Protein AF-A0A7C9U0I1-F1 (afdb_monomer)

pLDDT: mean 91.26, std 6.96, range [58.59, 98.62]

Radius of gyration: 24.44 Å; Cα contacts (8 Å, |Δi|>4): 612; chains: 1; bounding box: 59×41×80 Å

Foldseek 3Di:
DLVVLLVCLVVVVDPDNVVSLVVNLVVLVVVLVVQVVDPHDLVNLVSLLSNLVSCVVVLVLVSNQVSLVVSLVSCCVPPNCLDLSNLVSLQSNLVSCVSVVNLVSNQVSLVSSLVSCCVNPNCQDLVNLVSLLSNLVSCLSVVVLVSSQVSLVSSLVSCCVPPNLLDLVNLVSLQSNLVSCVSVVVLVVSQVSLVSSLVSCCVPVNLLDLSNLVSLQSNLSSCVSVVNLVSSLVSLVSSLVSCVVVVPLVSVLVSLLSNLVSCVVVVVLVSNLVSLVSSLVSCVVSVVLVSVLSSLQSNLVSCVSVVVLVSSLVSLVVSLVSCVVSVPLVSNLVSLLSNLLSCVVVVVLVSSVVSLVSSCVSCVVVVVLLSNLSSLQSVLVSCVVVVVLVSSLVSLVSSLVSCVVVVHPVNVVSVVSNVVSVVVVVVD

Solvent-accessible surface area (backbone atoms only — not comparable to full-atom values): 20886 Å² total; per-residue (Å²): 107,21,72,55,35,47,52,24,62,76,68,66,69,57,95,46,64,68,61,42,51,52,50,15,52,53,42,35,53,53,49,50,61,54,45,78,75,42,90,86,52,74,68,53,31,53,47,29,41,55,46,17,52,54,27,46,79,67,70,38,51,85,65,14,53,61,29,36,53,50,21,31,52,48,37,31,71,76,65,35,77,89,32,74,68,29,32,53,33,30,42,53,47,16,48,53,27,44,76,74,66,39,48,83,66,12,51,64,29,38,51,53,19,35,53,51,38,28,72,77,61,38,85,83,34,72,68,36,28,52,37,32,42,54,48,19,50,54,27,47,76,69,68,38,48,86,66,13,51,62,32,37,52,50,22,32,54,49,38,32,71,76,62,35,76,80,30,72,69,30,23,51,37,29,42,56,48,19,51,55,27,45,78,69,68,37,38,83,70,14,47,64,32,26,52,53,20,30,52,43,28,38,74,76,60,34,79,66,28,70,65,29,30,50,30,25,43,54,45,17,54,39,26,44,78,71,67,39,50,66,61,16,48,50,29,26,51,53,22,30,50,30,21,57,76,71,64,39,57,69,55,29,25,51,30,27,40,51,46,13,55,52,26,40,76,70,69,38,34,68,62,11,41,54,26,17,52,52,16,29,52,43,19,60,74,74,65,36,62,66,52,30,24,54,22,27,40,50,39,13,50,34,29,41,76,71,65,42,41,70,61,13,47,58,25,29,54,51,18,36,55,38,19,61,73,72,67,37,58,68,57,30,22,55,34,26,35,54,44,13,56,45,27,48,77,69,69,38,54,71,64,14,47,58,26,30,52,55,16,41,53,41,21,62,74,73,64,41,60,70,60,32,23,53,33,27,42,51,49,13,54,50,27,47,76,72,65,41,52,69,60,13,48,52,30,21,50,55,16,24,54,48,22,54,76,71,69,44,78,62,24,57,58,29,50,54,51,44,54,51,52,51,54,59,58,76,74,106

Nearest PDB structures (foldseek):
  5a6c-assembly2_A  TM=7.965E-01  e=2.011E-12  Homo sapiens
  7ai4-assembly2_B  TM=7.539E-01  e=6.194E-12  Homo sapiens
  3ro2-assembly1_A  TM=7.241E-01  e=3.529E-12  Mus musculus
  6swu-assembly1_B  TM=6.402E-01  e=4.491E-12  Mus musculus
  6swu-assembly1_A  TM=6.410E-01  e=7.883E-12  Mus musculus

Mean predicted aligned error: 7.39 Å

Structure (mmCIF, N/CA/C/O backbone):
data_AF-A0A7C9U0I1-F1
#
_entry.id   AF-A0A7C9U0I1-F1
#
loop_
_atom_site.group_PDB
_atom_site.id
_atom_site.type_symbol
_atom_site.label_atom_id
_atom_site.label_alt_id
_atom_site.label_comp_id
_atom_site.label_asym_id
_atom_site.label_entity_id
_atom_site.label_seq_id
_atom_site.pdbx_PDB_ins_code
_atom_site.Cartn_x
_atom_site.Cartn_y
_atom_site.Cartn_z
_atom_site.occupancy
_atom_site.B_iso_or_equiv
_atom_site.auth_seq_id
_atom_site.auth_comp_id
_atom_site.auth_asym_id
_atom_site.auth_atom_id
_atom_site.pdbx_PDB_model_num
ATOM 1 N N . MET A 1 1 ? 4.573 11.588 -31.527 1.00 79.31 1 MET A N 1
ATOM 2 C CA . MET A 1 1 ? 3.586 12.377 -30.761 1.00 79.31 1 MET A CA 1
ATOM 3 C C . MET A 1 1 ? 2.993 11.586 -29.607 1.00 79.31 1 MET A C 1
ATOM 5 O O . MET A 1 1 ? 3.420 11.845 -28.498 1.00 79.31 1 MET A O 1
ATOM 9 N N . GLY A 1 2 ? 2.114 10.594 -29.810 1.00 81.31 2 GLY A N 1
ATOM 10 C CA . GLY A 1 2 ? 1.487 9.849 -28.695 1.00 81.31 2 GLY A CA 1
ATOM 11 C C . GLY A 1 2 ? 2.465 9.313 -27.633 1.00 81.31 2 GLY A C 1
ATOM 12 O O . GLY A 1 2 ? 2.362 9.682 -26.470 1.00 81.31 2 GLY A O 1
ATOM 13 N N . ARG A 1 3 ? 3.506 8.573 -28.044 1.00 82.38 3 ARG A N 1
ATOM 14 C CA . ARG A 1 3 ? 4.573 8.091 -27.133 1.00 82.38 3 ARG A CA 1
ATOM 15 C C . ARG A 1 3 ? 5.405 9.190 -26.466 1.00 82.38 3 ARG A C 1
ATOM 17 O O . ARG A 1 3 ? 6.107 8.942 -25.496 1.00 82.38 3 ARG A O 1
ATOM 24 N N . GLU A 1 4 ? 5.436 10.384 -27.046 1.00 85.00 4 GLU A N 1
ATOM 25 C CA . GLU A 1 4 ? 6.155 11.515 -26.454 1.00 85.00 4 GLU A CA 1
ATOM 26 C C . GLU A 1 4 ? 5.336 12.127 -25.320 1.00 85.00 4 GLU A C 1
ATOM 28 O O . GLU A 1 4 ? 5.882 12.364 -24.249 1.00 85.00 4 GLU A O 1
ATOM 33 N N . TYR A 1 5 ? 4.026 12.280 -25.528 1.00 84.25 5 TYR A N 1
ATOM 34 C CA . TYR A 1 5 ? 3.087 12.642 -24.470 1.00 84.25 5 TYR A CA 1
ATOM 35 C C . TYR A 1 5 ? 3.102 11.604 -23.337 1.00 84.25 5 TYR A C 1
ATOM 37 O O . TYR A 1 5 ? 3.242 11.981 -22.181 1.00 84.25 5 TYR A O 1
ATOM 45 N N . ALA A 1 6 ? 3.071 10.304 -23.659 1.00 76.94 6 ALA A N 1
ATOM 46 C CA . ALA A 1 6 ? 3.173 9.234 -22.659 1.00 76.94 6 ALA A CA 1
ATOM 47 C C . ALA A 1 6 ? 4.472 9.318 -21.832 1.00 76.94 6 ALA A C 1
ATOM 49 O O . ALA A 1 6 ? 4.423 9.351 -20.608 1.00 76.94 6 ALA A O 1
ATOM 50 N N . ARG A 1 7 ? 5.633 9.486 -22.483 1.00 80.12 7 ARG A N 1
ATOM 51 C CA . ARG A 1 7 ? 6.917 9.646 -21.776 1.00 80.12 7 ARG A CA 1
ATOM 52 C C . ARG A 1 7 ? 6.972 10.872 -20.866 1.00 80.12 7 ARG A C 1
ATOM 54 O O . ARG A 1 7 ? 7.641 10.836 -19.841 1.00 80.12 7 ARG A O 1
ATOM 61 N N . ARG A 1 8 ? 6.305 11.970 -21.232 1.00 78.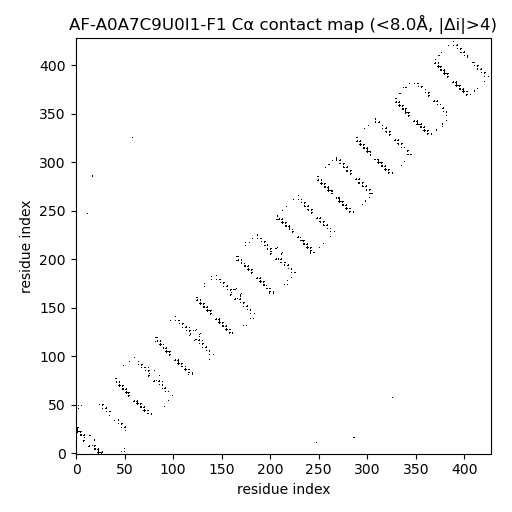56 8 ARG A N 1
ATOM 62 C CA . ARG A 1 8 ? 6.231 13.164 -20.375 1.00 78.56 8 ARG A CA 1
ATOM 63 C C . ARG A 1 8 ? 5.369 12.933 -19.142 1.00 78.56 8 ARG A C 1
ATOM 65 O O . ARG A 1 8 ? 5.693 13.478 -18.092 1.00 78.56 8 ARG A O 1
ATOM 72 N N . LEU A 1 9 ? 4.314 12.121 -19.256 1.00 75.75 9 LEU A N 1
ATOM 73 C CA . LEU A 1 9 ? 3.516 11.682 -18.107 1.00 75.75 9 LEU A CA 1
ATOM 74 C C . LEU A 1 9 ? 4.376 10.874 -17.131 1.00 75.75 9 LEU A C 1
ATOM 76 O O . LEU A 1 9 ? 4.365 11.170 -15.942 1.00 75.75 9 LEU A O 1
ATOM 80 N N . GLU A 1 10 ? 5.168 9.926 -17.637 1.00 66.94 10 GLU A N 1
ATOM 81 C CA . GLU A 1 10 ? 6.079 9.109 -16.822 1.00 66.94 10 GLU A CA 1
ATOM 82 C C . GLU A 1 10 ? 7.171 9.944 -16.137 1.00 66.94 10 GLU A C 1
ATOM 84 O O . GLU A 1 10 ? 7.513 9.700 -14.983 1.00 66.94 10 GLU A O 1
ATOM 89 N N . SER A 1 11 ? 7.717 10.948 -16.828 1.00 67.06 11 SER A N 1
ATOM 90 C CA . SER A 1 11 ? 8.804 11.782 -16.302 1.00 67.06 11 SER A CA 1
ATOM 91 C C . SER A 1 11 ? 8.342 12.960 -15.441 1.00 67.06 11 SER A C 1
ATOM 93 O O . SER A 1 11 ? 9.181 13.726 -14.964 1.00 67.06 11 SER A O 1
ATOM 95 N N . GLY A 1 12 ? 7.031 13.155 -15.266 1.00 64.75 12 GLY A N 1
ATOM 96 C CA . GLY A 1 12 ? 6.485 14.310 -14.547 1.00 64.75 12 GLY A CA 1
ATOM 97 C C . GLY A 1 12 ? 6.631 15.647 -15.290 1.00 64.75 12 GLY A C 1
ATOM 98 O O . GLY A 1 12 ? 6.362 16.702 -14.720 1.00 64.75 12 GLY A O 1
ATOM 99 N N . GLN A 1 13 ? 7.062 15.639 -16.556 1.00 72.94 13 GLN A N 1
ATOM 100 C CA . GLN A 1 13 ? 7.349 16.838 -17.354 1.00 72.94 13 GLN A CA 1
ATOM 101 C C . GLN A 1 13 ? 6.115 17.344 -18.117 1.00 72.94 13 GLN A C 1
ATOM 103 O O . GLN A 1 13 ? 6.167 17.580 -19.326 1.00 72.94 13 GLN A O 1
ATOM 108 N N . PHE A 1 14 ? 4.993 17.515 -17.424 1.00 74.50 14 PHE A N 1
ATOM 109 C CA . PHE A 1 14 ? 3.743 18.006 -18.007 1.00 74.50 14 PHE A CA 1
ATOM 110 C C . PHE A 1 14 ? 3.269 19.287 -17.319 1.00 74.50 14 PHE A C 1
ATOM 112 O O . PHE A 1 14 ? 3.430 19.468 -16.115 1.00 74.50 14 PHE A O 1
ATOM 119 N N . ALA A 1 15 ? 2.665 20.189 -18.096 1.00 69.19 15 ALA A N 1
ATOM 120 C CA . ALA A 1 15 ? 2.053 21.407 -17.558 1.00 69.19 15 ALA A CA 1
ATOM 121 C C . ALA A 1 15 ? 0.636 21.146 -17.021 1.00 69.19 15 ALA A C 1
ATOM 123 O O . ALA A 1 15 ? 0.245 21.716 -16.008 1.00 69.19 15 ALA A O 1
ATOM 124 N N . ASP A 1 16 ? -0.120 20.278 -17.697 1.00 81.00 16 ASP A N 1
ATOM 125 C CA . ASP A 1 16 ? -1.425 19.799 -17.252 1.00 81.00 16 ASP A CA 1
ATOM 126 C C . ASP A 1 16 ? -1.543 18.303 -17.542 1.00 81.00 16 ASP A C 1
ATOM 128 O O . ASP A 1 16 ? -1.612 17.885 -18.701 1.00 81.00 16 ASP A O 1
ATOM 132 N N . TYR A 1 17 ? -1.580 17.505 -16.476 1.00 75.69 17 TYR A N 1
ATOM 133 C CA . TYR A 1 17 ? -1.630 16.048 -16.549 1.00 75.69 17 TYR A CA 1
ATOM 134 C C . TYR A 1 17 ? -2.816 15.551 -17.379 1.00 75.69 17 TYR A C 1
ATOM 136 O O . TYR A 1 17 ? -2.675 14.653 -18.209 1.00 75.69 17 TYR A O 1
ATOM 144 N N . LYS A 1 18 ? -3.994 16.163 -17.192 1.00 76.56 18 LYS A N 1
ATOM 145 C CA . LYS A 1 18 ? -5.227 15.730 -17.860 1.00 76.56 18 LYS A CA 1
ATOM 146 C C . LYS A 1 18 ? -5.160 15.980 -19.363 1.00 76.56 18 LYS A C 1
ATOM 148 O O . LYS A 1 18 ? -5.522 15.098 -20.144 1.00 76.56 18 LYS A O 1
ATOM 153 N N . THR A 1 19 ? -4.676 17.151 -19.771 1.00 83.94 19 THR A N 1
ATOM 154 C CA . THR A 1 19 ? -4.484 17.472 -21.190 1.00 83.94 19 THR A CA 1
ATOM 155 C C . THR A 1 19 ? -3.405 16.597 -21.822 1.00 83.94 19 THR A C 1
ATOM 157 O O . THR A 1 19 ? -3.646 16.025 -22.886 1.00 83.94 19 THR A O 1
ATOM 160 N N . GLU A 1 20 ? -2.251 16.435 -21.170 1.00 85.19 20 GLU A N 1
ATOM 161 C CA . GLU A 1 20 ? -1.136 15.632 -21.692 1.00 85.19 20 GLU A CA 1
ATOM 162 C C . GLU A 1 20 ? -1.561 14.161 -21.881 1.00 85.19 20 GLU A C 1
ATOM 164 O O . GLU A 1 20 ? -1.330 13.572 -22.940 1.00 85.19 20 GLU A O 1
ATOM 169 N N . ARG A 1 21 ? -2.300 13.601 -20.911 1.00 84.25 21 ARG A N 1
ATOM 170 C CA . ARG A 1 21 ? -2.880 12.249 -20.973 1.00 84.25 21 ARG A CA 1
ATOM 171 C C . ARG A 1 21 ? -3.902 12.103 -22.100 1.00 84.25 21 ARG A C 1
ATOM 173 O O . ARG A 1 21 ? -3.827 11.152 -22.876 1.00 84.25 21 ARG A O 1
ATOM 180 N N . SER A 1 22 ? -4.824 13.055 -22.238 1.00 86.50 22 SER A N 1
ATOM 181 C CA . SER A 1 22 ? -5.830 13.051 -23.312 1.00 86.50 22 SER A CA 1
ATOM 182 C C . SER A 1 22 ? -5.187 13.078 -24.705 1.00 86.50 22 SER A C 1
ATOM 184 O O . SER A 1 22 ? -5.584 12.332 -25.604 1.00 86.50 22 SER A O 1
ATOM 186 N N . LEU A 1 23 ? -4.133 13.882 -24.878 1.00 89.12 23 LEU A N 1
ATOM 187 C CA . LEU A 1 23 ? -3.370 13.937 -26.123 1.00 89.12 23 LEU A CA 1
ATOM 188 C C . LEU A 1 23 ? -2.618 12.628 -26.394 1.00 89.12 23 LEU A C 1
ATOM 190 O O . LEU A 1 23 ? -2.616 12.168 -27.538 1.00 89.12 23 LEU A O 1
ATOM 194 N N . ALA A 1 24 ? -2.022 12.008 -25.369 1.00 87.81 24 ALA A N 1
ATOM 195 C CA . ALA A 1 24 ? -1.348 10.716 -25.502 1.00 87.81 24 ALA A CA 1
ATOM 196 C C . ALA A 1 24 ? -2.296 9.642 -26.056 1.00 87.81 24 ALA A C 1
ATOM 198 O O . ALA A 1 24 ? -1.993 9.030 -27.086 1.00 87.81 24 ALA A O 1
ATOM 199 N N . VAL A 1 25 ? -3.470 9.489 -25.431 1.00 89.31 25 VAL A N 1
ATOM 200 C CA . VAL A 1 25 ? -4.509 8.533 -25.850 1.00 89.31 25 VAL A CA 1
ATOM 201 C C . VAL A 1 25 ? -4.954 8.815 -27.282 1.00 89.31 25 VAL A C 1
ATOM 203 O O . VAL A 1 25 ? -4.906 7.919 -28.126 1.00 89.31 25 VAL A O 1
ATOM 206 N N . LYS A 1 26 ? -5.311 10.068 -27.592 1.00 91.56 26 LYS A N 1
ATOM 207 C CA . LYS A 1 26 ? -5.781 10.465 -28.926 1.00 91.56 26 LYS A CA 1
ATOM 208 C C . LYS A 1 26 ? -4.778 10.096 -30.024 1.00 91.56 26 LYS A C 1
ATOM 210 O O . LYS A 1 26 ? -5.139 9.445 -31.001 1.00 91.56 26 LYS A O 1
ATOM 215 N N . TYR A 1 27 ? -3.516 10.497 -29.873 1.00 90.69 27 TYR A N 1
ATOM 216 C CA . TYR A 1 27 ? -2.514 10.268 -30.917 1.00 90.69 27 TYR A CA 1
ATOM 217 C C . TYR A 1 27 ? -2.131 8.793 -31.063 1.00 90.69 27 TYR A C 1
ATOM 219 O O . TYR A 1 27 ? -1.773 8.374 -32.164 1.00 90.69 27 TYR A O 1
ATOM 227 N N . LEU A 1 28 ? -2.184 8.002 -29.987 1.00 88.38 28 LEU A N 1
ATOM 228 C CA . LEU A 1 28 ? -1.968 6.557 -30.081 1.00 88.38 28 LEU A CA 1
ATOM 229 C C . LEU A 1 28 ? -3.137 5.864 -30.789 1.00 88.38 28 LEU A C 1
ATOM 231 O O . LEU A 1 28 ? -2.892 5.052 -31.677 1.00 88.38 28 LEU A O 1
ATOM 235 N N . GLN A 1 29 ? -4.386 6.234 -30.496 1.00 89.94 29 GLN A N 1
ATOM 236 C CA . GLN A 1 29 ? -5.556 5.722 -31.223 1.00 89.94 29 GLN A CA 1
ATOM 237 C C . GLN A 1 29 ? -5.496 6.046 -32.724 1.00 89.94 29 GLN A C 1
ATOM 239 O O . GLN A 1 29 ? -5.730 5.168 -33.556 1.00 89.94 29 GLN A O 1
ATOM 244 N N . GLU A 1 30 ? -5.140 7.284 -33.084 1.00 88.25 30 GLU A N 1
ATOM 245 C CA . GLU A 1 30 ? -4.959 7.690 -34.484 1.00 88.25 30 GLU A CA 1
ATOM 246 C C . GLU A 1 30 ? -3.845 6.880 -35.168 1.00 88.25 30 GLU A C 1
ATOM 248 O O . GLU A 1 30 ? -4.025 6.400 -36.290 1.00 88.25 30 GLU A O 1
ATOM 253 N N . ALA A 1 31 ? -2.714 6.665 -34.485 1.00 86.38 31 ALA A N 1
ATOM 254 C CA . ALA A 1 31 ? -1.616 5.855 -35.010 1.00 86.38 31 ALA A CA 1
ATOM 255 C C . ALA A 1 31 ? -2.044 4.400 -35.259 1.00 86.38 31 ALA A C 1
ATOM 257 O O . ALA A 1 31 ? -1.746 3.858 -36.323 1.00 86.38 31 ALA A O 1
ATOM 258 N N . LEU A 1 32 ? -2.782 3.791 -34.327 1.00 86.88 32 LEU A N 1
ATOM 259 C CA . LEU A 1 32 ? -3.309 2.433 -34.480 1.00 86.88 32 LEU A CA 1
ATOM 260 C C . LEU A 1 32 ? -4.280 2.324 -35.661 1.00 86.88 32 LEU A C 1
ATOM 262 O O . LEU A 1 32 ? -4.204 1.366 -36.431 1.00 86.88 32 LEU A O 1
ATOM 266 N N . ALA A 1 33 ? -5.165 3.309 -35.840 1.00 85.06 33 ALA A N 1
ATOM 267 C CA . ALA A 1 33 ? -6.112 3.335 -36.954 1.00 85.06 33 ALA A CA 1
ATOM 268 C C . ALA A 1 33 ? -5.407 3.422 -38.318 1.00 85.06 33 ALA A C 1
ATOM 270 O O . ALA A 1 33 ? -5.841 2.791 -39.281 1.00 85.06 33 ALA A O 1
ATOM 271 N N . LEU A 1 34 ? -4.305 4.170 -38.406 1.00 83.38 34 LEU A N 1
ATOM 272 C CA . LEU A 1 34 ? -3.490 4.247 -39.619 1.00 83.38 34 LEU A CA 1
ATOM 273 C C . LEU A 1 34 ? -2.702 2.952 -39.857 1.00 83.38 34 LEU A C 1
ATOM 275 O O . LEU A 1 34 ? -2.699 2.434 -40.970 1.00 83.38 34 LEU A O 1
ATOM 279 N N . GLN A 1 35 ? -2.077 2.407 -38.812 1.00 81.31 35 GLN A N 1
ATOM 280 C CA . GLN A 1 35 ? -1.210 1.231 -38.908 1.00 81.31 35 GLN A CA 1
ATOM 281 C C . GLN A 1 35 ? -1.964 -0.059 -39.208 1.00 81.31 35 GLN A C 1
ATOM 283 O O . GLN A 1 35 ? -1.449 -0.888 -39.947 1.00 81.31 35 GLN A O 1
ATOM 288 N N . ARG A 1 36 ? -3.190 -0.231 -38.700 1.00 81.62 36 ARG A N 1
ATOM 289 C CA . ARG A 1 36 ? -4.024 -1.402 -39.024 1.00 81.62 36 ARG A CA 1
ATOM 290 C C . ARG A 1 36 ? -4.389 -1.491 -40.515 1.00 81.62 36 ARG A C 1
ATOM 292 O O . ARG A 1 36 ? -4.798 -2.556 -40.965 1.00 81.62 36 ARG A O 1
ATOM 299 N N . ASN A 1 37 ? -4.221 -0.402 -41.272 1.00 69.19 37 ASN A N 1
ATOM 300 C CA . ASN A 1 37 ? -4.511 -0.316 -42.706 1.00 69.19 37 ASN A CA 1
ATOM 301 C C . ASN A 1 37 ? -3.263 -0.422 -43.609 1.00 69.19 37 ASN A C 1
ATOM 303 O O . ASN A 1 37 ? -3.396 -0.397 -44.831 1.00 69.19 37 ASN A O 1
ATOM 307 N N . SER A 1 38 ? -2.064 -0.523 -43.035 1.00 63.28 38 SER A N 1
ATOM 308 C CA . SER A 1 38 ? -0.784 -0.650 -43.748 1.00 63.28 38 SER A CA 1
ATOM 309 C C . SER A 1 38 ? -0.063 -1.920 -43.295 1.00 63.28 38 SER A C 1
ATOM 311 O O . SER A 1 38 ? -0.278 -2.349 -42.167 1.00 63.28 38 SER A O 1
ATOM 313 N N . ASP A 1 39 ? 0.772 -2.524 -44.148 1.00 58.59 39 ASP A N 1
ATOM 314 C CA . ASP A 1 39 ? 1.478 -3.777 -43.839 1.00 58.59 39 ASP A CA 1
ATOM 315 C C . ASP A 1 39 ? 2.051 -3.818 -42.411 1.00 58.59 39 ASP A C 1
ATOM 317 O O . ASP A 1 39 ? 2.646 -2.865 -41.905 1.00 58.59 39 ASP A O 1
ATOM 321 N N . ILE A 1 40 ? 1.778 -4.940 -41.750 1.00 60.41 40 ILE A N 1
ATOM 322 C CA . ILE A 1 40 ? 1.745 -5.081 -40.299 1.00 60.41 40 ILE A CA 1
ATOM 323 C C . ILE A 1 40 ? 3.172 -5.176 -39.736 1.00 60.41 40 ILE A C 1
ATOM 325 O O . ILE A 1 40 ? 3.856 -6.170 -39.965 1.00 60.41 40 ILE A O 1
ATOM 329 N N . ASP A 1 41 ? 3.599 -4.170 -38.971 1.00 68.75 41 ASP A N 1
ATOM 330 C CA . ASP A 1 41 ? 4.955 -4.059 -38.409 1.00 68.75 41 ASP A CA 1
ATOM 331 C C . ASP A 1 41 ? 4.951 -4.136 -36.864 1.00 68.75 41 ASP A C 1
ATOM 333 O O . ASP A 1 41 ? 3.963 -3.797 -36.211 1.00 68.75 41 ASP A O 1
ATOM 337 N N . VAL A 1 42 ? 6.077 -4.532 -36.261 1.00 67.69 42 VAL A N 1
ATOM 338 C CA . VAL A 1 42 ? 6.353 -4.603 -34.809 1.00 67.69 42 VAL A CA 1
ATOM 339 C C . VAL A 1 42 ? 6.001 -3.296 -34.086 1.00 67.69 42 VAL A C 1
ATOM 341 O O . VAL A 1 42 ? 5.587 -3.290 -32.925 1.00 67.69 42 VAL A O 1
ATOM 344 N N . ASN A 1 43 ? 6.085 -2.169 -34.793 1.00 78.69 43 ASN A N 1
ATOM 345 C CA . ASN A 1 43 ? 5.676 -0.863 -34.290 1.00 78.69 43 ASN A CA 1
ATOM 346 C C . ASN A 1 43 ? 4.192 -0.778 -33.891 1.00 78.69 43 ASN A C 1
ATOM 348 O O . ASN A 1 43 ? 3.864 0.026 -33.014 1.00 78.69 43 ASN A O 1
ATOM 352 N N . LEU A 1 44 ? 3.321 -1.602 -34.485 1.00 85.56 44 LEU A N 1
ATOM 353 C CA . LEU A 1 44 ? 1.921 -1.735 -34.083 1.00 85.56 44 LEU A CA 1
ATOM 354 C C . LEU A 1 44 ? 1.811 -2.374 -32.693 1.00 85.56 44 LEU A C 1
ATOM 356 O O . LEU A 1 44 ? 1.115 -1.832 -31.841 1.00 85.56 44 LEU A O 1
ATOM 360 N N . ALA A 1 45 ? 2.552 -3.455 -32.423 1.00 87.38 45 ALA A N 1
ATOM 361 C CA . ALA A 1 45 ? 2.552 -4.109 -31.109 1.00 87.38 45 ALA A CA 1
ATOM 362 C C . ALA A 1 45 ? 3.024 -3.161 -29.994 1.00 87.38 45 ALA A C 1
ATOM 364 O O . ALA A 1 45 ? 2.439 -3.136 -28.915 1.00 87.38 45 ALA A O 1
ATOM 365 N N . ASN A 1 46 ? 4.038 -2.334 -30.272 1.00 87.50 46 ASN A N 1
ATOM 366 C CA . ASN A 1 46 ? 4.502 -1.312 -29.330 1.00 87.50 46 ASN A CA 1
ATOM 367 C C . ASN A 1 46 ? 3.407 -0.272 -29.036 1.00 87.50 46 ASN A C 1
ATOM 369 O O . ASN A 1 46 ? 3.136 0.016 -27.878 1.00 87.50 46 ASN A O 1
ATOM 373 N N . ASN A 1 47 ? 2.724 0.240 -30.065 1.00 88.19 47 ASN A N 1
ATOM 374 C CA . ASN A 1 47 ? 1.642 1.213 -29.873 1.00 88.19 47 ASN A CA 1
ATOM 375 C C . ASN A 1 47 ? 0.424 0.625 -29.148 1.00 88.19 47 ASN A C 1
ATOM 377 O O . ASN A 1 47 ? -0.212 1.331 -28.369 1.00 88.19 47 ASN A O 1
ATOM 381 N N . LEU A 1 48 ? 0.098 -0.647 -29.404 1.00 91.56 48 LEU A N 1
ATOM 382 C CA . LEU A 1 48 ? -0.957 -1.367 -28.689 1.00 91.56 48 LEU A CA 1
ATOM 383 C C . LEU A 1 48 ? -0.622 -1.463 -27.197 1.00 91.56 48 LEU A C 1
ATOM 385 O O . LEU A 1 48 ? -1.474 -1.167 -26.366 1.00 91.56 48 LEU A O 1
ATOM 389 N N . ASN A 1 49 ? 0.627 -1.804 -26.869 1.00 90.50 49 ASN A N 1
ATOM 390 C CA . ASN A 1 49 ? 1.104 -1.885 -25.492 1.00 90.50 49 ASN A CA 1
ATOM 391 C C . ASN A 1 49 ? 1.090 -0.514 -24.794 1.00 90.50 49 ASN A C 1
ATOM 393 O O . ASN A 1 49 ? 0.594 -0.402 -23.679 1.00 90.50 49 ASN A O 1
ATOM 397 N N . ASP A 1 50 ? 1.572 0.538 -25.462 1.00 89.31 50 ASP A N 1
ATOM 398 C CA . ASP A 1 50 ? 1.585 1.900 -24.911 1.00 89.31 50 ASP A CA 1
ATOM 399 C C . ASP A 1 50 ? 0.161 2.418 -24.647 1.00 89.31 50 ASP A C 1
ATOM 401 O O . ASP A 1 50 ? -0.105 3.022 -23.609 1.00 89.31 50 ASP A O 1
ATOM 405 N N . LEU A 1 51 ? -0.779 2.166 -25.567 1.00 91.44 51 LEU A N 1
ATOM 406 C CA . LEU A 1 51 ? -2.177 2.550 -25.368 1.00 91.44 51 LEU A CA 1
ATOM 407 C C . LEU A 1 51 ? -2.833 1.731 -24.251 1.00 91.44 51 LEU A C 1
ATOM 409 O O . LEU A 1 51 ? -3.606 2.284 -23.471 1.00 91.44 51 LEU A O 1
ATOM 413 N N . ALA A 1 52 ? -2.516 0.438 -24.158 1.00 91.38 52 ALA A N 1
ATOM 414 C CA . ALA A 1 52 ? -3.006 -0.403 -23.077 1.00 91.38 52 ALA A CA 1
ATOM 415 C C . ALA A 1 52 ? -2.540 0.099 -21.708 1.00 91.38 52 ALA A C 1
ATOM 417 O O . ALA A 1 52 ? -3.359 0.185 -20.800 1.00 91.38 52 ALA A O 1
ATOM 418 N N . ASN A 1 53 ? -1.269 0.495 -21.580 1.00 86.69 53 ASN A N 1
ATOM 419 C CA . ASN A 1 53 ? -0.734 1.076 -20.348 1.00 86.69 53 ASN A CA 1
ATOM 420 C C . ASN A 1 53 ? -1.472 2.370 -19.971 1.00 86.69 53 ASN A C 1
ATOM 422 O O . ASN A 1 53 ? -1.865 2.541 -18.825 1.00 86.69 53 ASN A O 1
ATOM 426 N N . LEU A 1 54 ? -1.764 3.250 -20.937 1.00 85.56 54 LEU A N 1
ATOM 427 C CA . LEU A 1 54 ? -2.548 4.459 -20.655 1.00 85.56 54 LEU A CA 1
ATOM 428 C C . LEU A 1 54 ? -3.975 4.147 -20.195 1.00 85.56 54 LEU A C 1
ATOM 430 O O . LEU A 1 54 ? -4.489 4.826 -19.310 1.00 85.56 54 LEU A O 1
ATOM 434 N N . TYR A 1 55 ? -4.632 3.151 -20.793 1.00 83.06 55 TYR A N 1
ATOM 435 C CA . TYR A 1 55 ? -5.954 2.723 -20.335 1.00 83.06 55 TYR A CA 1
ATOM 436 C C . TYR A 1 55 ? -5.904 2.084 -18.954 1.00 83.06 55 TYR A C 1
ATOM 438 O O . TYR A 1 55 ? -6.759 2.377 -18.121 1.00 83.06 55 TYR A O 1
ATOM 446 N N . HIS A 1 56 ? -4.879 1.285 -18.689 1.00 81.00 56 HIS A N 1
ATOM 447 C CA . HIS A 1 56 ? -4.613 0.728 -17.375 1.00 81.00 56 HIS A CA 1
ATOM 448 C C . HIS A 1 56 ? -4.461 1.834 -16.312 1.00 81.00 56 HIS A C 1
ATOM 450 O O . HIS A 1 56 ? -5.175 1.813 -15.314 1.00 81.00 56 HIS A O 1
ATOM 456 N N . ASP A 1 57 ? -3.666 2.875 -16.581 1.00 76.88 57 ASP A N 1
ATOM 457 C CA 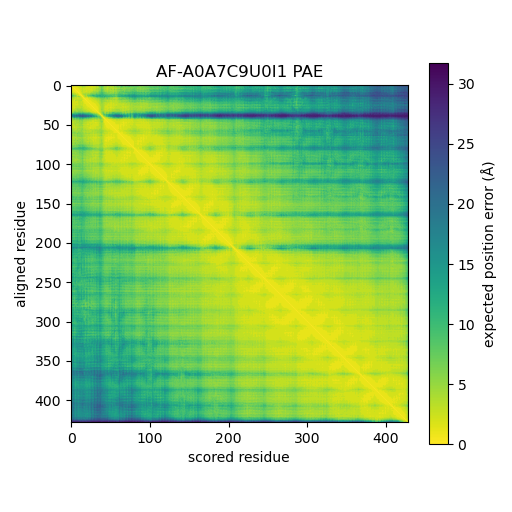. ASP A 1 57 ? -3.482 4.040 -15.694 1.00 76.88 57 ASP A CA 1
ATOM 458 C C . ASP A 1 57 ? -4.752 4.898 -15.517 1.00 76.88 57 ASP A C 1
ATOM 460 O O . ASP A 1 57 ? -4.831 5.779 -14.652 1.00 76.88 57 ASP A O 1
ATOM 464 N N . MET A 1 58 ? -5.748 4.692 -16.380 1.00 75.38 58 MET A N 1
ATOM 465 C CA . MET A 1 58 ? -7.071 5.310 -16.296 1.00 75.38 58 MET A CA 1
ATOM 466 C C . MET A 1 58 ? -8.102 4.422 -15.585 1.00 75.38 58 MET A C 1
ATOM 468 O O . MET A 1 58 ? -9.243 4.856 -15.441 1.00 75.38 58 MET A O 1
ATOM 472 N N . GLY A 1 59 ? -7.739 3.203 -15.174 1.00 74.25 59 GLY A N 1
ATOM 473 C CA . GLY A 1 59 ? -8.672 2.204 -14.639 1.00 74.25 59 GLY A CA 1
ATOM 474 C C . GLY A 1 59 ? -9.569 1.555 -15.704 1.00 74.25 59 GLY A C 1
ATOM 475 O O . GLY A 1 59 ? -10.505 0.828 -15.381 1.00 74.25 59 GLY A O 1
ATOM 476 N N . LEU A 1 60 ? -9.299 1.798 -16.990 1.00 79.88 60 LEU A N 1
ATOM 477 C CA . LEU A 1 60 ? -10.039 1.259 -18.135 1.00 79.88 60 LEU A CA 1
ATOM 478 C C . LEU A 1 60 ? -9.497 -0.126 -18.520 1.00 79.88 60 LEU A C 1
ATOM 480 O O . LEU A 1 60 ? -8.947 -0.353 -19.602 1.00 79.88 60 LEU A O 1
ATOM 484 N N . TYR A 1 61 ? -9.608 -1.074 -17.589 1.00 81.31 61 TYR A N 1
ATOM 485 C CA . TYR A 1 61 ? -9.019 -2.408 -17.731 1.00 81.31 61 TYR A CA 1
ATOM 486 C C . TYR A 1 61 ? -9.647 -3.227 -18.866 1.00 81.31 61 TYR A C 1
ATOM 488 O O . TYR A 1 61 ? -8.957 -4.021 -19.512 1.00 81.31 61 TYR A O 1
ATOM 496 N N . SER A 1 62 ? -10.938 -3.012 -19.146 1.00 81.06 62 SER A N 1
ATOM 497 C CA . SER A 1 62 ? -11.660 -3.719 -20.212 1.00 81.06 62 SER A CA 1
ATOM 498 C C . SER A 1 62 ? -11.182 -3.333 -21.615 1.00 81.06 62 SER A C 1
ATOM 500 O O . SER A 1 62 ? -11.241 -4.138 -22.544 1.00 81.06 62 SER A O 1
ATOM 502 N N . GLU A 1 63 ? -10.644 -2.124 -21.751 1.00 87.62 63 GLU A N 1
ATOM 503 C CA . GLU A 1 63 ? -10.069 -1.570 -22.966 1.00 87.62 63 GLU A CA 1
ATOM 504 C C . GLU A 1 63 ? -8.585 -1.928 -23.100 1.00 87.62 63 GLU A C 1
ATOM 506 O O . GLU A 1 63 ? -8.114 -2.176 -24.210 1.00 87.62 63 GLU A O 1
ATOM 511 N N . ALA A 1 64 ? -7.849 -2.002 -21.986 1.00 90.06 64 ALA A N 1
ATOM 512 C CA . ALA A 1 64 ? -6.425 -2.338 -21.968 1.00 90.06 64 ALA A CA 1
ATOM 513 C C . ALA A 1 64 ? -6.146 -3.811 -22.318 1.00 90.06 64 ALA A C 1
ATOM 515 O O . ALA A 1 64 ? -5.281 -4.110 -23.146 1.00 90.06 64 ALA A O 1
ATOM 516 N N . GLN A 1 65 ? -6.900 -4.742 -21.724 1.00 91.25 65 GLN A N 1
ATOM 517 C CA . GLN A 1 65 ? -6.685 -6.183 -21.884 1.00 91.25 65 GLN A CA 1
ATOM 518 C C . GLN A 1 65 ? -6.637 -6.669 -23.349 1.00 91.25 65 GLN A C 1
ATOM 520 O O . GLN A 1 65 ? -5.680 -7.368 -23.705 1.00 91.25 65 GLN A O 1
ATOM 525 N N . PRO A 1 66 ? -7.619 -6.352 -24.223 1.00 93.75 66 PRO A N 1
ATOM 526 C CA . PRO A 1 66 ? -7.600 -6.842 -25.600 1.00 93.75 66 PRO A CA 1
ATOM 527 C C . PRO A 1 66 ? -6.400 -6.316 -26.395 1.00 93.75 66 PRO A C 1
ATOM 529 O O . PRO A 1 66 ? -5.888 -7.033 -27.252 1.00 93.75 66 PRO A O 1
ATOM 532 N N . LEU A 1 67 ? -5.911 -5.109 -26.090 1.00 94.62 67 LEU A N 1
ATOM 533 C CA . LEU A 1 67 ? -4.751 -4.523 -26.765 1.00 94.62 67 LEU A CA 1
ATOM 534 C C . LEU A 1 67 ? -3.452 -5.261 -26.413 1.00 94.62 67 LEU A C 1
ATOM 536 O O . LEU A 1 67 ? -2.636 -5.508 -27.300 1.00 94.62 67 LEU A O 1
ATOM 540 N N . LEU A 1 68 ? -3.270 -5.662 -25.149 1.00 93.75 68 LEU A N 1
ATOM 541 C CA . LEU A 1 68 ? -2.105 -6.452 -24.720 1.00 93.75 68 LEU A CA 1
ATOM 542 C C . LEU A 1 68 ? -2.103 -7.852 -25.343 1.00 93.75 68 LEU A C 1
ATOM 544 O O . LEU A 1 68 ? -1.058 -8.335 -25.780 1.00 93.75 68 LEU A O 1
ATOM 548 N N . LEU A 1 69 ? -3.276 -8.489 -25.432 1.00 94.44 69 LEU A N 1
ATOM 549 C CA . LEU A 1 69 ? -3.432 -9.777 -26.112 1.00 94.44 69 LEU A CA 1
ATOM 550 C C . LEU A 1 69 ? -3.125 -9.664 -27.611 1.00 94.44 69 LEU A C 1
ATOM 552 O O . LEU A 1 69 ? -2.383 -10.485 -28.148 1.00 94.44 69 LEU A O 1
ATOM 556 N N . GLU A 1 70 ? -3.642 -8.627 -28.277 1.00 93.50 70 GLU A N 1
ATOM 557 C CA . GLU A 1 70 ? -3.354 -8.357 -29.690 1.00 93.50 70 GLU A CA 1
ATOM 558 C C . GLU A 1 70 ? -1.856 -8.107 -29.917 1.00 93.50 70 GLU A C 1
ATOM 560 O O . GLU A 1 70 ? -1.284 -8.646 -30.864 1.00 93.50 70 GLU A O 1
ATOM 565 N N . ALA A 1 71 ? -1.194 -7.350 -29.035 1.00 92.94 71 ALA A N 1
ATOM 566 C CA . ALA A 1 71 ? 0.243 -7.093 -29.121 1.00 92.94 71 ALA A CA 1
ATOM 567 C C . ALA A 1 71 ? 1.080 -8.378 -28.992 1.00 92.94 71 ALA A C 1
ATOM 569 O O . ALA A 1 71 ? 2.029 -8.574 -29.760 1.00 92.94 71 ALA A O 1
ATOM 570 N N . LEU A 1 72 ? 0.723 -9.258 -28.048 1.00 94.25 72 LEU A N 1
ATOM 571 C CA . LEU A 1 72 ? 1.388 -10.545 -27.833 1.00 94.25 72 LEU A CA 1
ATOM 572 C C . LEU A 1 72 ? 1.239 -11.468 -29.049 1.00 94.25 72 LEU A C 1
ATOM 574 O O . LEU A 1 72 ? 2.242 -11.965 -29.565 1.00 94.25 72 LEU A O 1
ATOM 578 N N . GLU A 1 73 ? 0.010 -11.666 -29.530 1.00 92.44 73 GLU A N 1
ATOM 579 C CA . GLU A 1 73 ? -0.269 -12.490 -30.713 1.00 92.44 73 GLU A CA 1
ATOM 580 C C . GLU A 1 73 ? 0.440 -11.947 -31.953 1.00 92.44 73 GLU A C 1
ATOM 582 O O . GLU A 1 73 ? 1.017 -12.698 -32.746 1.00 92.44 73 GLU A O 1
ATOM 587 N N . LEU A 1 74 ? 0.471 -10.622 -32.101 1.00 91.00 74 LEU A N 1
ATOM 588 C CA . LEU A 1 74 ? 1.138 -9.998 -33.226 1.00 91.00 74 LEU A CA 1
ATOM 589 C C . LEU A 1 74 ? 2.650 -10.250 -33.214 1.00 91.00 74 LEU A C 1
ATOM 591 O O . LEU A 1 74 ? 3.211 -10.609 -34.251 1.00 91.00 74 LEU A O 1
ATOM 595 N N . ARG A 1 75 ? 3.308 -10.111 -32.057 1.00 91.56 75 ARG A N 1
ATOM 596 C CA . ARG A 1 75 ? 4.743 -10.405 -31.916 1.00 91.56 75 ARG A CA 1
ATOM 597 C C . ARG A 1 75 ? 5.036 -11.891 -32.120 1.00 91.56 75 ARG A C 1
ATOM 599 O O . ARG A 1 75 ? 5.951 -12.197 -32.879 1.00 91.56 75 ARG A O 1
ATOM 606 N N . LYS A 1 76 ? 4.220 -12.803 -31.568 1.00 92.81 76 LYS A N 1
ATOM 607 C CA . LYS A 1 76 ? 4.347 -14.254 -31.819 1.00 92.81 76 LYS A CA 1
ATOM 608 C C . LYS A 1 76 ? 4.259 -14.575 -33.316 1.00 92.81 76 LYS A C 1
ATOM 610 O O . LYS A 1 76 ? 5.058 -15.361 -33.822 1.00 92.81 76 LYS A O 1
ATOM 615 N N . ARG A 1 77 ? 3.337 -13.937 -34.048 1.00 90.81 77 ARG A N 1
ATOM 616 C CA . ARG A 1 77 ? 3.159 -14.154 -35.493 1.00 90.81 77 ARG A CA 1
ATOM 617 C C . ARG A 1 77 ? 4.298 -13.586 -36.342 1.00 90.81 77 ARG A C 1
ATOM 619 O O . ARG A 1 77 ? 4.690 -14.224 -37.314 1.00 90.81 77 ARG A O 1
ATOM 626 N N . LEU A 1 78 ? 4.774 -12.379 -36.034 1.00 89.56 78 LEU A N 1
ATOM 627 C CA . LEU A 1 78 ? 5.775 -11.682 -36.853 1.00 89.56 78 LEU A CA 1
ATOM 628 C C . LEU A 1 78 ? 7.208 -12.145 -36.573 1.00 89.56 78 LEU A C 1
ATOM 630 O O . LEU A 1 78 ? 8.017 -12.202 -37.494 1.00 89.56 78 LEU A O 1
ATOM 634 N N . LEU A 1 79 ? 7.519 -12.444 -35.311 1.00 88.38 79 LEU A N 1
ATOM 635 C CA . LEU A 1 79 ? 8.885 -12.676 -34.833 1.00 88.38 79 LEU A CA 1
ATOM 636 C C . LEU A 1 79 ? 9.135 -14.136 -34.433 1.00 88.38 79 LEU A C 1
ATOM 638 O O . LEU A 1 79 ? 10.281 -14.531 -34.237 1.00 88.38 79 LEU A O 1
ATOM 642 N N . GLY A 1 80 ? 8.074 -14.942 -34.345 1.00 90.69 80 GLY A N 1
ATOM 643 C CA . GLY A 1 80 ? 8.117 -16.295 -33.800 1.00 90.69 80 GLY A CA 1
ATOM 644 C C . GLY A 1 80 ? 7.935 -16.316 -32.281 1.00 90.69 80 GLY A C 1
ATOM 645 O O . GLY A 1 80 ? 8.000 -15.288 -31.611 1.00 90.69 80 GLY A O 1
ATOM 646 N N . ALA A 1 81 ? 7.679 -17.507 -31.732 1.00 89.56 81 ALA A N 1
ATOM 647 C CA . ALA A 1 81 ? 7.451 -17.690 -30.296 1.00 89.56 81 ALA A CA 1
ATOM 648 C C . ALA A 1 81 ? 8.726 -17.497 -29.454 1.00 89.56 81 ALA A C 1
ATOM 650 O O . ALA A 1 81 ? 8.641 -17.065 -28.308 1.00 89.56 81 ALA A O 1
ATOM 651 N N . GLU A 1 82 ? 9.897 -17.775 -30.031 1.00 91.69 82 GLU A N 1
ATOM 652 C CA . GLU A 1 82 ? 11.197 -17.702 -29.358 1.00 91.69 82 GLU A CA 1
ATOM 653 C C . GLU A 1 82 ? 11.902 -16.365 -29.639 1.00 91.69 82 GLU A C 1
ATOM 655 O O . GLU A 1 82 ? 12.989 -16.321 -30.211 1.00 91.69 82 GLU A O 1
ATOM 660 N N . HIS A 1 83 ? 11.259 -15.249 -29.282 1.00 90.12 83 HIS A N 1
ATOM 661 C CA . HIS A 1 83 ? 11.805 -13.905 -29.497 1.00 90.12 83 HIS A CA 1
ATOM 662 C C . HIS A 1 83 ? 11.740 -13.048 -28.217 1.00 90.12 83 HIS A C 1
ATOM 664 O O . HIS A 1 83 ? 10.723 -13.099 -27.519 1.00 90.12 83 HIS A O 1
ATOM 670 N N . PRO A 1 84 ? 12.752 -12.203 -27.912 1.00 87.88 84 PRO A N 1
ATOM 671 C CA . PRO A 1 84 ? 12.749 -11.347 -26.716 1.00 87.88 84 PRO A CA 1
ATOM 672 C C . PRO A 1 84 ? 11.489 -10.480 -26.563 1.00 87.88 84 PRO A C 1
ATOM 674 O O . PRO A 1 84 ? 10.925 -10.378 -25.477 1.00 87.88 84 PRO A O 1
ATOM 677 N N . ASP A 1 85 ? 10.979 -9.920 -27.662 1.00 88.62 85 ASP A N 1
ATOM 678 C CA . ASP A 1 85 ? 9.745 -9.117 -27.644 1.00 88.62 85 ASP A CA 1
ATOM 679 C C . ASP A 1 85 ? 8.498 -9.919 -27.229 1.00 88.62 85 ASP A C 1
ATOM 681 O O . ASP A 1 85 ? 7.550 -9.353 -26.675 1.00 88.62 85 ASP A O 1
ATOM 685 N N . VAL A 1 86 ? 8.476 -11.238 -27.458 1.00 92.44 86 VAL A N 1
ATOM 686 C CA . VAL A 1 86 ? 7.406 -12.108 -26.946 1.00 92.44 86 VAL A CA 1
ATOM 687 C C . VAL A 1 86 ? 7.515 -12.218 -25.429 1.00 92.44 86 VAL A C 1
ATOM 689 O O . VAL A 1 86 ? 6.510 -12.019 -24.751 1.00 92.44 86 VAL A O 1
ATOM 692 N N . ALA A 1 87 ? 8.720 -12.409 -24.879 1.00 92.06 87 ALA A N 1
ATOM 693 C CA . ALA A 1 87 ? 8.941 -12.394 -23.430 1.00 92.06 87 ALA A CA 1
ATOM 694 C C . ALA A 1 87 ? 8.545 -11.046 -22.799 1.00 92.06 87 ALA A C 1
ATOM 696 O O . ALA A 1 87 ? 7.910 -11.011 -21.744 1.00 92.06 87 ALA A O 1
ATOM 697 N N . ALA A 1 88 ? 8.856 -9.925 -23.461 1.00 89.94 88 ALA A N 1
ATOM 698 C CA . ALA A 1 88 ? 8.432 -8.596 -23.021 1.00 89.94 88 ALA A CA 1
ATOM 699 C C . ALA A 1 88 ? 6.899 -8.457 -23.006 1.00 89.94 88 ALA A C 1
ATOM 701 O O . ALA A 1 88 ? 6.336 -7.947 -22.041 1.00 89.94 88 ALA A O 1
ATOM 702 N N . SER A 1 89 ? 6.216 -8.977 -24.029 1.00 92.19 89 SER A N 1
ATOM 703 C CA . SER A 1 89 ? 4.745 -8.970 -24.114 1.00 92.19 89 SER A CA 1
ATOM 704 C C . SER A 1 89 ? 4.086 -9.819 -23.038 1.00 92.19 89 SER A C 1
ATOM 706 O O . SER A 1 89 ? 3.110 -9.389 -22.430 1.00 92.19 89 SER A O 1
ATOM 708 N N . LEU A 1 90 ? 4.621 -11.021 -22.803 1.00 95.44 90 LEU A N 1
ATOM 709 C CA . LEU A 1 90 ? 4.165 -11.912 -21.741 1.00 95.44 90 LEU A CA 1
ATOM 710 C C . LEU A 1 90 ? 4.296 -11.218 -20.385 1.00 95.44 90 LEU A C 1
ATOM 712 O O . LEU A 1 90 ? 3.340 -11.196 -19.620 1.00 95.44 90 LEU A O 1
ATOM 716 N N . ASN A 1 91 ? 5.433 -10.564 -20.137 1.00 93.44 91 ASN A N 1
ATOM 717 C CA . ASN A 1 91 ? 5.662 -9.764 -18.937 1.00 93.44 91 ASN A CA 1
ATOM 718 C C . ASN A 1 91 ? 4.672 -8.597 -18.790 1.00 93.44 91 ASN A C 1
ATOM 720 O O . ASN A 1 91 ? 4.201 -8.353 -17.684 1.00 93.44 91 ASN A O 1
ATOM 724 N N . SER A 1 92 ? 4.362 -7.866 -19.865 1.00 92.75 92 SER A N 1
ATOM 725 C CA . SER A 1 92 ? 3.388 -6.764 -19.824 1.00 92.75 92 SER A CA 1
ATOM 726 C C . SER A 1 92 ? 1.965 -7.260 -19.566 1.00 92.75 92 SER A C 1
ATOM 728 O O . SER A 1 92 ? 1.250 -6.678 -18.755 1.00 92.75 92 SER A O 1
ATOM 730 N N . LEU A 1 93 ? 1.559 -8.364 -20.195 1.00 95.00 93 LEU A N 1
ATOM 731 C CA . LEU A 1 93 ? 0.250 -8.973 -19.957 1.00 95.00 93 LEU A CA 1
ATOM 732 C C . LEU A 1 93 ? 0.145 -9.577 -18.547 1.00 95.00 93 LEU A C 1
ATOM 734 O O . LEU A 1 93 ? -0.903 -9.480 -17.912 1.00 95.00 93 LEU A O 1
ATOM 738 N N . ALA A 1 94 ? 1.225 -10.177 -18.043 1.00 94.75 94 ALA A N 1
ATOM 739 C CA . ALA A 1 94 ? 1.303 -10.675 -16.676 1.00 94.75 94 ALA A CA 1
ATOM 740 C C . ALA A 1 94 ? 1.211 -9.537 -15.653 1.00 94.75 94 ALA A C 1
ATOM 742 O O . ALA A 1 94 ? 0.466 -9.664 -14.686 1.00 94.75 94 ALA A O 1
ATOM 743 N N . ALA A 1 95 ? 1.910 -8.419 -15.888 1.00 91.94 95 ALA A N 1
ATOM 744 C CA . ALA A 1 95 ? 1.828 -7.222 -15.053 1.00 91.94 95 ALA A CA 1
ATOM 745 C C . ALA A 1 95 ? 0.404 -6.662 -15.014 1.00 91.94 95 ALA A C 1
ATOM 747 O O . ALA A 1 95 ? -0.128 -6.462 -13.932 1.00 91.94 95 ALA A O 1
ATOM 748 N N . PHE A 1 96 ? -0.262 -6.561 -16.167 1.00 91.44 96 PHE A N 1
ATOM 749 C CA . PHE A 1 96 ? -1.674 -6.186 -16.222 1.00 91.44 96 PHE A CA 1
ATOM 750 C C . PHE A 1 96 ? -2.557 -7.107 -15.370 1.00 91.44 96 PHE A C 1
ATOM 752 O O . PHE A 1 96 ? -3.371 -6.629 -14.587 1.00 91.44 96 PHE A O 1
ATOM 759 N N . TYR A 1 97 ? -2.402 -8.433 -15.491 1.00 87.81 97 TYR A N 1
ATOM 760 C CA . TYR A 1 97 ? -3.187 -9.364 -14.677 1.00 87.81 97 TYR A CA 1
ATOM 761 C C . TYR A 1 97 ? -2.850 -9.289 -13.187 1.00 87.81 97 TYR A C 1
ATOM 763 O O . TYR A 1 97 ? -3.741 -9.484 -12.366 1.00 87.81 97 TYR A O 1
ATOM 771 N N . TYR A 1 98 ? -1.594 -9.014 -12.842 1.00 89.00 98 TYR A N 1
ATOM 772 C CA . TYR A 1 98 ? -1.168 -8.769 -11.470 1.00 89.00 98 TYR A CA 1
ATOM 773 C C . TYR A 1 98 ? -1.837 -7.510 -10.903 1.00 89.00 98 TYR A C 1
ATOM 775 O O . TYR A 1 98 ? -2.435 -7.585 -9.835 1.00 89.00 98 TYR A O 1
ATOM 783 N N . ASP A 1 99 ? -1.819 -6.398 -11.638 1.00 82.62 99 ASP A N 1
ATOM 784 C CA . ASP A 1 99 ? -2.359 -5.112 -11.184 1.00 82.62 99 ASP A CA 1
ATOM 785 C C . ASP A 1 99 ? -3.886 -5.151 -10.992 1.00 82.62 99 ASP A C 1
ATOM 787 O O . ASP A 1 99 ? -4.410 -4.555 -10.055 1.00 82.62 99 ASP A O 1
ATOM 791 N N . VAL A 1 100 ? -4.610 -5.920 -11.816 1.00 81.31 100 VAL A N 1
ATOM 792 C CA . VAL A 1 100 ? -6.061 -6.153 -11.638 1.00 81.31 100 VAL A CA 1
ATOM 793 C C . VAL A 1 100 ? -6.385 -7.265 -10.624 1.00 81.31 100 VAL A C 1
ATOM 795 O O . VAL A 1 100 ? -7.531 -7.708 -10.541 1.00 81.31 100 VAL A O 1
ATOM 798 N N . GLY A 1 101 ? -5.389 -7.777 -9.893 1.00 81.50 101 GLY A N 1
ATOM 799 C CA . GLY A 1 101 ? -5.552 -8.805 -8.856 1.00 81.50 101 GLY A CA 1
ATOM 800 C C . GLY A 1 101 ? -5.810 -10.226 -9.375 1.00 81.50 101 GLY A C 1
ATOM 801 O O . GLY A 1 101 ? -6.060 -11.146 -8.597 1.00 81.50 101 GLY A O 1
ATOM 802 N N . ASN A 1 102 ? -5.732 -10.464 -10.687 1.00 85.44 102 ASN A N 1
ATOM 803 C CA . ASN A 1 102 ? -5.915 -11.787 -11.287 1.00 85.44 102 ASN A CA 1
ATOM 804 C C . ASN A 1 102 ? -4.602 -12.583 -11.317 1.00 85.44 102 ASN A C 1
ATOM 806 O O . ASN A 1 102 ? -4.060 -12.928 -12.374 1.00 85.44 102 ASN A O 1
ATOM 810 N N . TYR A 1 103 ? -4.096 -12.910 -10.131 1.00 89.62 103 TYR A N 1
ATOM 811 C CA . TYR A 1 103 ? -2.804 -13.575 -9.977 1.00 89.62 103 TYR A CA 1
ATOM 812 C C . TYR A 1 103 ? -2.737 -14.954 -10.652 1.00 89.62 103 TYR A C 1
ATOM 814 O O . TYR A 1 103 ? -1.693 -15.329 -11.181 1.00 89.62 103 TYR A O 1
ATOM 822 N N . ALA A 1 104 ? -3.865 -15.669 -10.725 1.00 88.19 104 ALA A N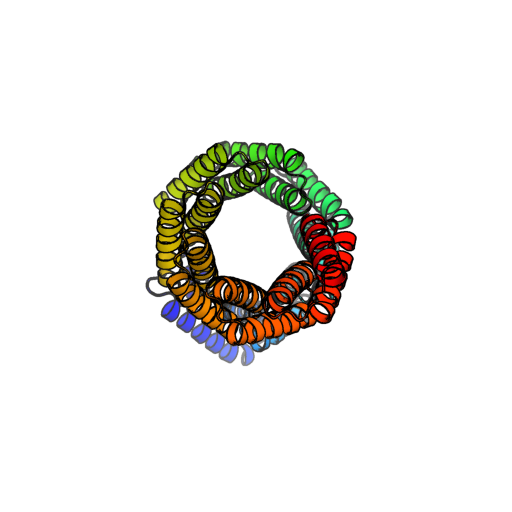 1
ATOM 823 C CA . ALA A 1 104 ? -3.965 -16.974 -11.383 1.00 88.19 104 ALA A CA 1
ATOM 824 C C . ALA A 1 104 ? -3.666 -16.918 -12.893 1.00 88.19 104 ALA A C 1
ATOM 826 O O . ALA A 1 104 ? -3.160 -17.885 -13.459 1.00 88.19 104 ALA A O 1
ATOM 827 N N . LYS A 1 105 ? -3.967 -15.793 -13.558 1.00 92.00 105 LYS A N 1
ATOM 828 C CA . LYS A 1 105 ? -3.592 -15.571 -14.964 1.00 92.00 105 LYS A CA 1
ATOM 829 C C . LYS A 1 105 ? -2.189 -14.988 -15.117 1.00 92.00 105 LYS A C 1
ATOM 831 O O . LYS A 1 105 ? -1.553 -15.247 -16.134 1.00 92.00 105 LYS A O 1
ATOM 836 N N . ALA A 1 106 ? -1.708 -14.223 -14.137 1.00 95.25 106 ALA A N 1
ATOM 837 C CA . ALA A 1 106 ? -0.373 -13.628 -14.171 1.00 95.25 106 ALA A CA 1
ATOM 838 C C . ALA A 1 106 ? 0.746 -14.676 -14.020 1.00 95.25 106 ALA A C 1
ATOM 840 O O . ALA A 1 106 ? 1.730 -14.628 -14.756 1.00 95.25 106 ALA A O 1
ATOM 841 N N . GLU A 1 107 ? 0.582 -15.643 -13.111 1.00 95.12 107 GLU A N 1
ATOM 842 C CA . GLU A 1 107 ? 1.586 -16.675 -12.800 1.00 95.12 107 GLU A CA 1
ATOM 843 C C . GLU A 1 107 ? 2.105 -17.447 -14.024 1.00 95.12 107 GLU A C 1
ATOM 845 O O . GLU A 1 107 ? 3.315 -17.414 -14.269 1.00 95.12 107 GLU A O 1
ATOM 850 N N . PRO A 1 108 ? 1.250 -18.091 -14.849 1.00 97.31 108 PRO A N 1
ATOM 851 C CA . PRO A 1 108 ? 1.733 -18.846 -16.003 1.00 97.31 108 PRO A CA 1
ATOM 852 C C . PRO A 1 108 ? 2.443 -17.962 -17.035 1.00 97.31 108 PRO A C 1
ATOM 854 O O . PRO A 1 108 ? 3.382 -18.419 -17.679 1.00 97.31 108 PRO A O 1
ATOM 857 N N . LEU A 1 109 ? 2.040 -16.695 -17.172 1.00 97.19 109 LEU A N 1
ATOM 858 C CA . LEU A 1 109 ? 2.656 -15.762 -18.116 1.00 97.19 109 LEU A CA 1
ATOM 859 C C . LEU A 1 109 ? 4.043 -15.308 -17.650 1.00 97.19 109 LEU A C 1
ATOM 861 O O . LEU A 1 109 ? 4.962 -15.235 -18.465 1.00 97.19 109 LEU A O 1
ATOM 865 N N . TYR A 1 110 ? 4.218 -15.037 -16.351 1.00 96.75 110 TYR A N 1
ATOM 866 C CA . TYR A 1 110 ? 5.541 -14.742 -15.797 1.00 96.75 110 TYR A CA 1
ATOM 867 C C . TYR A 1 110 ? 6.480 -15.946 -15.889 1.00 96.75 110 TYR A C 1
ATOM 869 O O . TYR A 1 110 ? 7.654 -15.770 -16.212 1.00 96.75 110 TYR A O 1
ATOM 877 N N . LEU A 1 111 ? 5.971 -17.161 -15.666 1.00 96.75 111 LEU A N 1
ATOM 878 C CA . LEU A 1 111 ? 6.744 -18.390 -15.848 1.00 96.75 111 LEU A CA 1
ATOM 879 C C . LEU A 1 111 ? 7.148 -18.600 -17.316 1.00 96.75 111 LEU A C 1
ATOM 881 O O . LEU A 1 111 ? 8.321 -18.853 -17.582 1.00 96.75 111 LEU A O 1
ATOM 885 N N . GLU A 1 112 ? 6.227 -18.431 -18.275 1.00 96.12 112 GLU A N 1
ATOM 886 C CA . GLU A 1 112 ? 6.536 -18.518 -19.715 1.00 96.12 112 GLU A CA 1
ATOM 887 C C . GLU A 1 112 ? 7.593 -17.474 -20.114 1.00 96.12 112 GLU A C 1
ATOM 889 O O . GLU A 1 112 ? 8.555 -17.802 -20.808 1.00 96.12 112 GLU A O 1
ATOM 894 N N . ALA A 1 113 ? 7.470 -16.232 -19.629 1.00 95.25 113 ALA A N 1
ATOM 895 C CA . ALA A 1 113 ? 8.444 -15.173 -19.891 1.00 95.25 113 ALA A CA 1
ATOM 896 C C . ALA A 1 113 ? 9.829 -15.473 -19.291 1.00 95.25 113 ALA A C 1
ATOM 898 O O . ALA A 1 113 ? 10.842 -15.206 -19.938 1.00 95.25 113 ALA A O 1
ATOM 899 N N . LEU A 1 114 ? 9.880 -16.031 -18.077 1.00 94.94 114 LEU A N 1
ATOM 900 C CA . LEU A 1 114 ? 11.119 -16.418 -17.400 1.00 94.94 114 LEU A CA 1
ATOM 901 C C . LEU A 1 114 ? 11.834 -17.552 -18.140 1.00 94.94 114 LEU A C 1
ATOM 903 O O . LEU A 1 114 ? 13.030 -17.442 -18.406 1.00 94.94 114 LEU A O 1
ATOM 907 N N . GLU A 1 115 ? 11.117 -18.617 -18.495 1.00 95.25 115 GLU A N 1
ATOM 908 C CA . GLU A 1 115 ? 11.699 -19.753 -19.216 1.00 95.25 115 GLU A CA 1
ATOM 909 C C . GLU A 1 115 ? 12.160 -19.351 -20.618 1.00 95.25 115 GLU A C 1
ATOM 911 O O . GLU A 1 115 ? 13.255 -19.725 -21.040 1.00 95.25 115 GLU A O 1
ATOM 916 N N . LEU A 1 116 ? 11.397 -18.498 -21.308 1.00 94.25 116 LEU A N 1
ATOM 917 C CA . LEU A 1 116 ? 11.830 -17.926 -22.579 1.00 94.25 116 LEU A CA 1
ATOM 918 C C . LEU A 1 116 ? 13.070 -17.028 -22.411 1.00 94.25 116 LEU A C 1
ATOM 920 O O . LEU A 1 116 ? 13.995 -17.091 -23.218 1.00 94.25 116 LEU A O 1
ATOM 924 N N . GLY A 1 117 ? 13.130 -16.229 -21.344 1.00 92.56 117 GLY A N 1
ATOM 925 C CA . GLY A 1 117 ? 14.303 -15.420 -21.009 1.00 92.56 117 GLY A CA 1
ATOM 926 C C . GLY A 1 117 ? 15.556 -16.269 -20.779 1.00 92.56 117 GLY A C 1
ATOM 927 O O . GLY A 1 117 ? 16.600 -15.982 -21.362 1.00 92.56 117 GLY A O 1
ATOM 928 N N . LYS A 1 118 ? 15.447 -17.353 -20.000 1.00 94.31 118 LYS A N 1
ATOM 929 C CA . LYS A 1 118 ? 16.546 -18.311 -19.785 1.00 94.31 118 LYS A CA 1
ATOM 930 C C . LYS A 1 118 ? 16.967 -19.002 -21.078 1.00 94.31 118 LYS A C 1
ATOM 932 O O . LYS A 1 118 ? 18.160 -19.154 -21.321 1.00 94.31 118 LYS A O 1
ATOM 937 N N . LEU A 1 119 ? 16.010 -19.388 -21.923 1.00 94.75 119 LEU A N 1
ATOM 938 C CA . LEU A 1 119 ? 16.290 -20.019 -23.213 1.00 94.75 119 LEU A CA 1
ATOM 939 C C . LEU A 1 119 ? 17.114 -19.099 -24.127 1.00 94.75 119 LEU A C 1
ATOM 941 O O . LEU A 1 119 ? 18.069 -19.549 -24.755 1.00 94.75 119 LEU A O 1
ATOM 945 N N . LEU A 1 120 ? 16.749 -17.817 -24.198 1.00 92.31 120 LEU A N 1
ATOM 946 C CA . LEU A 1 120 ? 17.357 -16.855 -25.120 1.00 92.31 120 LEU A CA 1
ATOM 947 C C . LEU A 1 120 ? 18.676 -16.262 -24.606 1.00 92.31 120 LEU A C 1
ATOM 949 O O . LEU A 1 120 ? 19.566 -15.969 -25.404 1.00 92.31 120 LEU A O 1
ATOM 953 N N . LEU A 1 121 ? 18.793 -16.051 -23.293 1.00 90.38 121 LEU A N 1
ATOM 954 C CA . LEU A 1 121 ? 19.878 -15.273 -22.678 1.00 90.38 121 LEU A CA 1
ATOM 955 C C . LEU A 1 121 ? 20.770 -16.114 -21.751 1.00 90.38 121 LEU A C 1
ATOM 957 O O . LEU A 1 121 ? 21.817 -15.644 -21.301 1.00 90.38 121 LEU A O 1
ATOM 961 N N . GLY A 1 122 ? 20.380 -17.362 -21.487 1.00 91.25 122 GLY A N 1
ATOM 962 C CA . GLY A 1 122 ? 20.994 -18.235 -20.494 1.00 91.25 122 GLY A CA 1
ATOM 963 C C . GLY A 1 122 ? 20.541 -17.924 -19.066 1.00 91.25 122 GLY A C 1
ATOM 964 O O . GLY A 1 122 ? 19.912 -16.907 -18.786 1.00 91.25 122 GLY A O 1
ATOM 965 N N . ASP A 1 123 ? 20.908 -18.801 -18.131 1.00 87.56 123 ASP A N 1
ATOM 966 C CA . ASP A 1 123 ? 20.466 -18.712 -16.732 1.00 87.56 123 ASP A CA 1
ATOM 967 C C . ASP A 1 123 ? 21.071 -17.538 -15.947 1.00 87.56 123 ASP A C 1
ATOM 969 O O . ASP A 1 123 ? 20.557 -17.183 -14.893 1.00 87.56 123 ASP A O 1
ATOM 973 N N . ASN A 1 124 ? 22.174 -16.947 -16.419 1.00 87.19 124 ASN A N 1
ATOM 974 C CA . ASN A 1 124 ? 22.899 -15.880 -15.722 1.00 87.19 124 ASN A CA 1
ATOM 975 C C . ASN A 1 124 ? 22.840 -14.572 -16.525 1.00 87.19 124 ASN A C 1
ATOM 977 O O . ASN A 1 124 ? 23.845 -14.151 -17.098 1.00 87.19 124 ASN A O 1
ATOM 981 N N . HIS A 1 125 ? 21.669 -13.932 -16.557 1.00 89.00 125 HIS A N 1
ATOM 982 C CA . HIS A 1 125 ? 21.448 -12.668 -17.267 1.00 89.00 125 HIS A CA 1
ATOM 983 C C . HIS A 1 125 ? 20.604 -11.681 -16.433 1.00 89.00 125 HIS A C 1
ATOM 985 O O . HIS A 1 125 ? 19.662 -12.119 -15.767 1.00 89.00 125 HIS A O 1
ATOM 991 N N . PRO A 1 126 ? 20.852 -10.353 -16.483 1.00 86.44 126 PRO A N 1
ATOM 992 C CA . PRO A 1 126 ? 20.077 -9.372 -15.711 1.00 86.44 126 PRO A CA 1
ATOM 993 C C . PRO A 1 126 ? 18.558 -9.440 -15.944 1.00 86.44 126 PRO A C 1
ATOM 995 O O . PRO A 1 126 ? 17.784 -9.277 -15.002 1.00 86.44 126 PRO A O 1
ATOM 998 N N . ASP A 1 127 ? 18.117 -9.756 -17.164 1.00 85.94 127 ASP A N 1
ATOM 999 C CA . ASP A 1 127 ? 16.687 -9.916 -17.485 1.00 85.94 127 ASP A CA 1
ATOM 1000 C C . ASP A 1 127 ? 16.049 -11.144 -16.822 1.00 85.94 127 ASP A C 1
ATOM 1002 O O . ASP A 1 127 ? 14.868 -11.113 -16.461 1.00 85.94 127 ASP A O 1
ATOM 1006 N N . VAL A 1 128 ? 16.829 -12.211 -16.607 1.00 91.31 128 VAL A N 1
ATOM 1007 C CA . VAL A 1 128 ? 16.385 -13.378 -15.833 1.00 91.31 128 VAL A CA 1
ATOM 1008 C C . VAL A 1 128 ? 16.215 -12.975 -14.371 1.00 91.31 128 VAL A C 1
ATOM 1010 O O . VAL A 1 128 ? 15.164 -13.250 -13.798 1.00 91.31 128 VAL A O 1
ATOM 1013 N N . ALA A 1 129 ? 17.165 -12.230 -13.791 1.00 92.19 129 ALA A N 1
ATOM 1014 C CA . ALA A 1 129 ? 17.020 -11.679 -12.438 1.00 92.19 129 ALA A CA 1
ATOM 1015 C C . ALA A 1 129 ? 15.780 -10.773 -12.307 1.00 92.19 129 ALA A C 1
ATOM 1017 O O . ALA A 1 129 ? 15.016 -10.886 -11.351 1.00 92.19 129 ALA A O 1
ATOM 1018 N N . SER A 1 130 ? 15.526 -9.914 -13.296 1.00 90.19 130 SER A N 1
ATOM 1019 C CA . SER A 1 130 ? 14.330 -9.064 -13.325 1.00 90.19 130 SER A CA 1
ATOM 1020 C C . SER A 1 130 ? 13.034 -9.875 -13.411 1.00 90.19 130 SER A C 1
ATOM 1022 O O . SER A 1 130 ? 12.050 -9.524 -12.764 1.00 90.19 130 SER A O 1
ATOM 1024 N N . SER A 1 131 ? 13.029 -10.972 -14.167 1.00 90.94 131 SER A N 1
ATOM 1025 C CA . SER A 1 131 ? 11.872 -11.868 -14.284 1.00 90.94 131 SER A CA 1
ATOM 1026 C C . SER A 1 131 ? 11.620 -12.656 -12.990 1.00 90.94 131 SER A C 1
ATOM 1028 O O . SER A 1 131 ? 10.473 -12.760 -12.556 1.00 90.94 131 SER A O 1
ATOM 1030 N N . LEU A 1 132 ? 12.681 -13.119 -12.314 1.00 94.75 132 LEU A N 1
ATOM 1031 C CA . LEU A 1 132 ? 12.598 -13.727 -10.978 1.00 94.75 132 LEU A CA 1
ATOM 1032 C C . LEU A 1 132 ? 11.971 -12.760 -9.963 1.00 94.75 132 LEU A C 1
ATOM 1034 O O . LEU A 1 132 ? 11.062 -13.150 -9.233 1.00 94.75 132 LEU A O 1
ATOM 1038 N N . ASN A 1 133 ? 12.384 -11.487 -9.967 1.00 93.50 133 ASN A N 1
ATOM 1039 C CA . ASN A 1 133 ? 11.804 -10.471 -9.086 1.00 93.50 133 ASN A CA 1
ATOM 1040 C C . ASN A 1 133 ? 10.307 -10.248 -9.344 1.00 93.50 133 ASN A C 1
ATOM 1042 O O . ASN A 1 133 ? 9.542 -10.104 -8.394 1.00 93.50 133 ASN A O 1
ATOM 1046 N N . LYS A 1 134 ? 9.861 -10.234 -10.608 1.00 94.00 134 LYS A N 1
ATOM 1047 C CA . LYS A 1 134 ? 8.430 -10.090 -10.939 1.00 94.00 134 LYS A CA 1
ATOM 1048 C C . LYS A 1 134 ? 7.600 -11.266 -10.426 1.00 94.00 134 LYS A C 1
ATOM 1050 O O . LYS A 1 134 ? 6.541 -11.054 -9.841 1.00 94.00 134 LYS A O 1
ATOM 1055 N N . LEU A 1 135 ? 8.105 -12.489 -10.585 1.00 95.38 135 LEU A N 1
ATOM 1056 C CA . LEU A 1 135 ? 7.450 -13.683 -10.052 1.00 95.38 135 LEU A CA 1
ATOM 1057 C C . LEU A 1 135 ? 7.435 -13.682 -8.513 1.00 95.38 135 LEU A C 1
ATOM 1059 O O . LEU A 1 135 ? 6.421 -14.008 -7.904 1.00 95.38 135 LEU A O 1
ATOM 1063 N N . ALA A 1 136 ? 8.516 -13.233 -7.873 1.00 95.81 136 ALA A N 1
ATOM 1064 C CA . ALA A 1 136 ? 8.555 -13.081 -6.423 1.00 95.81 136 ALA A CA 1
ATOM 1065 C C . ALA A 1 136 ? 7.544 -12.044 -5.909 1.00 95.81 136 ALA A C 1
ATOM 1067 O O . ALA A 1 136 ? 6.889 -12.287 -4.897 1.00 95.81 136 ALA A O 1
ATOM 1068 N N . LYS A 1 137 ? 7.365 -10.915 -6.612 1.00 93.50 137 LYS A N 1
ATOM 1069 C CA . LYS A 1 137 ? 6.322 -9.922 -6.293 1.00 93.50 137 LYS A CA 1
ATOM 1070 C C . LYS A 1 137 ? 4.922 -10.520 -6.370 1.00 93.50 137 LYS A C 1
ATOM 1072 O O . LYS A 1 137 ? 4.121 -10.280 -5.471 1.00 93.50 137 LYS A O 1
ATOM 1077 N N . LEU A 1 138 ? 4.649 -11.327 -7.396 1.00 93.62 138 LEU A N 1
ATOM 1078 C CA . LEU A 1 138 ? 3.388 -12.058 -7.519 1.00 93.62 138 LEU A CA 1
ATOM 1079 C C . LEU A 1 138 ? 3.153 -12.971 -6.307 1.00 93.62 138 LEU A C 1
ATOM 1081 O O . LEU A 1 138 ? 2.095 -12.906 -5.686 1.00 93.62 138 LEU A O 1
ATOM 1085 N N . TYR A 1 139 ? 4.144 -13.783 -5.937 1.00 93.88 139 TYR A N 1
ATOM 1086 C CA . TYR A 1 139 ? 4.032 -14.675 -4.781 1.00 93.88 139 TYR A CA 1
ATOM 1087 C C . TYR A 1 139 ? 3.901 -13.912 -3.461 1.00 93.88 139 TYR A C 1
ATOM 1089 O O . TYR A 1 139 ? 3.087 -14.296 -2.624 1.00 93.88 139 TYR A O 1
ATOM 1097 N N . LYS A 1 140 ? 4.609 -12.788 -3.294 1.00 92.94 140 LYS A N 1
ATOM 1098 C CA . LYS A 1 140 ? 4.426 -11.874 -2.154 1.00 92.94 140 LYS A CA 1
ATOM 1099 C C . LYS A 1 140 ? 2.975 -11.394 -2.062 1.00 92.94 140 LYS A C 1
ATOM 1101 O O . LYS A 1 140 ? 2.388 -11.478 -0.991 1.00 92.94 140 LYS A O 1
ATOM 1106 N N . ALA A 1 141 ? 2.388 -10.944 -3.172 1.00 87.00 141 ALA A N 1
ATOM 1107 C CA . ALA A 1 141 ? 1.002 -10.471 -3.212 1.00 87.00 141 ALA A CA 1
ATOM 1108 C C . ALA A 1 141 ? -0.032 -11.577 -2.921 1.00 87.00 141 ALA A C 1
ATOM 1110 O O . ALA A 1 141 ? -1.125 -11.289 -2.446 1.00 87.00 141 ALA A O 1
ATOM 1111 N N . GLN A 1 142 ? 0.321 -12.843 -3.162 1.00 85.00 142 GLN A N 1
ATOM 1112 C CA . GLN A 1 142 ? -0.475 -14.017 -2.787 1.00 85.00 142 GLN A CA 1
ATOM 1113 C C . GLN A 1 142 ? -0.205 -14.512 -1.348 1.00 85.00 142 GLN A C 1
ATOM 1115 O O . GLN A 1 142 ? -0.747 -15.543 -0.956 1.00 85.00 142 GLN A O 1
ATOM 1120 N N . GLY A 1 143 ? 0.674 -13.858 -0.576 1.00 85.44 143 GLY A N 1
ATOM 1121 C CA . GLY A 1 143 ? 1.111 -14.328 0.748 1.00 85.44 143 GLY A CA 1
ATOM 1122 C C . GLY A 1 143 ? 2.027 -15.563 0.718 1.00 85.44 143 GLY A C 1
ATOM 1123 O O . GLY A 1 143 ? 2.391 -16.107 1.760 1.00 85.44 143 GLY A O 1
ATOM 1124 N N . ARG A 1 144 ? 2.448 -16.015 -0.469 1.00 91.38 144 ARG A N 1
ATOM 1125 C CA . ARG A 1 144 ? 3.315 -17.183 -0.705 1.00 91.38 144 ARG A CA 1
ATOM 1126 C C . ARG A 1 144 ? 4.791 -16.832 -0.488 1.00 91.38 144 ARG A C 1
ATOM 1128 O O . ARG A 1 144 ? 5.640 -16.980 -1.367 1.00 91.38 144 ARG A O 1
ATOM 1135 N N . TYR A 1 145 ? 5.119 -16.344 0.706 1.00 92.25 145 TYR A N 1
ATOM 1136 C CA . TYR A 1 145 ? 6.447 -15.797 1.009 1.00 92.25 145 TYR A CA 1
ATOM 1137 C C . TYR A 1 145 ? 7.583 -16.821 0.877 1.00 92.25 145 TYR A C 1
ATOM 1139 O O . TYR A 1 145 ? 8.661 -16.477 0.395 1.00 92.25 145 TYR A O 1
ATOM 1147 N N . ALA A 1 146 ? 7.319 -18.086 1.222 1.00 92.50 146 ALA A N 1
ATOM 1148 C CA . ALA A 1 146 ? 8.288 -19.178 1.114 1.00 92.50 146 ALA A CA 1
ATOM 1149 C C . ALA A 1 146 ? 8.726 -19.466 -0.335 1.00 92.50 146 ALA A C 1
ATOM 1151 O O . ALA A 1 146 ? 9.829 -19.962 -0.556 1.00 92.50 146 ALA A O 1
ATOM 1152 N N . GLU A 1 147 ? 7.885 -19.146 -1.322 1.00 95.00 147 GLU A N 1
ATOM 1153 C CA . GLU A 1 147 ? 8.219 -19.280 -2.744 1.00 95.00 147 GLU A CA 1
ATOM 1154 C C . GLU A 1 147 ? 8.847 -18.000 -3.307 1.00 95.00 147 GLU A C 1
ATOM 1156 O O . GLU A 1 147 ? 9.679 -18.073 -4.208 1.00 95.00 147 GLU A O 1
ATOM 1161 N N . ALA A 1 148 ? 8.502 -16.829 -2.762 1.00 96.62 148 ALA A N 1
ATOM 1162 C CA . ALA A 1 148 ? 9.074 -15.546 -3.173 1.00 96.62 148 ALA A CA 1
ATOM 1163 C C . ALA A 1 148 ? 10.547 -15.382 -2.750 1.00 96.62 148 ALA A C 1
ATOM 1165 O O . ALA A 1 148 ? 11.376 -14.931 -3.541 1.00 96.62 148 ALA A O 1
ATOM 1166 N N . GLU A 1 149 ? 10.880 -15.756 -1.512 1.00 96.38 149 GLU A N 1
ATOM 1167 C CA . GLU A 1 149 ? 12.210 -15.565 -0.916 1.00 96.38 149 GLU A CA 1
ATOM 1168 C C . GLU A 1 149 ? 13.362 -16.180 -1.737 1.00 96.38 149 GLU A C 1
ATOM 1170 O O . GLU A 1 149 ? 14.299 -15.446 -2.074 1.00 96.38 149 GLU A O 1
ATOM 1175 N N . PRO A 1 150 ? 13.321 -17.468 -2.144 1.00 97.56 150 PRO A N 1
ATOM 1176 C CA . PRO A 1 150 ? 14.410 -18.058 -2.922 1.00 97.56 150 PRO A CA 1
ATOM 1177 C C . PRO A 1 150 ? 14.603 -17.386 -4.288 1.00 97.56 150 PRO A C 1
ATOM 1179 O O . PRO A 1 150 ? 15.735 -17.302 -4.765 1.00 97.56 150 PRO A O 1
ATOM 1182 N N . LEU A 1 151 ? 13.534 -16.871 -4.906 1.00 97.12 151 LEU A N 1
ATOM 1183 C CA . LEU A 1 151 ? 13.615 -16.169 -6.189 1.00 97.12 151 LEU A CA 1
ATOM 1184 C C . LEU A 1 151 ? 14.330 -14.819 -6.048 1.00 97.12 151 LEU A C 1
ATOM 1186 O O . LEU A 1 151 ? 15.197 -14.503 -6.865 1.00 97.12 151 LEU A O 1
ATOM 1190 N N . LEU A 1 152 ? 14.017 -14.048 -4.997 1.00 96.38 152 LEU A N 1
ATOM 1191 C CA . LEU A 1 152 ? 14.699 -12.778 -4.714 1.00 96.38 152 LEU A CA 1
ATOM 1192 C C . LEU A 1 152 ? 16.172 -12.996 -4.369 1.00 96.38 152 LEU A C 1
ATOM 1194 O O . LEU A 1 152 ? 17.029 -12.275 -4.878 1.00 96.38 152 LEU A O 1
ATOM 1198 N N . LEU A 1 153 ? 16.484 -14.015 -3.563 1.00 96.62 153 LEU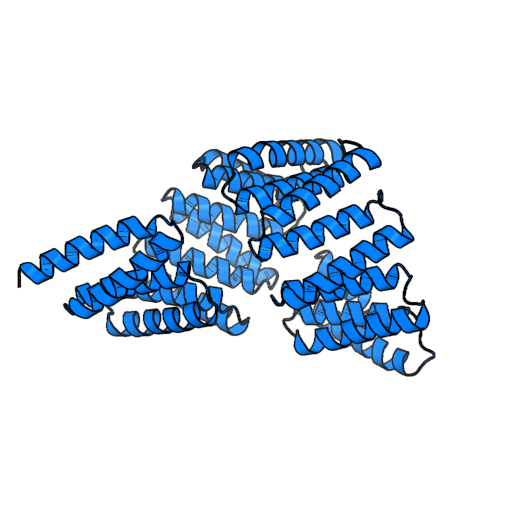 A N 1
ATOM 1199 C CA . LEU A 1 153 ? 17.867 -14.378 -3.244 1.00 96.62 153 LEU A CA 1
ATOM 1200 C C . LEU A 1 153 ? 18.645 -14.784 -4.501 1.00 96.62 153 LEU A C 1
ATOM 1202 O O . LEU A 1 153 ? 19.774 -14.332 -4.700 1.00 96.62 153 LEU A O 1
ATOM 1206 N N . GLN A 1 154 ? 18.038 -15.584 -5.382 1.00 95.81 154 GLN A N 1
ATOM 1207 C CA . GLN A 1 154 ? 18.650 -15.974 -6.651 1.00 95.81 154 GLN A CA 1
ATOM 1208 C C . GLN A 1 154 ? 18.906 -14.761 -7.559 1.00 95.81 154 GLN A C 1
ATOM 1210 O O . GLN A 1 154 ? 19.996 -14.641 -8.123 1.00 95.81 154 GLN A O 1
ATOM 1215 N N . GLY A 1 155 ? 17.933 -13.853 -7.690 1.00 95.06 155 GLY A N 1
ATOM 1216 C CA . GLY A 1 155 ? 18.071 -12.624 -8.475 1.00 95.06 155 GLY A CA 1
ATOM 1217 C C . GLY A 1 155 ? 19.143 -11.678 -7.920 1.00 95.06 155 GLY A C 1
ATOM 1218 O O . GLY A 1 155 ? 19.965 -11.162 -8.682 1.00 95.06 155 GLY A O 1
ATOM 1219 N N . LEU A 1 156 ? 19.184 -11.502 -6.596 1.00 95.00 156 LEU A N 1
ATOM 1220 C CA . LEU A 1 156 ? 20.185 -10.694 -5.894 1.00 95.00 156 LEU A CA 1
ATOM 1221 C C . LEU A 1 156 ? 21.600 -11.245 -6.100 1.00 95.00 156 LEU A C 1
ATOM 1223 O O . LEU A 1 156 ? 22.499 -10.498 -6.483 1.00 95.00 156 LEU A O 1
ATOM 1227 N N . GLU A 1 157 ? 21.798 -12.547 -5.891 1.00 94.44 157 GLU A N 1
ATOM 1228 C CA . GLU A 1 157 ? 23.096 -13.206 -6.067 1.00 94.44 157 GLU A CA 1
ATOM 1229 C C . GLU A 1 157 ? 23.572 -13.127 -7.524 1.00 94.44 157 GLU A C 1
ATOM 1231 O O . GLU A 1 157 ? 24.745 -12.865 -7.803 1.00 94.44 157 GLU A O 1
ATOM 1236 N N . MET A 1 158 ? 22.652 -13.287 -8.478 1.00 93.44 158 MET A N 1
ATOM 1237 C CA . MET A 1 158 ? 22.950 -13.119 -9.897 1.00 93.44 158 MET A CA 1
ATOM 1238 C C . MET A 1 158 ? 23.422 -11.693 -10.210 1.00 93.44 158 MET A C 1
ATOM 1240 O O . MET A 1 158 ? 24.443 -11.522 -10.876 1.00 93.44 158 MET A O 1
ATOM 1244 N N . ARG A 1 159 ? 22.731 -10.668 -9.698 1.00 93.31 159 ARG A N 1
ATOM 1245 C CA . ARG A 1 159 ? 23.116 -9.260 -9.893 1.00 93.31 159 ARG A CA 1
ATOM 1246 C C . ARG A 1 159 ? 24.443 -8.930 -9.212 1.00 93.31 159 ARG A C 1
ATOM 1248 O O . ARG A 1 159 ? 25.296 -8.338 -9.867 1.00 93.31 159 ARG A O 1
ATOM 1255 N N . LYS A 1 160 ? 24.677 -9.391 -7.976 1.00 93.94 160 LYS A N 1
ATOM 1256 C CA . LYS A 1 160 ? 25.973 -9.234 -7.284 1.00 93.94 160 LYS A CA 1
ATOM 1257 C C . LYS A 1 160 ? 27.121 -9.836 -8.100 1.00 93.94 160 LYS A C 1
ATOM 1259 O O . LYS A 1 160 ? 28.175 -9.217 -8.227 1.00 93.94 160 LYS A O 1
ATOM 1264 N N . ARG A 1 161 ? 26.913 -11.007 -8.711 1.00 93.44 161 ARG A N 1
ATOM 1265 C CA . ARG A 1 161 ? 27.924 -11.674 -9.546 1.00 93.44 161 ARG A CA 1
ATOM 1266 C C . ARG A 1 161 ? 28.194 -10.958 -10.868 1.00 93.44 161 ARG A C 1
ATOM 1268 O O . ARG A 1 161 ? 29.345 -10.876 -11.283 1.00 93.44 161 ARG A O 1
ATOM 1275 N N . LEU A 1 162 ? 27.145 -10.498 -11.550 1.00 91.38 162 LEU A N 1
ATOM 1276 C CA . LEU A 1 162 ? 27.253 -9.904 -12.887 1.00 91.38 162 LEU A CA 1
ATOM 1277 C C . LEU A 1 162 ? 27.695 -8.439 -12.853 1.00 91.38 162 LEU A C 1
ATOM 1279 O O . LEU A 1 162 ? 28.413 -7.999 -13.748 1.00 91.38 162 LEU A O 1
ATOM 1283 N N . LEU A 1 163 ? 27.251 -7.690 -11.844 1.00 89.19 163 LEU A N 1
ATOM 1284 C CA . LEU A 1 163 ? 27.370 -6.233 -11.786 1.00 89.19 163 LEU A CA 1
ATOM 1285 C C . LEU A 1 163 ? 28.282 -5.744 -10.651 1.00 89.19 163 LEU A C 1
ATOM 1287 O O . LEU A 1 163 ? 28.619 -4.562 -10.614 1.00 89.19 163 LEU A O 1
ATOM 1291 N N . GLY A 1 164 ? 28.693 -6.638 -9.747 1.00 90.50 164 GLY A N 1
ATOM 1292 C CA . GLY A 1 164 ? 29.383 -6.295 -8.505 1.00 90.50 164 GLY A CA 1
ATOM 1293 C C . GLY A 1 164 ? 28.414 -5.943 -7.373 1.00 90.50 164 GLY A C 1
ATOM 1294 O O . GLY A 1 164 ? 27.220 -5.758 -7.591 1.00 90.50 164 GLY A O 1
ATOM 1295 N N . SER A 1 165 ? 28.930 -5.861 -6.143 1.00 87.75 165 SER A N 1
ATOM 1296 C CA . SER A 1 165 ? 28.142 -5.510 -4.950 1.00 87.75 165 SER A CA 1
ATOM 1297 C C . SER A 1 165 ? 27.745 -4.034 -4.901 1.00 87.75 165 SER A C 1
ATOM 1299 O O . SER A 1 165 ? 26.691 -3.703 -4.372 1.00 87.75 165 SER A O 1
ATOM 1301 N N . GLU A 1 166 ? 28.560 -3.153 -5.477 1.00 88.00 166 GLU A N 1
ATOM 1302 C CA . GLU A 1 166 ? 28.307 -1.713 -5.549 1.00 88.00 166 GLU A CA 1
ATOM 1303 C C . GLU A 1 166 ? 27.597 -1.378 -6.866 1.00 88.00 166 GLU A C 1
ATOM 1305 O O . GLU A 1 166 ? 28.191 -0.839 -7.800 1.00 88.00 166 GLU A O 1
ATOM 1310 N N . ASN A 1 167 ? 26.310 -1.721 -6.960 1.00 88.19 167 ASN A N 1
ATOM 1311 C CA . ASN A 1 167 ? 25.502 -1.433 -8.143 1.00 88.19 167 ASN A CA 1
ATOM 1312 C C . ASN A 1 167 ? 24.054 -1.032 -7.780 1.00 88.19 167 ASN A C 1
ATOM 1314 O O . ASN A 1 167 ? 23.472 -1.646 -6.880 1.00 88.19 167 ASN A O 1
ATOM 1318 N N . PRO A 1 168 ? 23.424 -0.067 -8.488 1.00 86.31 168 PRO A N 1
ATOM 1319 C CA . PRO A 1 168 ? 22.034 0.322 -8.226 1.00 86.31 168 PRO A CA 1
ATOM 1320 C C . PRO A 1 168 ? 21.026 -0.834 -8.327 1.00 86.31 168 PRO A C 1
ATOM 1322 O O . PRO A 1 168 ? 20.067 -0.871 -7.559 1.00 86.31 168 PRO A O 1
ATOM 1325 N N . ASP A 1 169 ? 21.256 -1.812 -9.207 1.00 87.56 169 ASP A N 1
ATOM 1326 C CA . ASP A 1 169 ? 20.381 -2.982 -9.346 1.00 87.56 169 ASP A CA 1
ATOM 1327 C C . ASP A 1 169 ? 20.511 -3.938 -8.151 1.00 87.56 169 ASP A C 1
ATOM 1329 O O . ASP A 1 169 ? 19.548 -4.616 -7.777 1.00 87.56 169 ASP A O 1
ATOM 1333 N N . VAL A 1 170 ? 21.685 -3.985 -7.509 1.00 91.81 170 VAL A N 1
ATOM 1334 C CA . VAL A 1 170 ? 21.878 -4.712 -6.246 1.00 91.81 170 VAL A CA 1
ATOM 1335 C C . VAL A 1 170 ? 21.136 -4.002 -5.118 1.00 91.81 170 VAL A C 1
ATOM 1337 O O . VAL A 1 170 ? 20.393 -4.666 -4.401 1.00 91.81 170 VAL A O 1
ATOM 1340 N N . ALA A 1 171 ? 21.238 -2.672 -5.017 1.00 91.38 171 ALA A N 1
ATOM 1341 C CA . ALA A 1 171 ? 20.466 -1.891 -4.045 1.00 91.38 171 ALA A CA 1
ATOM 1342 C C . ALA A 1 171 ? 18.949 -2.096 -4.213 1.00 91.38 171 ALA A C 1
ATOM 1344 O O . ALA A 1 171 ? 18.247 -2.359 -3.240 1.00 91.38 171 ALA A O 1
ATOM 1345 N N . SER A 1 172 ? 18.446 -2.069 -5.453 1.00 88.38 172 SER A N 1
ATOM 1346 C CA . SER A 1 172 ? 17.040 -2.379 -5.740 1.00 88.38 172 SER A CA 1
ATOM 1347 C C . SER A 1 172 ? 16.668 -3.793 -5.277 1.00 88.38 172 SER A C 1
ATOM 1349 O O . SER A 1 172 ? 15.659 -3.972 -4.607 1.00 88.38 172 SER A O 1
ATOM 1351 N N . SER A 1 173 ? 17.507 -4.794 -5.551 1.00 91.81 173 SER A N 1
ATOM 1352 C CA . SER A 1 173 ? 17.256 -6.182 -5.127 1.00 91.81 173 SER A CA 1
ATOM 1353 C C . SER A 1 173 ? 17.224 -6.353 -3.606 1.00 91.81 173 SER A C 1
ATOM 1355 O O . SER A 1 173 ? 16.415 -7.122 -3.092 1.00 91.81 173 SER A O 1
ATOM 1357 N N . LEU A 1 174 ? 18.099 -5.642 -2.891 1.00 94.88 174 LEU A N 1
ATOM 1358 C CA . LEU A 1 174 ? 18.129 -5.625 -1.430 1.00 94.88 174 LEU A CA 1
ATOM 1359 C C . LEU A 1 174 ? 16.844 -5.016 -0.858 1.00 94.88 174 LEU A C 1
ATOM 1361 O O . LEU A 1 174 ? 16.252 -5.604 0.044 1.00 94.88 174 LEU A O 1
ATOM 1365 N N . ASN A 1 175 ? 16.373 -3.899 -1.425 1.00 92.00 175 ASN A N 1
ATOM 1366 C CA . ASN A 1 175 ? 15.099 -3.288 -1.038 1.00 92.00 175 ASN A CA 1
ATOM 1367 C C . ASN A 1 175 ? 13.911 -4.236 -1.275 1.00 92.00 175 ASN A C 1
ATOM 1369 O O . ASN A 1 175 ? 13.068 -4.376 -0.396 1.00 92.00 175 ASN A O 1
ATOM 1373 N N . GLU A 1 176 ? 13.868 -4.946 -2.404 1.00 92.56 176 GLU A N 1
ATOM 1374 C CA . GLU A 1 176 ? 12.804 -5.921 -2.703 1.00 92.56 176 GLU A CA 1
ATOM 1375 C C . GLU A 1 176 ? 12.778 -7.090 -1.702 1.00 92.56 176 GLU A C 1
ATOM 1377 O O . GLU A 1 176 ? 11.712 -7.508 -1.245 1.00 92.56 176 GLU A O 1
ATOM 1382 N N . LEU A 1 177 ? 13.952 -7.609 -1.322 1.00 95.50 177 LEU A N 1
ATOM 1383 C CA . LEU A 1 177 ? 14.061 -8.648 -0.294 1.00 95.50 177 LEU A CA 1
ATOM 1384 C C . LEU A 1 177 ? 13.668 -8.117 1.091 1.00 95.50 177 LEU A C 1
ATOM 1386 O O . LEU A 1 177 ? 12.973 -8.801 1.842 1.00 95.50 177 LEU A O 1
ATOM 1390 N N . ALA A 1 178 ? 14.054 -6.882 1.415 1.00 94.56 178 ALA A N 1
ATOM 1391 C CA . ALA A 1 178 ? 13.650 -6.235 2.653 1.00 94.56 178 ALA A CA 1
ATOM 1392 C C . ALA A 1 178 ? 12.130 -6.048 2.733 1.00 94.56 178 ALA A C 1
ATOM 1394 O O . ALA A 1 178 ? 11.542 -6.333 3.772 1.00 94.56 178 ALA A O 1
ATOM 1395 N N . GLU A 1 179 ? 11.477 -5.630 1.646 1.00 92.31 179 GLU A N 1
ATOM 1396 C CA . GLU A 1 179 ? 10.016 -5.532 1.576 1.00 92.31 179 GLU A CA 1
ATOM 1397 C C . GLU A 1 179 ? 9.333 -6.885 1.798 1.00 92.31 179 GLU A C 1
ATOM 1399 O O . GLU A 1 179 ? 8.292 -6.954 2.452 1.00 92.31 179 GLU A O 1
ATOM 1404 N N . LEU A 1 180 ? 9.906 -7.976 1.278 1.00 94.12 180 LEU A N 1
ATOM 1405 C CA . LEU A 1 180 ? 9.391 -9.320 1.532 1.00 94.12 180 LEU A CA 1
ATOM 1406 C C . LEU A 1 180 ? 9.477 -9.683 3.024 1.00 94.12 180 LEU A C 1
ATOM 1408 O O . LEU A 1 180 ? 8.538 -10.261 3.571 1.00 94.12 180 LEU A O 1
ATOM 1412 N N . TYR A 1 181 ? 10.576 -9.337 3.695 1.00 94.56 181 TYR A N 1
ATOM 1413 C CA . TYR A 1 181 ? 10.720 -9.547 5.138 1.00 94.56 181 TYR A CA 1
ATOM 1414 C C . TYR A 1 181 ? 9.804 -8.637 5.957 1.00 94.56 181 TYR A C 1
ATOM 1416 O O . TYR A 1 181 ? 9.219 -9.095 6.936 1.00 94.56 181 TYR A O 1
ATOM 1424 N N . GLN A 1 182 ? 9.600 -7.386 5.542 1.00 91.62 182 GLN A N 1
ATOM 1425 C CA . GLN A 1 182 ? 8.618 -6.492 6.160 1.00 91.62 182 GLN A CA 1
ATOM 1426 C C . GLN A 1 182 ? 7.198 -7.064 6.077 1.00 91.62 182 GLN A C 1
ATOM 1428 O O . GLN A 1 182 ? 6.489 -7.046 7.079 1.00 91.62 182 GLN A O 1
ATOM 1433 N N . ALA A 1 183 ? 6.803 -7.619 4.926 1.00 88.62 183 ALA A N 1
ATOM 1434 C CA . ALA A 1 183 ? 5.495 -8.260 4.748 1.00 88.62 183 ALA A CA 1
ATOM 1435 C C . ALA A 1 183 ? 5.298 -9.496 5.651 1.00 88.62 183 ALA A C 1
ATOM 1437 O O . ALA A 1 183 ? 4.170 -9.858 5.970 1.00 88.62 183 ALA A O 1
ATOM 1438 N N . GLN A 1 184 ? 6.392 -10.119 6.100 1.00 88.94 184 GLN A N 1
ATOM 1439 C CA . GLN A 1 184 ? 6.396 -11.216 7.075 1.00 88.94 184 GLN A CA 1
ATOM 1440 C C . GLN A 1 184 ? 6.517 -10.741 8.536 1.00 88.94 184 GLN A C 1
ATOM 1442 O O . GLN A 1 184 ? 6.629 -11.567 9.439 1.00 88.94 184 GLN A O 1
ATOM 1447 N N . GLY A 1 185 ? 6.588 -9.429 8.792 1.00 88.81 185 GLY A N 1
ATOM 1448 C CA . GLY A 1 185 ? 6.871 -8.879 10.123 1.00 88.81 185 GLY A CA 1
ATOM 1449 C C . GLY A 1 185 ? 8.320 -9.076 10.601 1.00 88.81 185 GLY A C 1
ATOM 1450 O O . GLY A 1 185 ? 8.653 -8.767 11.745 1.00 88.81 185 GLY A O 1
ATOM 1451 N N . ARG A 1 186 ? 9.221 -9.557 9.735 1.00 93.25 186 ARG A N 1
ATOM 1452 C CA . ARG A 1 186 ? 10.648 -9.814 10.013 1.00 93.25 186 ARG A CA 1
ATOM 1453 C C . ARG A 1 186 ? 11.479 -8.526 9.903 1.00 93.25 186 ARG A C 1
ATOM 1455 O O . ARG A 1 186 ? 12.486 -8.460 9.200 1.00 93.25 186 ARG A O 1
ATOM 1462 N N . TYR A 1 187 ? 11.070 -7.471 10.612 1.00 92.75 187 TYR A N 1
ATOM 1463 C CA . TYR A 1 187 ? 11.672 -6.131 10.509 1.00 92.75 187 TYR A CA 1
ATOM 1464 C C . TYR A 1 187 ? 13.161 -6.089 10.882 1.00 92.75 187 TYR A C 1
ATOM 1466 O O . TYR A 1 187 ? 13.928 -5.338 10.281 1.00 92.75 187 TYR A O 1
ATOM 1474 N N . ALA A 1 188 ? 13.588 -6.923 11.836 1.00 92.06 188 ALA A N 1
ATOM 1475 C CA . ALA A 1 188 ? 14.989 -7.024 12.246 1.00 92.06 188 ALA A CA 1
ATOM 1476 C C . ALA A 1 188 ? 15.900 -7.570 11.131 1.00 92.06 188 ALA A C 1
ATOM 1478 O O . ALA A 1 188 ? 17.057 -7.171 11.040 1.00 92.06 188 ALA A O 1
ATOM 1479 N N . GLU A 1 189 ? 15.377 -8.448 10.271 1.00 94.12 189 GLU A N 1
ATOM 1480 C CA . GLU A 1 189 ? 16.105 -9.004 9.124 1.00 94.12 189 GLU A CA 1
ATOM 1481 C C . GLU A 1 189 ? 16.041 -8.070 7.911 1.00 94.12 189 GLU A C 1
ATOM 1483 O O . GLU A 1 189 ? 17.002 -7.975 7.152 1.00 94.12 189 GLU A O 1
ATOM 1488 N N . ALA A 1 190 ? 14.937 -7.334 7.751 1.00 95.69 190 ALA A N 1
ATOM 1489 C CA . ALA A 1 190 ? 14.786 -6.329 6.702 1.00 95.69 190 ALA A CA 1
ATOM 1490 C C . ALA A 1 190 ? 15.748 -5.143 6.883 1.00 95.69 190 ALA A C 1
ATOM 1492 O O . ALA A 1 190 ? 16.274 -4.616 5.905 1.00 95.69 190 ALA A O 1
ATOM 1493 N N . LYS A 1 191 ? 15.985 -4.720 8.132 1.00 94.62 191 LYS A N 1
ATOM 1494 C CA . LYS A 1 191 ? 16.774 -3.525 8.460 1.00 94.62 191 LYS A CA 1
ATOM 1495 C C . LYS A 1 191 ? 18.164 -3.486 7.804 1.00 94.62 191 LYS A C 1
ATOM 1497 O O . LYS A 1 191 ? 18.402 -2.539 7.055 1.00 94.62 191 LYS A O 1
ATOM 1502 N N . PRO A 1 192 ? 19.057 -4.472 8.022 1.00 96.44 192 PRO A N 1
ATOM 1503 C CA . PRO A 1 192 ? 20.404 -4.422 7.456 1.00 96.44 192 PRO A CA 1
ATOM 1504 C C . PRO A 1 192 ? 20.404 -4.406 5.921 1.00 96.44 192 PRO A C 1
ATOM 1506 O O . PRO A 1 192 ? 21.300 -3.822 5.322 1.00 96.44 192 PRO A O 1
ATOM 1509 N N . LEU A 1 193 ? 19.392 -4.996 5.275 1.00 96.12 193 LEU A N 1
ATOM 1510 C CA . LEU A 1 193 ? 19.272 -4.987 3.815 1.00 96.12 193 LEU A CA 1
ATOM 1511 C C . LEU A 1 193 ? 18.964 -3.585 3.278 1.00 96.12 193 LEU A C 1
ATOM 1513 O O . LEU A 1 193 ? 19.563 -3.165 2.290 1.00 96.12 193 LEU A O 1
ATOM 1517 N N . VAL A 1 194 ? 18.053 -2.852 3.930 1.00 94.00 194 VAL A N 1
ATOM 1518 C CA . VAL A 1 194 ? 17.739 -1.466 3.542 1.00 94.00 194 VAL A CA 1
ATOM 1519 C C . VAL A 1 194 ? 18.905 -0.531 3.857 1.00 94.00 194 VAL A C 1
ATOM 1521 O O . VAL A 1 194 ? 19.168 0.384 3.083 1.00 94.00 194 VAL A O 1
ATOM 1524 N N . GLU A 1 195 ? 19.630 -0.761 4.955 1.00 94.25 195 GLU A N 1
ATOM 1525 C CA . GLU A 1 195 ? 20.850 -0.008 5.274 1.00 94.25 195 GLU A CA 1
ATOM 1526 C C . GLU A 1 195 ? 21.933 -0.225 4.202 1.00 94.25 195 GLU A C 1
ATOM 1528 O O . GLU A 1 195 ? 22.443 0.756 3.664 1.00 94.25 195 GLU A O 1
ATOM 1533 N N . GLU A 1 196 ? 22.197 -1.474 3.790 1.00 94.75 196 GLU A N 1
ATOM 1534 C CA . GLU A 1 196 ? 23.119 -1.787 2.681 1.00 94.75 196 GLU A CA 1
ATOM 1535 C C . GLU A 1 196 ? 22.653 -1.131 1.364 1.00 94.75 196 GLU A C 1
ATOM 1537 O O . GLU A 1 196 ? 23.445 -0.509 0.652 1.00 94.75 196 GLU A O 1
ATOM 1542 N N . ALA A 1 197 ? 21.355 -1.196 1.041 1.00 92.81 197 ALA A N 1
ATOM 1543 C CA . ALA A 1 197 ? 20.795 -0.567 -0.159 1.00 92.81 197 ALA A CA 1
ATOM 1544 C C . ALA A 1 197 ? 20.923 0.967 -0.150 1.00 92.81 197 ALA A C 1
ATOM 1546 O O . ALA A 1 197 ? 21.216 1.581 -1.187 1.00 92.81 197 ALA A O 1
ATOM 1547 N N . LEU A 1 198 ? 20.712 1.588 1.014 1.00 91.75 198 LEU A N 1
ATOM 1548 C CA . LEU A 1 198 ? 20.853 3.024 1.220 1.00 91.75 198 LEU A CA 1
ATOM 1549 C C . LEU A 1 198 ? 22.315 3.455 1.073 1.00 91.75 198 LEU A C 1
ATOM 1551 O O . LEU A 1 198 ? 22.579 4.427 0.368 1.00 91.75 198 LEU A O 1
ATOM 1555 N N . GLU A 1 199 ? 23.257 2.721 1.668 1.00 92.12 199 GLU A N 1
ATOM 1556 C CA . GLU A 1 199 ? 24.695 2.980 1.539 1.00 92.12 199 GLU A CA 1
ATOM 1557 C C . GLU A 1 199 ? 25.155 2.918 0.079 1.00 92.12 199 GLU A C 1
ATOM 1559 O O . GLU A 1 199 ? 25.797 3.854 -0.404 1.00 92.12 199 GLU A O 1
ATOM 1564 N N . ILE A 1 200 ? 24.761 1.873 -0.658 1.00 90.88 200 ILE A N 1
ATOM 1565 C CA . ILE A 1 200 ? 25.070 1.742 -2.090 1.00 90.88 200 ILE A CA 1
ATOM 1566 C C . ILE A 1 200 ? 24.477 2.918 -2.880 1.00 90.88 200 ILE A C 1
ATOM 1568 O O . ILE A 1 200 ? 25.150 3.508 -3.728 1.00 90.88 200 ILE A O 1
ATOM 1572 N N . SER A 1 201 ? 23.222 3.284 -2.605 1.00 89.06 201 SER A N 1
ATOM 1573 C CA . SER A 1 201 ? 22.547 4.382 -3.305 1.00 89.06 201 SER A CA 1
ATOM 1574 C C . SER A 1 201 ? 23.221 5.731 -3.040 1.00 89.06 201 SER A C 1
ATOM 1576 O O . SER A 1 201 ? 23.440 6.497 -3.978 1.00 89.06 201 SER A O 1
ATOM 1578 N N . LEU A 1 202 ? 23.604 6.001 -1.789 1.00 88.38 202 LEU A N 1
ATOM 1579 C CA . LEU A 1 202 ? 24.342 7.205 -1.404 1.00 88.38 202 LEU A CA 1
ATOM 1580 C C . LEU A 1 202 ? 25.713 7.266 -2.081 1.00 88.38 202 LEU A C 1
ATOM 1582 O O . LEU A 1 202 ? 26.087 8.315 -2.605 1.00 88.38 202 LEU A O 1
ATOM 1586 N N . LEU A 1 203 ? 26.439 6.145 -2.096 1.00 89.38 203 LEU A N 1
ATOM 1587 C CA . LEU A 1 203 ? 27.774 6.051 -2.682 1.00 89.38 203 LEU A CA 1
ATOM 1588 C C . LEU A 1 203 ? 27.764 6.324 -4.191 1.00 89.38 203 LEU A C 1
ATOM 1590 O O . LEU A 1 203 ? 28.605 7.070 -4.689 1.00 89.38 203 LEU A O 1
ATOM 1594 N N . LEU A 1 204 ? 26.835 5.706 -4.921 1.00 86.50 204 LEU A N 1
ATOM 1595 C CA . LEU A 1 204 ? 26.861 5.694 -6.387 1.00 86.50 204 LEU A CA 1
ATOM 1596 C C . LEU A 1 204 ? 26.089 6.845 -7.021 1.00 86.50 204 LEU A C 1
ATOM 1598 O O . LEU A 1 204 ? 26.444 7.307 -8.105 1.00 86.50 204 LEU A O 1
ATOM 1602 N N . LEU A 1 205 ? 25.005 7.268 -6.379 1.00 81.69 205 LEU A N 1
ATOM 1603 C CA . LEU A 1 205 ? 24.028 8.172 -6.978 1.00 81.69 205 LEU A CA 1
ATOM 1604 C C . LEU A 1 205 ? 23.983 9.530 -6.263 1.00 81.69 205 LEU A C 1
ATOM 1606 O O . LEU A 1 205 ? 23.413 10.487 -6.791 1.00 81.69 205 LEU A O 1
ATOM 1610 N N . GLY A 1 206 ? 24.624 9.624 -5.097 1.00 83.31 206 GLY A N 1
ATOM 1611 C CA . GLY A 1 206 ? 24.615 10.801 -4.243 1.00 83.31 206 GLY A CA 1
ATOM 1612 C C . GLY A 1 206 ? 23.344 10.920 -3.402 1.00 83.31 206 GLY A C 1
ATOM 1613 O O . GLY A 1 206 ? 22.340 10.245 -3.624 1.00 83.31 206 GLY A O 1
ATOM 1614 N N . ASP A 1 207 ? 23.388 11.840 -2.443 1.00 79.31 207 ASP A N 1
ATOM 1615 C CA . ASP A 1 207 ? 22.317 12.149 -1.486 1.00 79.31 207 ASP A CA 1
ATOM 1616 C C . ASP A 1 207 ? 20.999 12.590 -2.136 1.00 79.31 207 ASP A C 1
ATOM 1618 O O . ASP A 1 207 ? 19.931 12.439 -1.549 1.00 79.31 207 ASP A O 1
ATOM 1622 N N . ARG A 1 208 ? 21.061 13.104 -3.366 1.00 75.81 208 ARG A N 1
ATOM 1623 C CA . ARG A 1 208 ? 19.909 13.650 -4.095 1.00 75.81 208 ARG A CA 1
ATOM 1624 C C . ARG A 1 208 ? 19.192 12.649 -4.990 1.00 75.81 208 ARG A C 1
ATOM 1626 O O . ARG A 1 208 ? 18.254 13.035 -5.682 1.00 75.81 208 ARG A O 1
ATOM 1633 N N . HIS A 1 209 ? 19.621 11.393 -5.048 1.00 79.50 209 HIS A N 1
ATOM 1634 C CA . HIS A 1 209 ? 19.012 10.462 -5.989 1.00 79.50 209 HIS A CA 1
ATOM 1635 C C . HIS A 1 209 ? 17.652 9.937 -5.494 1.00 79.50 209 HIS A C 1
ATOM 1637 O O . HIS A 1 209 ? 17.525 9.569 -4.327 1.00 79.50 209 HIS A O 1
ATOM 1643 N N . PRO A 1 210 ? 16.645 9.788 -6.375 1.00 75.81 210 PRO A N 1
ATOM 1644 C CA . PRO A 1 210 ? 15.361 9.159 -6.058 1.00 75.81 210 PRO A CA 1
ATOM 1645 C C . PRO A 1 210 ? 15.415 7.849 -5.252 1.00 75.81 210 PRO A C 1
ATOM 1647 O O . PRO A 1 210 ? 14.614 7.650 -4.341 1.00 75.81 210 PRO A O 1
ATOM 1650 N N . ASN A 1 211 ? 16.379 6.975 -5.550 1.00 77.25 211 ASN A N 1
ATOM 1651 C CA . ASN A 1 211 ? 16.571 5.697 -4.843 1.00 77.25 211 ASN A CA 1
ATOM 1652 C C . ASN A 1 211 ? 16.974 5.880 -3.367 1.00 77.25 211 ASN A C 1
ATOM 1654 O O . ASN A 1 211 ? 16.664 5.027 -2.535 1.00 77.25 211 ASN A O 1
ATOM 1658 N N . VAL A 1 212 ? 17.642 6.990 -3.024 1.00 84.38 212 VAL A N 1
ATOM 1659 C CA . VAL A 1 212 ? 17.954 7.340 -1.628 1.00 84.38 212 VAL A CA 1
ATOM 1660 C C . VAL A 1 212 ? 16.663 7.665 -0.885 1.00 84.38 212 VAL A C 1
ATOM 1662 O O . VAL A 1 212 ? 16.428 7.121 0.189 1.00 84.38 212 VAL A O 1
ATOM 1665 N N . ALA A 1 213 ? 15.783 8.475 -1.482 1.00 84.31 213 ALA A N 1
ATOM 1666 C CA . ALA A 1 213 ? 14.481 8.794 -0.896 1.00 84.31 213 ALA A CA 1
ATOM 1667 C C . ALA A 1 213 ? 13.616 7.535 -0.688 1.00 84.31 213 ALA A C 1
ATOM 1669 O O . ALA A 1 213 ? 12.995 7.374 0.361 1.00 84.31 213 ALA A O 1
ATOM 1670 N N . GLU A 1 214 ? 13.617 6.608 -1.647 1.00 83.69 214 GLU A N 1
ATOM 1671 C CA . GLU A 1 214 ? 12.917 5.323 -1.527 1.00 83.69 214 GLU A CA 1
ATOM 1672 C C . GLU A 1 214 ? 13.479 4.446 -0.400 1.00 83.69 214 GLU A C 1
ATOM 1674 O O . GLU A 1 214 ? 12.725 3.974 0.450 1.00 83.69 214 GLU A O 1
ATOM 1679 N N . SER A 1 215 ? 14.803 4.303 -0.322 1.00 87.31 215 SER A N 1
ATOM 1680 C CA . SER A 1 215 ? 15.450 3.518 0.738 1.00 87.31 215 SER A CA 1
ATOM 1681 C C . SER A 1 215 ? 15.202 4.133 2.123 1.00 87.31 215 SER A C 1
ATOM 1683 O O . SER A 1 215 ? 14.892 3.418 3.073 1.00 87.31 215 SER A O 1
ATOM 1685 N N . LEU A 1 216 ? 15.225 5.467 2.237 1.00 91.75 216 LEU A N 1
ATOM 1686 C CA . LEU A 1 216 ? 14.858 6.182 3.465 1.00 91.75 216 LEU A CA 1
ATOM 1687 C C . LEU A 1 216 ? 13.393 5.951 3.857 1.00 91.75 216 LEU A C 1
ATOM 1689 O O . LEU A 1 216 ? 13.091 5.798 5.039 1.00 91.75 216 LEU A O 1
ATOM 1693 N N . ASN A 1 217 ? 12.478 5.893 2.886 1.00 90.81 217 ASN A N 1
ATOM 1694 C CA . ASN A 1 217 ? 11.080 5.561 3.150 1.00 90.81 217 ASN A CA 1
ATOM 1695 C C . ASN A 1 217 ? 10.931 4.138 3.706 1.00 90.81 217 ASN A C 1
ATOM 1697 O O . ASN A 1 217 ? 10.228 3.932 4.695 1.00 90.81 217 ASN A O 1
ATOM 1701 N N . ASN A 1 218 ? 11.607 3.170 3.088 1.00 90.44 218 ASN A N 1
ATOM 1702 C CA . ASN A 1 218 ? 11.550 1.773 3.511 1.00 90.44 218 ASN A CA 1
ATOM 1703 C C . ASN A 1 218 ? 12.160 1.601 4.907 1.00 90.44 218 ASN A C 1
ATOM 1705 O O . ASN A 1 218 ? 11.577 0.925 5.754 1.00 90.44 218 ASN A O 1
ATOM 1709 N N . LEU A 1 219 ? 13.274 2.283 5.186 1.00 93.94 219 LEU A N 1
ATOM 1710 C CA . LEU A 1 219 ? 13.914 2.276 6.499 1.00 93.94 219 LEU A CA 1
ATOM 1711 C C . LEU A 1 219 ? 13.022 2.919 7.569 1.00 93.94 219 LEU A C 1
ATOM 1713 O O . LEU A 1 219 ? 12.921 2.406 8.682 1.00 93.94 219 LEU A O 1
ATOM 1717 N N . ALA A 1 220 ? 12.312 3.997 7.229 1.00 94.62 220 ALA A N 1
ATOM 1718 C CA . ALA A 1 220 ? 11.353 4.613 8.137 1.00 94.62 220 ALA A CA 1
ATOM 1719 C C . ALA A 1 220 ? 10.191 3.683 8.501 1.00 94.62 220 ALA A C 1
ATOM 1721 O O . ALA A 1 220 ? 9.781 3.656 9.659 1.00 94.62 220 ALA A O 1
ATOM 1722 N N . GLY A 1 221 ? 9.683 2.907 7.537 1.00 93.00 221 GLY A N 1
ATOM 1723 C CA . GLY A 1 221 ? 8.673 1.879 7.796 1.00 93.00 221 GLY A CA 1
ATOM 1724 C C . GLY A 1 221 ? 9.170 0.835 8.798 1.00 93.00 221 GLY A C 1
ATOM 1725 O O . GLY A 1 221 ? 8.468 0.510 9.752 1.00 93.00 221 GLY A O 1
ATOM 1726 N N . ILE A 1 222 ? 10.416 0.376 8.649 1.00 93.56 222 ILE A N 1
ATOM 1727 C CA . ILE A 1 222 ? 11.053 -0.557 9.595 1.00 93.56 222 ILE A CA 1
ATOM 1728 C C . ILE A 1 222 ? 11.136 0.057 10.990 1.00 93.56 222 ILE A C 1
ATOM 1730 O O . ILE A 1 222 ? 10.719 -0.569 11.960 1.00 93.56 222 ILE A O 1
ATOM 1734 N N . TYR A 1 223 ? 11.644 1.286 11.098 1.00 95.44 223 TYR A N 1
ATOM 1735 C CA . TYR A 1 223 ? 11.737 1.981 12.380 1.00 95.44 223 TYR A CA 1
ATOM 1736 C C . TYR A 1 223 ? 10.370 2.170 13.041 1.00 95.44 223 TYR A C 1
ATOM 1738 O O . TYR A 1 223 ? 10.243 1.931 14.240 1.00 95.44 223 TYR A O 1
ATOM 1746 N N . TYR A 1 224 ? 9.342 2.515 12.263 1.00 94.94 224 TYR A N 1
ATOM 1747 C CA . TYR A 1 224 ? 7.969 2.631 12.745 1.00 94.94 224 TYR A CA 1
ATOM 1748 C C . TYR A 1 224 ? 7.472 1.328 13.384 1.00 94.94 224 TYR A C 1
ATOM 1750 O O . TYR A 1 224 ? 7.010 1.351 14.523 1.00 94.94 224 TYR A O 1
ATOM 1758 N N . PHE A 1 225 ? 7.619 0.189 12.700 1.00 91.62 225 PHE A N 1
ATOM 1759 C CA . PHE A 1 225 ? 7.169 -1.102 13.232 1.00 91.62 225 PHE A CA 1
ATOM 1760 C C . PHE A 1 225 ? 8.023 -1.623 14.394 1.00 91.62 225 PHE A C 1
ATOM 1762 O O . PHE A 1 225 ? 7.524 -2.359 15.241 1.00 91.62 225 PHE A O 1
ATOM 1769 N N . LEU A 1 226 ? 9.289 -1.211 14.482 1.00 92.50 226 LEU A N 1
ATOM 1770 C CA . LEU A 1 226 ? 10.138 -1.460 15.652 1.00 92.50 226 LEU A CA 1
ATOM 1771 C C . LEU A 1 226 ? 9.837 -0.511 16.830 1.00 92.50 226 LEU A C 1
ATOM 1773 O O . LEU A 1 226 ? 10.454 -0.641 17.887 1.00 92.50 226 LEU A O 1
ATOM 1777 N N . GLY A 1 227 ? 8.912 0.442 16.668 1.00 92.62 227 GLY A N 1
ATOM 1778 C CA . GLY A 1 227 ? 8.543 1.432 17.683 1.00 92.62 227 GLY A CA 1
ATOM 1779 C C . GLY A 1 227 ? 9.520 2.605 17.821 1.00 92.62 227 GLY A C 1
ATOM 1780 O O . GLY A 1 227 ? 9.322 3.471 18.675 1.00 92.62 227 GLY A O 1
ATOM 1781 N N . ASP A 1 228 ? 10.554 2.683 16.979 1.00 95.69 228 ASP A N 1
ATOM 1782 C CA . ASP A 1 228 ? 11.492 3.806 16.937 1.00 95.69 228 ASP A CA 1
ATOM 1783 C C . ASP A 1 228 ? 10.951 4.934 16.051 1.00 95.69 228 ASP A C 1
ATOM 1785 O O . ASP A 1 228 ? 11.410 5.222 14.941 1.00 95.69 228 ASP A O 1
ATOM 1789 N N . TYR A 1 229 ? 9.922 5.605 16.557 1.00 95.50 229 TYR A N 1
ATOM 1790 C CA . TYR A 1 229 ? 9.281 6.701 15.839 1.00 95.50 229 TYR A CA 1
ATOM 1791 C C . TYR A 1 229 ? 10.213 7.899 15.604 1.00 95.50 229 TYR A C 1
ATOM 1793 O O . TYR A 1 229 ? 9.959 8.699 14.704 1.00 95.50 229 TYR A O 1
ATOM 1801 N N . HIS A 1 230 ? 11.281 8.050 16.396 1.00 95.94 230 HIS A N 1
ATOM 1802 C CA . HIS A 1 230 ? 12.228 9.148 16.221 1.00 95.94 230 HIS A CA 1
ATOM 1803 C C . HIS A 1 230 ? 13.064 8.950 14.957 1.00 95.94 230 HIS A C 1
ATOM 1805 O O . HIS A 1 230 ? 13.066 9.833 14.095 1.00 95.94 230 HIS A O 1
ATOM 1811 N N . SER A 1 231 ? 13.684 7.776 14.803 1.00 96.12 231 SER A N 1
ATOM 1812 C CA . SER A 1 231 ? 14.429 7.440 13.589 1.00 96.12 231 SER A CA 1
ATOM 1813 C C . SER A 1 231 ? 13.522 7.361 12.359 1.00 96.12 231 SER A C 1
ATOM 1815 O O . SER A 1 231 ? 13.921 7.801 11.282 1.00 96.12 231 SER A O 1
ATOM 1817 N N . ALA A 1 232 ? 12.266 6.920 12.508 1.00 96.75 232 ALA A N 1
ATOM 1818 C CA . ALA A 1 232 ? 11.294 6.966 11.414 1.00 96.75 232 ALA A CA 1
ATOM 1819 C C . ALA A 1 232 ? 11.046 8.402 10.909 1.00 96.75 232 ALA A C 1
ATOM 1821 O O . ALA A 1 232 ? 11.080 8.653 9.703 1.00 96.75 232 ALA A O 1
ATOM 1822 N N . ILE A 1 233 ? 10.841 9.365 11.820 1.00 97.31 233 ILE A N 1
ATOM 1823 C CA . ILE A 1 233 ? 10.668 10.784 11.463 1.00 97.31 233 ILE A CA 1
ATOM 1824 C C . ILE A 1 233 ? 11.924 11.337 10.793 1.00 97.31 233 ILE A C 1
ATOM 1826 O O . ILE A 1 233 ? 11.806 12.092 9.826 1.00 97.31 233 ILE A O 1
ATOM 1830 N N . GLU A 1 234 ? 13.111 10.985 11.286 1.00 96.56 234 GLU A N 1
ATOM 1831 C CA . GLU A 1 234 ? 14.374 11.442 10.708 1.00 96.56 234 GLU A CA 1
ATOM 1832 C C . GLU A 1 234 ? 14.525 10.967 9.257 1.00 96.56 234 GLU A C 1
ATOM 1834 O O . GLU A 1 234 ? 14.687 11.797 8.359 1.00 96.56 234 GLU A O 1
ATOM 1839 N N . CYS A 1 235 ? 14.370 9.663 9.008 1.00 95.00 235 CYS A N 1
ATOM 1840 C CA . CYS A 1 235 ? 14.448 9.091 7.665 1.00 95.00 235 CYS A CA 1
ATOM 1841 C C . CYS A 1 235 ? 13.416 9.716 6.714 1.00 95.00 235 CYS A C 1
ATOM 1843 O O . CYS A 1 235 ? 13.761 10.121 5.601 1.00 95.00 235 CYS A O 1
ATOM 1845 N N . LEU A 1 236 ? 12.160 9.868 7.151 1.00 96.19 236 LEU A N 1
ATOM 1846 C CA . LEU A 1 236 ? 11.121 10.491 6.324 1.00 96.19 236 LEU A CA 1
ATOM 1847 C C . LEU A 1 236 ? 11.393 11.971 6.057 1.00 96.19 236 LEU A C 1
ATOM 1849 O O . LEU A 1 236 ? 11.101 12.450 4.965 1.00 96.19 236 LEU A O 1
ATOM 1853 N N . SER A 1 237 ? 11.957 12.699 7.021 1.00 95.94 237 SER A N 1
ATOM 1854 C CA . SER A 1 237 ? 12.308 14.113 6.853 1.00 95.94 237 SER A CA 1
ATOM 1855 C C . SER A 1 237 ? 13.458 14.295 5.864 1.00 95.94 237 SER A C 1
ATOM 1857 O O . SER A 1 237 ? 13.414 15.209 5.040 1.00 95.94 237 SER A O 1
ATOM 1859 N N . GLN A 1 238 ? 14.457 13.409 5.906 1.00 93.62 238 GLN A N 1
ATOM 1860 C CA . GLN A 1 238 ? 15.545 13.386 4.929 1.00 93.62 238 GLN A CA 1
ATOM 1861 C C . GLN A 1 238 ? 15.015 13.056 3.525 1.00 93.62 238 GLN A C 1
ATOM 1863 O O . GLN A 1 238 ? 15.263 13.813 2.588 1.00 93.62 238 GLN A O 1
ATOM 1868 N N . GLY A 1 239 ? 14.206 11.999 3.381 1.00 92.75 239 GLY A N 1
ATOM 1869 C CA . GLY A 1 239 ? 13.601 11.631 2.095 1.00 92.75 239 GLY A CA 1
ATOM 1870 C C . GLY A 1 239 ? 12.694 12.731 1.533 1.00 92.75 239 GLY A C 1
ATOM 1871 O O . GLY A 1 239 ? 12.741 13.041 0.343 1.00 92.75 239 GLY A O 1
ATOM 1872 N N . LEU A 1 240 ? 11.942 13.409 2.406 1.00 93.94 240 LEU A N 1
ATOM 1873 C CA . LEU A 1 240 ? 11.121 14.563 2.047 1.00 93.94 240 LEU A CA 1
ATOM 1874 C C . LEU A 1 240 ? 11.954 15.727 1.492 1.00 93.94 240 LEU A C 1
ATOM 1876 O O . LEU A 1 240 ? 11.526 16.379 0.538 1.00 93.94 240 LEU A O 1
ATOM 1880 N N . ALA A 1 241 ? 13.118 16.007 2.085 1.00 92.69 241 ALA A N 1
ATOM 1881 C CA . ALA A 1 241 ? 14.028 17.038 1.593 1.00 92.69 241 ALA A CA 1
ATOM 1882 C C . ALA A 1 241 ? 14.568 16.679 0.201 1.00 92.69 241 ALA A C 1
ATOM 1884 O O . ALA A 1 241 ? 14.499 17.506 -0.705 1.00 92.69 241 ALA A O 1
ATOM 1885 N N . VAL A 1 242 ? 14.992 15.426 0.003 1.00 89.94 242 VAL A N 1
ATOM 1886 C CA . VAL A 1 242 ? 15.453 14.929 -1.304 1.00 89.94 242 VAL A CA 1
ATOM 1887 C C . VAL A 1 242 ? 14.359 15.064 -2.362 1.00 89.94 242 VAL A C 1
ATOM 1889 O O . VAL A 1 242 ? 14.605 15.632 -3.424 1.00 89.94 242 VAL A O 1
ATOM 1892 N N . ALA A 1 243 ? 13.137 14.607 -2.067 1.00 90.19 243 ALA A N 1
ATOM 1893 C CA . ALA A 1 243 ? 12.008 14.677 -2.993 1.00 90.19 243 ALA A CA 1
ATOM 1894 C C . ALA A 1 243 ? 11.685 16.121 -3.418 1.00 90.19 243 ALA A C 1
ATOM 1896 O O . ALA A 1 243 ? 11.441 16.381 -4.596 1.00 90.19 243 ALA A O 1
ATOM 1897 N N . ARG A 1 244 ? 11.743 17.077 -2.481 1.00 90.38 244 ARG A N 1
ATOM 1898 C CA . ARG A 1 244 ? 11.555 18.507 -2.777 1.00 90.38 244 ARG A CA 1
ATOM 1899 C C . ARG A 1 244 ? 12.651 19.070 -3.664 1.00 90.38 244 ARG A C 1
ATOM 1901 O O . ARG A 1 244 ? 12.345 19.785 -4.615 1.00 90.38 244 ARG A O 1
ATOM 1908 N N . ASP A 1 245 ? 13.901 18.741 -3.364 1.00 88.00 245 ASP A N 1
ATOM 1909 C CA . ASP A 1 245 ? 15.060 19.258 -4.089 1.00 88.00 245 ASP A CA 1
ATOM 1910 C C . ASP A 1 245 ? 15.079 18.799 -5.552 1.00 88.00 245 ASP A C 1
ATOM 1912 O O . ASP A 1 245 ? 15.454 19.573 -6.434 1.00 88.00 245 ASP A O 1
ATOM 1916 N N . VAL A 1 246 ? 14.637 17.567 -5.829 1.00 85.56 246 VAL A N 1
ATOM 1917 C CA . VAL A 1 246 ? 14.529 17.040 -7.203 1.00 85.56 246 VAL A CA 1
ATOM 1918 C C . VAL A 1 246 ? 13.199 17.368 -7.887 1.00 85.56 246 VAL A C 1
ATOM 1920 O O . VAL A 1 246 ? 13.033 17.069 -9.068 1.00 85.56 246 VAL A O 1
ATOM 1923 N N . GLY A 1 247 ? 12.255 17.988 -7.174 1.00 87.06 247 GLY A N 1
ATOM 1924 C CA . GLY A 1 247 ? 10.933 18.336 -7.699 1.00 87.06 247 GLY A CA 1
ATOM 1925 C C . GLY A 1 247 ? 9.972 17.152 -7.854 1.00 87.06 247 GLY A C 1
ATOM 1926 O O . GLY A 1 247 ? 8.995 17.257 -8.595 1.00 87.06 247 GLY A O 1
ATOM 1927 N N . ASP A 1 248 ? 10.210 16.036 -7.162 1.00 87.50 248 ASP A N 1
ATOM 1928 C CA . ASP A 1 248 ? 9.330 14.870 -7.195 1.00 87.50 248 ASP A CA 1
ATOM 1929 C C . ASP A 1 248 ? 8.156 15.028 -6.224 1.00 87.50 248 ASP A C 1
ATOM 1931 O O . ASP A 1 248 ? 8.222 14.703 -5.033 1.00 87.50 248 ASP A O 1
ATOM 1935 N N . ARG A 1 249 ? 7.040 15.508 -6.770 1.00 89.38 249 ARG A N 1
ATOM 1936 C CA . ARG A 1 249 ? 5.803 15.735 -6.020 1.00 89.38 249 ARG A CA 1
ATOM 1937 C C . ARG A 1 249 ? 5.182 14.441 -5.492 1.00 89.38 249 ARG A C 1
ATOM 1939 O O . ARG A 1 249 ? 4.664 14.442 -4.378 1.00 89.38 249 ARG A O 1
ATOM 1946 N N . SER A 1 250 ? 5.263 13.338 -6.231 1.00 89.00 250 SER A N 1
ATOM 1947 C CA . SER A 1 250 ? 4.681 12.056 -5.816 1.00 89.00 250 SER A CA 1
ATOM 1948 C C . SER A 1 250 ? 5.419 11.465 -4.613 1.00 89.00 250 SER A C 1
ATOM 1950 O O . SER A 1 250 ? 4.792 11.015 -3.651 1.00 89.00 250 SER A O 1
ATOM 1952 N N . ARG A 1 251 ? 6.757 11.511 -4.615 1.00 90.12 251 ARG A N 1
ATOM 1953 C CA . ARG A 1 251 ? 7.563 11.084 -3.459 1.00 90.12 251 ARG A CA 1
ATOM 1954 C C . ARG A 1 251 ? 7.406 12.038 -2.278 1.00 90.12 251 ARG A C 1
ATOM 1956 O O . ARG A 1 251 ? 7.277 11.576 -1.146 1.00 90.12 251 ARG A O 1
ATOM 1963 N N . GLU A 1 252 ? 7.328 13.348 -2.522 1.00 93.62 252 GLU A N 1
ATOM 1964 C CA . GLU A 1 252 ? 7.062 14.333 -1.466 1.00 93.62 252 GLU A CA 1
ATOM 1965 C C . GLU A 1 252 ? 5.748 14.025 -0.731 1.00 93.62 252 GLU A C 1
ATOM 1967 O O . GLU A 1 252 ? 5.709 13.976 0.501 1.00 93.62 252 GLU A O 1
ATOM 1972 N 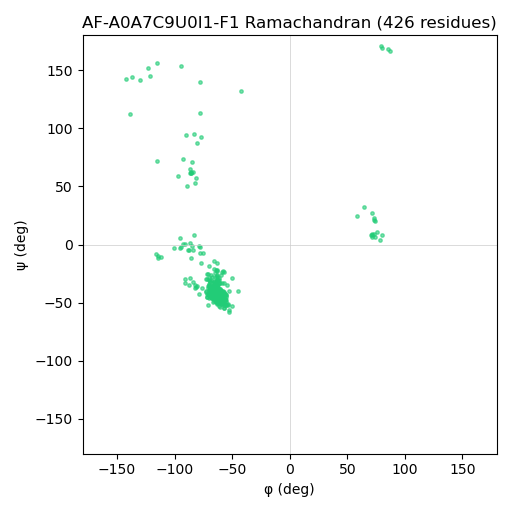N . ALA A 1 253 ? 4.682 13.767 -1.493 1.00 94.94 253 ALA A N 1
ATOM 1973 C CA . ALA A 1 253 ? 3.377 13.359 -0.988 1.00 94.94 253 ALA A CA 1
ATOM 1974 C C . ALA A 1 253 ? 3.459 12.096 -0.115 1.00 94.94 253 ALA A C 1
ATOM 1976 O O . ALA A 1 253 ? 2.926 12.082 0.996 1.00 94.94 253 ALA A O 1
ATOM 1977 N N . ARG A 1 254 ? 4.180 11.067 -0.577 1.00 94.19 254 ARG A N 1
ATOM 1978 C CA . ARG A 1 254 ? 4.358 9.802 0.151 1.00 94.19 254 ARG A CA 1
ATOM 1979 C C . ARG A 1 254 ? 5.060 9.995 1.497 1.00 94.19 254 ARG A C 1
ATOM 1981 O O . ARG A 1 254 ? 4.564 9.513 2.514 1.00 94.19 254 ARG A O 1
ATOM 1988 N N . HIS A 1 255 ? 6.159 10.752 1.531 1.00 95.44 255 HIS A N 1
ATOM 1989 C CA . HIS A 1 255 ? 6.869 11.041 2.782 1.00 95.44 255 HIS A CA 1
ATOM 1990 C C . HIS A 1 255 ? 6.005 11.827 3.776 1.00 95.44 255 HIS A C 1
ATOM 1992 O O . HIS A 1 255 ? 6.012 11.523 4.967 1.00 95.44 255 HIS A O 1
ATOM 1998 N N . LEU A 1 256 ? 5.223 12.804 3.301 1.00 97.94 256 LEU A N 1
ATOM 1999 C CA . LEU A 1 256 ? 4.274 13.550 4.138 1.00 97.94 256 LEU A CA 1
ATOM 2000 C C . LEU A 1 256 ? 3.159 12.657 4.692 1.00 97.94 256 LEU A C 1
ATOM 2002 O O . LEU A 1 256 ? 2.799 12.786 5.862 1.00 97.94 256 LEU A O 1
ATOM 2006 N N . GLY A 1 257 ? 2.624 11.749 3.873 1.00 96.94 257 GLY A N 1
ATOM 2007 C CA . GLY A 1 257 ? 1.640 10.760 4.306 1.00 96.94 257 GLY A CA 1
ATOM 2008 C C . GLY A 1 257 ? 2.181 9.893 5.442 1.00 96.94 257 GLY A C 1
ATOM 2009 O O . GLY A 1 257 ? 1.564 9.819 6.503 1.00 96.94 257 GLY A O 1
ATOM 2010 N N . ASN A 1 258 ? 3.377 9.333 5.260 1.00 97.31 258 ASN A N 1
ATOM 2011 C CA . ASN A 1 258 ? 4.012 8.470 6.255 1.00 97.31 258 ASN A CA 1
ATOM 2012 C C . ASN A 1 258 ? 4.404 9.234 7.527 1.00 97.31 258 ASN A C 1
ATOM 2014 O O . ASN A 1 258 ? 4.193 8.724 8.625 1.00 97.31 258 ASN A O 1
ATOM 2018 N N . LEU A 1 259 ? 4.875 10.484 7.418 1.00 98.06 259 LEU A N 1
ATOM 2019 C CA . LEU A 1 259 ? 5.109 11.339 8.591 1.00 98.06 259 LEU A CA 1
ATOM 2020 C C . LEU A 1 259 ? 3.828 11.517 9.400 1.00 98.06 259 LEU A C 1
ATOM 2022 O O . LEU A 1 259 ? 3.857 11.419 10.624 1.00 98.06 259 LEU A O 1
ATOM 2026 N N . GLY A 1 260 ? 2.699 11.739 8.723 1.00 97.75 260 GLY A N 1
ATOM 2027 C CA . GLY A 1 260 ? 1.412 11.880 9.389 1.00 97.75 260 GLY A CA 1
ATOM 2028 C C . GLY A 1 260 ? 1.001 10.629 10.172 1.00 97.75 260 GLY A C 1
ATOM 2029 O O . GLY A 1 260 ? 0.575 10.750 11.321 1.00 97.75 260 GLY A O 1
ATOM 2030 N N . VAL A 1 261 ? 1.235 9.435 9.616 1.00 97.81 261 VAL A N 1
ATOM 2031 C CA . VAL A 1 261 ? 0.990 8.153 10.305 1.00 97.81 261 VAL A CA 1
ATOM 2032 C C . VAL A 1 261 ? 1.870 8.009 11.553 1.00 97.81 261 VAL A C 1
ATOM 2034 O O . VAL A 1 261 ? 1.371 7.667 12.630 1.00 97.81 261 VAL A O 1
ATOM 2037 N N . VAL A 1 262 ? 3.165 8.330 11.447 1.00 97.69 262 VAL A N 1
ATOM 2038 C CA . VAL A 1 262 ? 4.098 8.274 12.586 1.00 97.69 262 VAL A CA 1
ATOM 2039 C C . VAL A 1 262 ? 3.694 9.279 13.673 1.00 97.69 262 VAL A C 1
ATOM 2041 O O . VAL A 1 262 ? 3.642 8.934 14.854 1.00 97.69 262 VAL A O 1
ATOM 2044 N N . TYR A 1 263 ? 3.342 10.513 13.296 1.00 98.19 263 TYR A N 1
ATOM 2045 C CA . TYR A 1 263 ? 2.877 11.526 14.245 1.00 98.19 263 TYR A CA 1
ATOM 2046 C C . TYR A 1 263 ? 1.574 11.130 14.937 1.00 98.19 263 TYR A C 1
ATOM 2048 O O . TYR A 1 263 ? 1.445 11.342 16.143 1.00 98.19 263 TYR A O 1
ATOM 2056 N N . ASN A 1 264 ? 0.629 10.525 14.214 1.00 96.44 264 ASN A N 1
ATOM 2057 C CA . ASN A 1 264 ? -0.613 10.034 14.801 1.00 96.44 264 ASN A CA 1
ATOM 2058 C C . ASN A 1 264 ? -0.335 8.952 15.858 1.00 96.44 264 ASN A C 1
ATOM 2060 O O . ASN A 1 264 ? -0.895 9.012 16.949 1.00 96.44 264 ASN A O 1
ATOM 2064 N N . SER A 1 265 ? 0.594 8.036 15.578 1.00 95.69 265 SER A N 1
ATOM 2065 C CA . SER A 1 265 ? 0.995 6.963 16.505 1.00 95.69 265 SER A CA 1
ATOM 2066 C C . SER A 1 265 ? 1.731 7.480 17.746 1.00 95.69 265 SER A C 1
ATOM 2068 O O . SER A 1 265 ? 1.624 6.905 18.824 1.00 95.69 265 SER A O 1
ATOM 2070 N N . LEU A 1 266 ? 2.415 8.622 17.631 1.00 96.19 266 LEU A N 1
ATOM 2071 C CA . LEU A 1 266 ? 2.997 9.354 18.762 1.00 96.19 266 LEU A CA 1
ATOM 2072 C C . LEU A 1 266 ? 1.977 10.188 19.563 1.00 96.19 266 LEU A C 1
ATOM 2074 O O . LEU A 1 266 ? 2.368 10.884 20.502 1.00 96.19 266 LEU A O 1
ATOM 2078 N N . GLY A 1 267 ? 0.700 10.205 19.171 1.00 95.94 267 GLY A N 1
ATOM 2079 C CA . GLY A 1 267 ? -0.315 11.090 19.753 1.00 95.94 267 GLY A CA 1
ATOM 2080 C C . GLY A 1 267 ? -0.151 12.569 19.373 1.00 95.94 267 GLY A C 1
ATOM 2081 O O . GLY A 1 267 ? -0.835 13.439 19.915 1.00 95.94 267 GLY A O 1
ATOM 2082 N N . LYS A 1 268 ? 0.741 12.890 18.428 1.00 97.88 268 LYS A N 1
ATOM 2083 C CA . LYS A 1 268 ? 0.987 14.246 17.913 1.00 97.88 268 LYS A CA 1
ATOM 2084 C C . LYS A 1 268 ? 0.006 14.577 16.789 1.00 97.88 268 LYS A C 1
ATOM 2086 O O . LYS A 1 268 ? 0.379 14.827 15.645 1.00 97.88 268 LYS A O 1
ATOM 2091 N N . TYR A 1 269 ? -1.283 14.575 17.112 1.00 97.50 269 TYR A N 1
ATOM 2092 C CA . TYR A 1 269 ? -2.346 14.654 16.108 1.00 97.50 269 TYR A CA 1
ATOM 2093 C C . TYR A 1 269 ? -2.351 15.957 15.295 1.00 97.50 269 TYR A C 1
ATOM 2095 O O . TYR A 1 269 ? -2.731 15.949 14.127 1.00 97.50 269 TYR A O 1
ATOM 2103 N N . HIS A 1 270 ? -1.909 17.080 15.871 1.00 98.00 270 HIS A N 1
ATOM 2104 C CA . HIS A 1 270 ? -1.786 18.338 15.126 1.00 98.00 270 HIS A CA 1
ATOM 2105 C C . HIS A 1 270 ? -0.720 18.258 14.022 1.00 98.00 270 HIS A C 1
ATOM 2107 O O . HIS A 1 270 ? -1.003 18.652 12.889 1.00 98.00 270 HIS A O 1
ATOM 2113 N N . ASP A 1 271 ? 0.445 17.676 14.318 1.00 97.88 271 ASP A N 1
ATOM 2114 C CA . ASP A 1 271 ? 1.518 17.457 13.338 1.00 97.88 271 ASP A CA 1
ATOM 2115 C C . ASP A 1 271 ? 1.079 16.451 12.257 1.00 97.88 271 ASP A C 1
ATOM 2117 O O . ASP A 1 271 ? 1.373 16.621 11.067 1.00 97.88 271 ASP A O 1
ATOM 2121 N N . ALA A 1 272 ? 0.299 15.435 12.652 1.00 98.25 272 ALA A N 1
ATOM 2122 C CA . ALA A 1 272 ? -0.303 14.478 11.727 1.00 98.25 272 ALA A CA 1
ATOM 2123 C C . ALA A 1 272 ? -1.265 15.159 10.744 1.00 98.25 272 ALA A C 1
ATOM 2125 O O . ALA A 1 272 ? -1.156 14.985 9.529 1.00 98.25 272 ALA A O 1
ATOM 2126 N N . ILE A 1 273 ? -2.169 15.999 11.255 1.00 98.50 273 ILE A N 1
ATOM 2127 C CA . ILE A 1 273 ? -3.117 16.771 10.443 1.00 98.50 273 ILE A CA 1
ATOM 2128 C C . ILE A 1 273 ? -2.391 17.717 9.491 1.00 98.50 273 ILE A C 1
ATOM 2130 O O . ILE A 1 273 ? -2.792 17.844 8.333 1.00 98.50 273 ILE A O 1
ATOM 2134 N N . GLU A 1 274 ? -1.342 18.404 9.944 1.00 98.44 274 GLU A N 1
ATOM 2135 C CA . GLU A 1 274 ? -0.558 19.279 9.073 1.00 98.44 274 GLU A CA 1
ATOM 2136 C C . GLU A 1 274 ? 0.082 18.483 7.926 1.00 98.44 274 GLU A C 1
ATOM 2138 O O . GLU A 1 274 ? -0.024 18.873 6.758 1.00 98.44 274 GLU A O 1
ATOM 2143 N N . SER A 1 275 ? 0.692 17.340 8.247 1.00 98.19 275 SER A N 1
ATOM 2144 C CA . SER A 1 275 ? 1.353 16.465 7.276 1.00 98.19 275 SER A CA 1
ATOM 2145 C C . SER A 1 275 ? 0.364 15.903 6.251 1.00 98.19 275 SER A C 1
ATOM 2147 O O . SER A 1 275 ? 0.589 16.026 5.044 1.00 98.19 275 SER A O 1
ATOM 2149 N N . HIS A 1 276 ? -0.788 15.397 6.700 1.00 98.44 276 HIS A N 1
ATOM 2150 C CA . HIS A 1 276 ? -1.819 14.874 5.804 1.00 98.44 276 HIS A CA 1
ATOM 2151 C C . HIS A 1 276 ? -2.520 15.962 4.977 1.00 98.44 276 HIS A C 1
ATOM 2153 O O . HIS A 1 276 ? -2.877 15.703 3.833 1.00 98.44 276 HIS A O 1
ATOM 2159 N N . ASN A 1 277 ? -2.672 17.196 5.476 1.00 98.50 277 ASN A N 1
ATOM 2160 C CA . ASN A 1 277 ? -3.184 18.302 4.654 1.00 98.50 277 ASN A CA 1
ATOM 2161 C C . ASN A 1 277 ? -2.209 18.686 3.536 1.00 98.50 277 ASN A C 1
ATOM 2163 O O . ASN A 1 277 ? -2.640 18.975 2.417 1.00 98.50 277 ASN A O 1
ATOM 2167 N N . LYS A 1 278 ? -0.898 18.685 3.818 1.00 98.44 278 LYS A N 1
ATOM 2168 C CA . LYS A 1 278 ? 0.116 18.883 2.775 1.00 98.44 278 LYS A CA 1
ATOM 2169 C C . LYS A 1 278 ? 0.039 17.747 1.759 1.00 98.44 278 LYS A C 1
ATOM 2171 O O . LYS A 1 278 ? -0.082 18.044 0.579 1.00 98.44 278 LYS A O 1
ATOM 2176 N N . TYR A 1 279 ? 0.002 16.488 2.203 1.00 98.31 279 TYR A N 1
ATOM 2177 C CA . TYR A 1 279 ? -0.184 15.332 1.321 1.00 98.31 279 TYR A CA 1
ATOM 2178 C C . TYR A 1 279 ? -1.434 15.477 0.434 1.00 98.31 279 TYR A C 1
ATOM 2180 O O . TYR A 1 279 ? -1.322 15.421 -0.788 1.00 98.31 279 TYR A O 1
ATOM 2188 N N . LEU A 1 280 ? -2.591 15.783 1.028 1.00 98.38 280 LEU A N 1
ATOM 2189 C CA . LEU A 1 280 ? -3.856 15.986 0.320 1.00 98.38 280 LEU A CA 1
ATOM 2190 C C . LEU A 1 280 ? -3.748 17.050 -0.779 1.00 98.38 280 LEU A C 1
ATOM 2192 O O . LEU A 1 280 ? -4.271 16.879 -1.880 1.00 98.38 280 LEU A O 1
ATOM 2196 N N . LYS A 1 281 ? -3.073 18.164 -0.477 1.00 98.12 281 LYS A N 1
ATOM 2197 C CA . LYS A 1 281 ? -2.853 19.241 -1.442 1.00 98.12 281 LYS A CA 1
ATOM 2198 C C . LYS A 1 281 ? -2.044 18.745 -2.640 1.00 98.12 281 LYS A C 1
ATOM 2200 O O . LYS A 1 281 ? -2.448 18.995 -3.770 1.00 98.12 281 LYS A O 1
ATOM 2205 N N . ILE A 1 282 ? -0.947 18.028 -2.395 1.00 94.56 282 ILE A N 1
ATOM 2206 C CA . ILE A 1 282 ? -0.094 17.505 -3.468 1.00 94.56 282 ILE A CA 1
ATOM 2207 C C . ILE A 1 282 ? -0.839 16.463 -4.302 1.00 94.56 282 ILE A C 1
ATOM 2209 O O . ILE A 1 282 ? -0.824 16.563 -5.523 1.00 94.56 282 ILE A O 1
ATOM 2213 N N . ALA A 1 283 ? -1.533 15.516 -3.665 1.00 93.94 283 ALA A N 1
ATOM 2214 C CA . ALA A 1 283 ? -2.296 14.479 -4.361 1.00 93.94 283 ALA A CA 1
ATOM 2215 C C . ALA A 1 283 ? -3.317 15.088 -5.340 1.00 93.94 283 ALA A C 1
ATOM 2217 O O . ALA A 1 283 ? -3.388 14.697 -6.504 1.00 93.94 283 ALA A O 1
ATOM 2218 N N . ARG A 1 284 ? -4.023 16.144 -4.911 1.00 92.81 284 ARG A N 1
ATOM 2219 C CA . ARG A 1 284 ? -4.931 16.916 -5.776 1.00 92.81 284 ARG A CA 1
ATOM 2220 C C . ARG A 1 284 ? -4.216 17.642 -6.913 1.00 92.81 284 ARG A C 1
ATOM 2222 O O . ARG A 1 284 ? -4.743 17.678 -8.021 1.00 92.81 284 ARG A O 1
ATOM 2229 N N . GLU A 1 285 ? -3.051 18.234 -6.649 1.00 91.75 285 GLU A N 1
ATOM 2230 C CA . GLU A 1 285 ? -2.251 18.941 -7.660 1.00 91.75 285 GLU A CA 1
ATOM 2231 C C . GLU A 1 285 ? -1.777 18.004 -8.779 1.00 91.75 285 GLU A C 1
ATOM 2233 O O . GLU A 1 285 ? -1.843 18.379 -9.948 1.00 91.75 285 GLU A O 1
ATOM 2238 N N . ILE A 1 286 ? -1.338 16.789 -8.439 1.00 85.81 286 ILE A N 1
ATOM 2239 C CA . ILE A 1 286 ? -0.836 15.807 -9.416 1.00 85.81 286 ILE A CA 1
ATOM 2240 C C . ILE A 1 286 ? -1.940 14.917 -10.010 1.00 85.81 286 ILE A C 1
ATOM 2242 O O . ILE A 1 286 ? -1.670 14.128 -10.910 1.00 85.81 286 ILE A O 1
ATOM 2246 N N . GLY A 1 287 ? -3.181 15.040 -9.529 1.00 84.50 287 GLY A N 1
ATOM 2247 C CA . GLY A 1 287 ? -4.307 14.214 -9.971 1.00 84.50 287 GLY A CA 1
ATOM 2248 C C . GLY A 1 287 ? -4.270 12.766 -9.467 1.00 84.50 287 GLY A C 1
ATOM 2249 O O . GLY A 1 287 ? -4.917 11.909 -10.065 1.00 84.50 287 GLY A O 1
ATOM 2250 N N . ASP A 1 288 ? -3.538 12.495 -8.384 1.00 86.88 288 ASP A N 1
ATOM 2251 C CA . ASP A 1 288 ? -3.486 11.193 -7.718 1.00 86.88 288 ASP A CA 1
ATOM 2252 C C . ASP A 1 288 ? -4.751 10.992 -6.875 1.00 86.88 288 ASP A C 1
ATOM 2254 O O . ASP A 1 288 ? -4.850 11.426 -5.722 1.00 86.88 288 ASP A O 1
ATOM 2258 N N . ARG A 1 289 ? -5.757 10.361 -7.488 1.00 88.12 289 ARG A N 1
ATOM 2259 C CA . ARG A 1 289 ? -7.072 10.171 -6.870 1.00 88.12 289 ARG A CA 1
ATOM 2260 C C . ARG A 1 289 ? -7.022 9.184 -5.703 1.00 88.12 289 ARG A C 1
ATOM 2262 O O . ARG A 1 289 ? -7.676 9.424 -4.692 1.00 88.12 289 ARG A O 1
ATOM 2269 N N . GLN A 1 290 ? -6.207 8.136 -5.809 1.00 88.19 290 GLN A N 1
ATOM 2270 C CA . GLN A 1 290 ? -6.007 7.168 -4.730 1.00 88.19 290 GLN A CA 1
ATOM 2271 C C . GLN A 1 290 ? -5.305 7.825 -3.535 1.00 88.19 290 GLN A C 1
ATOM 2273 O O . GLN A 1 290 ? -5.771 7.717 -2.400 1.00 88.19 290 GLN A O 1
ATOM 2278 N N . GLY A 1 291 ? -4.238 8.591 -3.783 1.00 92.31 291 GLY A N 1
ATOM 2279 C CA . GLY A 1 291 ? -3.542 9.324 -2.733 1.00 92.31 291 GLY A CA 1
ATOM 2280 C C . GLY A 1 291 ? -4.391 10.412 -2.076 1.00 92.31 291 GLY A C 1
ATOM 2281 O O . GLY A 1 291 ? -4.277 10.641 -0.870 1.00 92.31 291 GLY A O 1
ATOM 2282 N N . GLU A 1 292 ? -5.301 11.046 -2.823 1.00 96.50 292 GLU A N 1
ATOM 2283 C CA . GLU A 1 292 ? -6.302 11.946 -2.245 1.00 96.50 292 GLU A CA 1
ATOM 2284 C C . GLU A 1 292 ? -7.195 11.200 -1.242 1.00 96.50 292 GLU A C 1
ATOM 2286 O O . GLU A 1 292 ? -7.413 11.694 -0.132 1.00 96.50 292 GLU A O 1
ATOM 2291 N N . GLY A 1 293 ? -7.656 9.998 -1.603 1.00 96.50 293 GLY A N 1
ATOM 2292 C CA . GLY A 1 293 ? -8.417 9.113 -0.723 1.00 96.50 293 GLY A CA 1
ATOM 2293 C C . GLY A 1 293 ? -7.663 8.783 0.565 1.00 96.50 293 GLY A C 1
ATOM 2294 O O . GLY A 1 293 ? -8.152 9.091 1.655 1.00 96.50 293 GLY A O 1
ATOM 2295 N N . HIS A 1 294 ? -6.435 8.272 0.447 1.00 95.75 294 HIS A N 1
ATOM 2296 C CA . HIS A 1 294 ? -5.588 7.942 1.598 1.00 95.75 294 HIS A CA 1
ATOM 2297 C C . HIS A 1 294 ? -5.358 9.148 2.524 1.00 95.75 294 HIS A C 1
ATOM 2299 O O . HIS A 1 294 ? -5.434 9.024 3.749 1.00 95.75 294 HIS A O 1
ATOM 2305 N N . ALA A 1 295 ? -5.104 10.337 1.968 1.00 98.06 295 ALA A N 1
ATOM 2306 C CA . ALA A 1 295 ? -4.914 11.548 2.761 1.00 98.06 295 ALA A CA 1
ATOM 2307 C C . ALA A 1 295 ? -6.181 11.937 3.545 1.00 98.06 295 ALA A C 1
ATOM 2309 O O . ALA A 1 295 ? -6.090 12.311 4.716 1.00 98.06 295 ALA A O 1
ATOM 2310 N N . LEU A 1 296 ? -7.361 11.835 2.922 1.00 98.62 296 LEU A N 1
ATOM 2311 C CA . LEU A 1 296 ? -8.648 12.118 3.565 1.00 98.62 296 LEU A CA 1
ATOM 2312 C C . LEU A 1 296 ? -8.977 11.091 4.653 1.00 98.62 296 LEU A C 1
ATOM 2314 O O . LEU A 1 296 ? -9.366 11.491 5.748 1.00 98.62 296 LEU A O 1
ATOM 2318 N N . GLY A 1 297 ? -8.784 9.796 4.388 1.00 97.81 297 GLY A N 1
ATOM 2319 C CA . GLY A 1 297 ? -8.976 8.737 5.381 1.00 97.81 297 GLY A CA 1
ATOM 2320 C C . GLY A 1 297 ? -8.108 8.960 6.621 1.00 97.81 297 GLY A C 1
ATOM 2321 O O . GLY A 1 297 ? -8.617 8.989 7.741 1.00 97.81 297 GLY A O 1
ATOM 2322 N N . ASN A 1 298 ? -6.822 9.255 6.418 1.00 98.31 298 ASN A N 1
ATOM 2323 C CA . ASN A 1 298 ? -5.888 9.530 7.510 1.00 98.31 298 ASN A CA 1
ATOM 2324 C C . ASN A 1 298 ? -6.199 10.831 8.270 1.00 98.31 298 ASN A C 1
ATOM 2326 O O . ASN A 1 298 ? -6.062 10.876 9.494 1.00 98.31 298 ASN A O 1
ATOM 2330 N N . LEU A 1 299 ? -6.674 11.883 7.589 1.00 98.62 299 LEU A N 1
ATOM 2331 C CA . LEU A 1 299 ? -7.211 13.077 8.260 1.00 98.62 299 LEU A CA 1
ATOM 2332 C C . LEU A 1 299 ? -8.427 12.728 9.122 1.00 98.62 299 LEU A C 1
ATOM 2334 O O . LEU A 1 299 ? -8.532 13.222 10.246 1.00 98.62 299 LEU A O 1
ATOM 2338 N N . GLY A 1 300 ? -9.317 11.868 8.621 1.00 98.25 300 GLY A N 1
ATOM 2339 C CA . GLY A 1 300 ? -10.440 11.326 9.379 1.00 98.25 300 GLY A CA 1
ATOM 2340 C C . GLY A 1 300 ? -9.975 10.652 10.668 1.00 98.25 300 GLY A C 1
ATOM 2341 O O . GLY A 1 300 ? -10.442 11.012 11.751 1.00 98.25 300 GLY A O 1
ATOM 2342 N N . THR A 1 301 ? -8.982 9.768 10.571 1.00 98.00 301 THR A N 1
ATOM 2343 C CA . THR A 1 301 ? -8.382 9.083 11.724 1.00 98.00 301 THR A CA 1
ATOM 2344 C C . THR A 1 301 ? -7.770 10.068 12.715 1.00 98.00 301 THR A C 1
ATOM 2346 O O . THR A 1 301 ? -8.093 10.016 13.899 1.00 98.00 301 THR A O 1
ATOM 2349 N N . ALA A 1 302 ? -6.964 11.026 12.253 1.00 98.06 302 ALA A N 1
ATOM 2350 C CA . ALA A 1 302 ? -6.329 12.007 13.132 1.00 98.06 302 ALA A CA 1
ATOM 2351 C C . ALA A 1 302 ? -7.352 12.912 13.849 1.00 98.06 302 ALA A C 1
ATOM 2353 O O . ALA A 1 302 ? -7.208 13.202 15.039 1.00 98.06 302 ALA A O 1
ATOM 2354 N N . TYR A 1 303 ? -8.426 13.330 13.165 1.00 98.44 303 TYR A N 1
ATOM 2355 C CA . TYR A 1 303 ? -9.511 14.090 13.796 1.00 98.44 303 TYR A CA 1
ATOM 2356 C C . TYR A 1 303 ? -10.345 13.243 14.761 1.00 98.44 303 TYR A C 1
ATOM 2358 O O . TYR A 1 303 ? -10.752 13.765 15.802 1.00 98.44 303 TYR A O 1
ATOM 2366 N N . LYS A 1 304 ? -10.567 11.955 14.461 1.00 97.88 304 LYS A N 1
ATOM 2367 C CA . LYS A 1 304 ? -11.216 11.004 15.378 1.00 97.88 304 LYS A CA 1
ATOM 2368 C C . LYS A 1 304 ? -10.405 10.889 16.669 1.00 97.88 304 LYS A C 1
ATOM 2370 O O . LYS A 1 304 ? -10.977 11.040 17.744 1.00 97.88 304 LYS A O 1
ATOM 2375 N N . SER A 1 305 ? -9.087 10.713 16.568 1.00 96.56 305 SER A N 1
ATOM 2376 C CA . SER A 1 305 ? -8.183 10.603 17.722 1.00 96.56 305 SER A CA 1
ATOM 2377 C C . SER A 1 305 ? -8.124 11.874 18.582 1.00 96.56 305 SER A C 1
ATOM 2379 O O . SER A 1 305 ? -7.928 11.789 19.791 1.00 96.56 305 SER A O 1
ATOM 2381 N N . LEU A 1 306 ? -8.357 13.054 17.993 1.00 96.25 306 LEU A N 1
ATOM 2382 C CA . LEU A 1 306 ? -8.526 14.317 18.729 1.00 96.25 306 LEU A CA 1
ATOM 2383 C C . LEU A 1 306 ? -9.908 14.492 19.382 1.00 96.25 306 LEU A C 1
ATOM 2385 O O . LEU A 1 306 ? -10.125 15.475 20.088 1.00 96.25 306 LEU A O 1
ATOM 2389 N N . GLY A 1 307 ? -10.864 13.598 19.117 1.00 95.94 307 GLY A N 1
ATOM 2390 C CA . GLY A 1 307 ? -12.253 13.728 19.566 1.00 95.94 307 GLY A CA 1
ATOM 2391 C C . GLY A 1 307 ? -13.113 14.668 18.710 1.00 95.94 307 GLY A C 1
ATOM 2392 O O . GLY A 1 307 ? -14.257 14.958 19.056 1.00 95.94 307 GLY A O 1
ATOM 2393 N N . HIS A 1 308 ? -12.614 15.142 17.565 1.00 98.00 308 HIS A N 1
ATOM 2394 C CA . HIS A 1 308 ? -13.378 15.959 16.618 1.00 98.00 308 HIS A CA 1
ATOM 2395 C C . HIS A 1 308 ? -14.185 15.079 15.649 1.00 98.00 308 HIS A C 1
ATOM 2397 O O . HIS A 1 308 ? -13.999 15.127 14.431 1.00 98.00 308 HIS A O 1
ATOM 2403 N N . TYR A 1 309 ? -15.106 14.283 16.195 1.00 97.81 309 TYR A N 1
ATOM 2404 C CA . TYR A 1 309 ? -15.824 13.228 15.468 1.00 97.81 309 TYR A CA 1
ATOM 2405 C C . TYR A 1 309 ? -16.605 13.721 14.244 1.00 97.81 309 TYR A C 1
ATOM 2407 O O . TYR A 1 309 ? -16.535 13.098 13.189 1.00 97.81 309 TYR A O 1
ATOM 2415 N N . GLN A 1 310 ? -17.279 14.874 14.326 1.00 97.50 310 GLN A N 1
ATOM 2416 C CA . GLN A 1 310 ? -18.012 15.416 13.174 1.00 97.50 310 GLN A CA 1
ATOM 2417 C C . GLN A 1 310 ? -17.079 15.718 11.993 1.00 97.50 310 GLN A C 1
ATOM 2419 O O . GLN A 1 310 ? -17.385 15.394 10.849 1.00 97.50 310 GLN A O 1
ATOM 2424 N N . LYS A 1 311 ? -15.903 16.285 12.279 1.00 97.62 311 LYS A N 1
ATOM 2425 C CA . LYS A 1 311 ? -14.910 16.595 11.251 1.00 97.62 311 LYS A CA 1
ATOM 2426 C C . LYS A 1 311 ? -14.302 15.321 10.667 1.00 97.62 311 LYS A C 1
ATOM 2428 O O . LYS A 1 311 ? -14.070 15.261 9.464 1.00 97.62 311 LYS A O 1
ATOM 2433 N N . ALA A 1 312 ? -14.092 14.297 11.495 1.00 98.38 312 ALA A N 1
ATOM 2434 C CA . ALA A 1 312 ? -13.668 12.983 11.026 1.00 98.38 312 ALA A CA 1
ATOM 2435 C C . ALA A 1 312 ? -14.683 12.373 10.045 1.00 98.38 312 ALA A C 1
ATOM 2437 O O . ALA A 1 312 ? -14.296 11.940 8.963 1.00 98.38 312 ALA A O 1
ATOM 2438 N N . ILE A 1 313 ? -15.982 12.431 10.369 1.00 98.38 313 ILE A N 1
ATOM 2439 C CA . ILE A 1 313 ? -17.069 11.972 9.487 1.00 98.38 313 ILE A CA 1
ATOM 2440 C C . ILE A 1 313 ? -17.042 12.697 8.137 1.00 98.38 313 ILE A C 1
ATOM 2442 O O . ILE A 1 313 ? -17.190 12.052 7.100 1.00 98.38 313 ILE A O 1
ATOM 2446 N N . ASP A 1 314 ? -16.823 14.013 8.119 1.00 98.38 314 ASP A N 1
ATOM 2447 C CA . ASP A 1 314 ? -16.767 14.786 6.872 1.00 98.38 314 ASP A CA 1
ATOM 2448 C C . ASP A 1 314 ? -15.597 14.356 5.969 1.00 98.38 314 ASP A C 1
ATOM 2450 O O . ASP A 1 314 ? -15.736 14.309 4.742 1.00 98.38 314 ASP A O 1
ATOM 2454 N N . TYR A 1 315 ? -14.448 14.016 6.559 1.00 98.56 315 TYR A N 1
ATOM 2455 C CA . TYR A 1 315 ? -13.300 13.481 5.824 1.00 98.56 315 TYR A CA 1
ATOM 2456 C C . TYR A 1 315 ? -13.533 12.052 5.340 1.00 98.56 315 TYR A C 1
ATOM 2458 O O . TYR A 1 315 ? -13.293 11.766 4.168 1.00 98.56 315 TYR A O 1
ATOM 2466 N N . TYR A 1 316 ? -14.069 11.173 6.187 1.00 98.50 316 TYR A N 1
ATOM 2467 C CA . TYR A 1 316 ? -14.393 9.811 5.776 1.00 98.50 316 TYR A CA 1
ATOM 2468 C C . TYR A 1 316 ? -15.467 9.771 4.683 1.00 98.50 316 TYR A C 1
ATOM 2470 O O . TYR A 1 316 ? -15.375 8.957 3.776 1.00 98.50 316 TYR A O 1
ATOM 2478 N N . ARG A 1 317 ? -16.460 10.672 4.696 1.00 98.31 317 ARG A N 1
ATOM 2479 C CA . ARG A 1 317 ? -17.445 10.783 3.603 1.00 98.31 317 ARG A CA 1
ATOM 2480 C C . ARG A 1 317 ? -16.793 11.163 2.276 1.00 98.31 317 ARG A C 1
ATOM 2482 O O . ARG A 1 317 ? -17.186 10.633 1.241 1.00 98.31 317 ARG A O 1
ATOM 2489 N N . GLN A 1 318 ? -15.803 12.057 2.301 1.00 98.44 318 GLN A N 1
ATOM 2490 C CA . GLN A 1 318 ? -15.026 12.378 1.104 1.00 98.44 318 GLN A CA 1
ATOM 2491 C C . GLN A 1 318 ? -14.190 11.176 0.655 1.00 98.44 318 GLN A C 1
ATOM 2493 O O . GLN A 1 318 ? -14.230 10.844 -0.523 1.00 98.44 318 GLN A O 1
ATOM 2498 N N . HIS A 1 319 ? -13.502 10.486 1.572 1.00 98.25 319 HIS A N 1
ATOM 2499 C CA . HIS A 1 319 ? -12.745 9.275 1.246 1.00 98.25 319 HIS A CA 1
ATOM 2500 C C . HIS A 1 319 ? -13.639 8.181 0.641 1.00 98.25 319 HIS A C 1
ATOM 2502 O O . HIS A 1 319 ? -13.311 7.641 -0.406 1.00 98.25 319 HIS A O 1
ATOM 2508 N N . LEU A 1 320 ? -14.814 7.932 1.225 1.00 98.06 320 LEU A N 1
ATOM 2509 C CA . LEU A 1 320 ? -15.795 6.966 0.728 1.00 98.06 320 LEU A CA 1
ATOM 2510 C C . LEU A 1 320 ? -16.258 7.288 -0.699 1.00 98.06 320 LEU A C 1
ATOM 2512 O O . LEU A 1 320 ? -16.423 6.388 -1.518 1.00 98.06 320 LEU A O 1
ATOM 2516 N N . ALA A 1 321 ? -16.472 8.570 -1.009 1.00 97.62 321 ALA A N 1
ATOM 2517 C CA . ALA A 1 321 ? -16.827 8.990 -2.361 1.00 97.62 321 ALA A CA 1
ATOM 2518 C C . ALA A 1 321 ? -15.698 8.697 -3.362 1.00 97.62 321 ALA A C 1
ATOM 2520 O O . ALA A 1 321 ? -15.981 8.258 -4.472 1.00 97.62 321 ALA A O 1
ATOM 2521 N N . ILE A 1 322 ? -14.439 8.897 -2.957 1.00 91.62 322 ILE A N 1
ATOM 2522 C CA . ILE A 1 322 ? -13.262 8.562 -3.768 1.00 91.62 322 ILE A CA 1
ATOM 2523 C C . ILE A 1 322 ? -13.135 7.055 -3.967 1.00 91.62 322 ILE A C 1
ATOM 2525 O O . ILE A 1 322 ? -12.982 6.622 -5.102 1.00 91.62 322 ILE A O 1
ATOM 2529 N N . ALA A 1 323 ? -13.226 6.269 -2.894 1.00 90.88 323 ALA A N 1
ATOM 2530 C CA . ALA A 1 323 ? -13.104 4.816 -2.953 1.00 90.88 323 ALA A CA 1
ATOM 2531 C C . ALA A 1 323 ? -14.117 4.218 -3.943 1.00 90.88 323 ALA A C 1
ATOM 2533 O O . ALA A 1 323 ? -13.749 3.456 -4.832 1.00 90.88 323 ALA A O 1
ATOM 2534 N N . ARG A 1 324 ? -15.372 4.684 -3.890 1.00 90.94 324 ARG A N 1
ATOM 2535 C CA . ARG A 1 324 ? -16.424 4.307 -4.849 1.00 90.94 324 ARG A CA 1
ATOM 2536 C C . ARG A 1 324 ? -16.148 4.760 -6.275 1.00 90.94 324 ARG A C 1
ATOM 2538 O O . ARG A 1 324 ? -16.453 4.033 -7.212 1.00 90.94 324 ARG A O 1
ATOM 2545 N N . GLU A 1 325 ? -15.618 5.968 -6.449 1.00 89.38 325 GLU A N 1
ATOM 2546 C CA . GLU A 1 325 ? -15.275 6.511 -7.767 1.00 89.38 325 GLU A CA 1
ATOM 2547 C C . GLU A 1 325 ? -14.199 5.672 -8.463 1.00 89.38 325 GLU A C 1
ATOM 2549 O O . GLU A 1 325 ? -14.300 5.446 -9.667 1.00 89.38 325 GLU A O 1
ATOM 2554 N N . ILE A 1 326 ? -13.193 5.204 -7.717 1.00 82.62 326 ILE A N 1
ATOM 2555 C CA . ILE A 1 326 ? -12.064 4.438 -8.265 1.00 82.62 326 ILE A CA 1
ATOM 2556 C C . ILE A 1 326 ? -12.253 2.915 -8.179 1.00 82.62 326 ILE A C 1
ATOM 2558 O O . ILE A 1 326 ? -11.390 2.179 -8.645 1.00 82.62 326 ILE A O 1
ATOM 2562 N N . GLY A 1 327 ? -13.361 2.439 -7.602 1.00 82.00 327 GLY A N 1
ATOM 2563 C CA . GLY A 1 327 ? -13.638 1.009 -7.426 1.00 82.00 327 GLY A CA 1
ATOM 2564 C C . GLY A 1 327 ? -12.794 0.322 -6.343 1.00 82.00 327 GLY A C 1
ATOM 2565 O O . GLY A 1 327 ? -12.618 -0.893 -6.390 1.00 82.00 327 GLY A O 1
ATOM 2566 N N . ASP A 1 328 ? -12.267 1.073 -5.376 1.00 84.81 328 ASP A N 1
ATOM 2567 C CA . ASP A 1 328 ? -11.499 0.538 -4.248 1.00 84.81 328 ASP A CA 1
ATOM 2568 C C . ASP A 1 328 ? -12.437 -0.002 -3.157 1.00 84.81 328 ASP A C 1
ATOM 2570 O O . ASP A 1 328 ? -12.817 0.703 -2.217 1.00 84.81 328 ASP A O 1
ATOM 2574 N N . LEU A 1 329 ? -12.821 -1.274 -3.293 1.00 87.06 329 LEU A N 1
ATOM 2575 C CA . LEU A 1 329 ? -13.692 -1.960 -2.332 1.00 87.06 329 LEU A CA 1
ATOM 2576 C C . LEU A 1 329 ? -13.057 -2.071 -0.937 1.00 87.06 329 LEU A C 1
ATOM 2578 O O . LEU A 1 329 ? -13.754 -1.933 0.067 1.00 87.06 329 LEU A O 1
ATOM 2582 N N . SER A 1 330 ? -11.739 -2.274 -0.855 1.00 87.06 330 SER A N 1
ATOM 2583 C CA . SER A 1 330 ? -11.033 -2.383 0.429 1.00 87.06 330 SER A CA 1
ATOM 2584 C C . SER A 1 330 ? -11.051 -1.050 1.187 1.00 87.06 330 SER A C 1
ATOM 2586 O O . SER A 1 330 ? -11.413 -0.990 2.370 1.00 87.06 330 SER A O 1
ATOM 2588 N N . GLY A 1 331 ? -10.747 0.046 0.484 1.00 90.12 331 GLY A N 1
ATOM 2589 C CA . GLY A 1 331 ? -10.859 1.403 1.008 1.00 90.12 331 GLY A CA 1
ATOM 2590 C C . GLY A 1 331 ? -12.293 1.768 1.387 1.00 90.12 331 GLY A C 1
ATOM 2591 O O . GLY A 1 331 ? -12.511 2.390 2.433 1.00 90.12 331 GLY A O 1
ATOM 2592 N N . GLU A 1 332 ? -13.289 1.344 0.603 1.00 94.44 332 GLU A N 1
ATOM 2593 C CA . GLU A 1 332 ? -14.706 1.528 0.930 1.00 94.44 332 GLU A CA 1
ATOM 2594 C C . GLU A 1 332 ? -15.080 0.827 2.246 1.00 94.44 332 GLU A C 1
ATOM 2596 O O . GLU A 1 332 ? -15.572 1.492 3.165 1.00 94.44 332 GLU A O 1
ATOM 2601 N N . GLY A 1 333 ? -14.797 -0.474 2.372 1.00 95.12 333 GLY A N 1
ATOM 2602 C CA . GLY A 1 333 ? -15.100 -1.261 3.571 1.00 95.12 333 GLY A CA 1
ATOM 2603 C C . GLY A 1 333 ? -14.424 -0.699 4.825 1.00 95.12 333 GLY A C 1
ATOM 2604 O O . GLY A 1 333 ? -15.080 -0.444 5.840 1.00 95.12 333 GLY A O 1
ATOM 2605 N N . SER A 1 334 ? -13.130 -0.381 4.731 1.00 95.06 334 SER A N 1
ATOM 2606 C CA . SER A 1 334 ? -12.350 0.203 5.834 1.00 95.06 334 SER A CA 1
ATOM 2607 C C . SER A 1 334 ? -12.882 1.577 6.270 1.00 95.06 334 SER A C 1
ATOM 2609 O O . SER A 1 334 ? -12.934 1.908 7.462 1.00 95.06 334 SER A O 1
ATOM 2611 N N . THR A 1 335 ? -13.338 2.391 5.314 1.00 97.62 335 THR A N 1
ATOM 2612 C CA . THR A 1 335 ? -13.910 3.718 5.593 1.00 97.62 335 THR A CA 1
ATOM 2613 C C . THR A 1 335 ? -15.289 3.624 6.222 1.00 97.62 335 THR A C 1
ATOM 2615 O O . THR A 1 335 ? -15.589 4.384 7.142 1.00 97.62 335 THR A O 1
ATOM 2618 N N . LEU A 1 336 ? -16.126 2.693 5.761 1.00 98.31 336 LEU A N 1
ATOM 2619 C CA . LEU A 1 336 ? -17.427 2.411 6.364 1.00 98.31 336 LEU A CA 1
ATOM 2620 C C . LEU A 1 336 ? -17.271 1.903 7.803 1.00 98.31 336 LEU A C 1
ATOM 2622 O O . LEU A 1 336 ? -17.960 2.402 8.693 1.00 98.31 336 LEU A O 1
ATOM 2626 N N . SER A 1 337 ? -16.301 1.018 8.051 1.00 97.50 337 SER A N 1
ATOM 2627 C CA . SER A 1 337 ? -15.927 0.559 9.394 1.00 97.50 337 SER A CA 1
ATOM 2628 C C . SER A 1 337 ? -15.518 1.732 10.300 1.00 97.50 337 SER A C 1
ATOM 2630 O O . SER A 1 337 ? -16.032 1.889 11.412 1.00 97.50 337 SER A O 1
ATOM 2632 N N . SER A 1 338 ? -14.661 2.629 9.800 1.00 97.94 338 SER A N 1
ATOM 2633 C CA . SER A 1 338 ? -14.200 3.826 10.525 1.00 97.94 338 SER A CA 1
ATOM 2634 C C . SER A 1 338 ? -15.310 4.858 10.766 1.00 97.94 338 SER A C 1
ATOM 2636 O O . SER A 1 338 ? -15.362 5.487 11.828 1.00 97.94 338 SER A O 1
ATOM 2638 N N . LEU A 1 339 ? -16.228 5.025 9.808 1.00 97.94 339 LEU A N 1
ATOM 2639 C CA . LEU A 1 339 ? -17.433 5.843 9.957 1.00 97.94 339 LEU A CA 1
ATOM 2640 C C . LEU A 1 339 ? -18.338 5.272 11.042 1.00 97.94 339 LEU A C 1
ATOM 2642 O O . 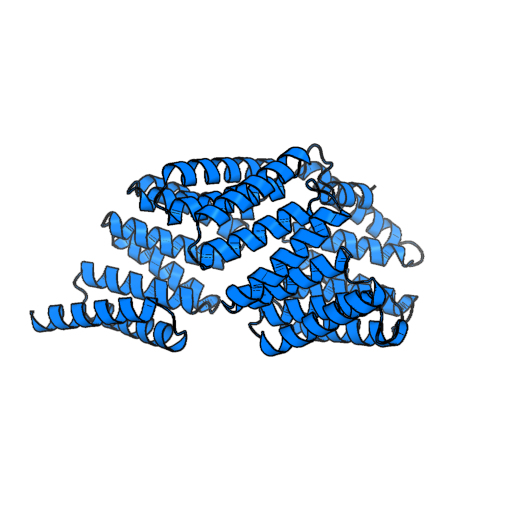LEU A 1 339 ? -18.721 6.012 11.942 1.00 97.94 339 LEU A O 1
ATOM 2646 N N . GLY A 1 340 ? -18.637 3.973 10.979 1.00 97.44 340 GLY A N 1
ATOM 2647 C CA . GLY A 1 340 ? -19.463 3.274 11.960 1.00 97.44 340 GLY A CA 1
ATOM 2648 C C . GLY A 1 340 ? -18.920 3.423 13.379 1.00 97.44 340 GLY A C 1
ATOM 2649 O O . GLY A 1 340 ? -19.646 3.830 14.282 1.00 97.44 340 GLY A O 1
ATOM 2650 N N . GLU A 1 341 ? -17.616 3.223 13.563 1.00 97.00 341 GLU A N 1
ATOM 2651 C CA . GLU A 1 341 ? -16.944 3.433 14.850 1.00 97.00 341 GLU A CA 1
ATOM 2652 C C . GLU A 1 341 ? -17.039 4.889 15.337 1.00 97.00 341 GLU A C 1
ATOM 2654 O O . GLU A 1 341 ? -17.249 5.155 16.519 1.00 97.00 341 GLU A O 1
ATOM 2659 N N . THR A 1 342 ? -16.906 5.857 14.432 1.00 97.50 342 THR A N 1
ATOM 2660 C CA . THR A 1 342 ? -16.985 7.282 14.786 1.00 97.50 342 THR A CA 1
ATOM 2661 C C . THR A 1 342 ? -18.416 7.690 15.152 1.00 97.50 342 THR A C 1
ATOM 2663 O O . THR A 1 342 ? -18.617 8.462 16.087 1.00 97.50 342 THR A O 1
ATOM 2666 N N . LEU A 1 343 ? -19.413 7.140 14.455 1.00 97.50 343 LEU A N 1
ATOM 2667 C CA . LEU A 1 343 ? -20.838 7.329 14.742 1.00 97.50 343 LEU A CA 1
ATOM 2668 C C . LEU A 1 343 ? -21.228 6.688 16.080 1.00 97.50 343 LEU A C 1
ATOM 2670 O O . LEU A 1 343 ? -21.998 7.283 16.833 1.00 97.50 343 LEU A O 1
ATOM 2674 N N . LEU A 1 344 ? -20.636 5.537 16.425 1.00 95.19 344 LEU A N 1
ATOM 2675 C CA . LEU A 1 344 ? -20.768 4.927 17.752 1.00 95.19 344 LEU A CA 1
ATOM 2676 C C . LEU A 1 344 ? -20.311 5.876 18.864 1.00 95.19 344 LEU A C 1
ATOM 2678 O O . LEU A 1 344 ? -20.998 6.002 19.873 1.00 95.19 344 LEU A O 1
ATOM 2682 N N . LYS A 1 345 ? -19.190 6.589 18.679 1.00 95.31 345 LYS A N 1
ATOM 2683 C CA . LYS A 1 345 ? -18.707 7.588 19.655 1.00 95.31 345 LYS A CA 1
ATOM 2684 C C . LYS A 1 345 ? -19.636 8.797 19.807 1.00 95.31 345 LYS A C 1
ATOM 2686 O O . LYS A 1 345 ? -19.552 9.485 20.819 1.00 95.31 345 LYS A O 1
ATOM 2691 N N . LEU A 1 346 ? -20.492 9.059 18.820 1.00 96.00 346 LEU A N 1
ATOM 2692 C CA . LEU A 1 346 ? -21.533 10.090 18.859 1.00 96.00 346 LEU A CA 1
ATOM 2693 C C . LEU A 1 346 ? -22.907 9.544 19.282 1.00 96.00 346 LEU A C 1
ATOM 2695 O O . LEU A 1 346 ? -23.884 10.287 19.229 1.00 96.00 346 LEU A O 1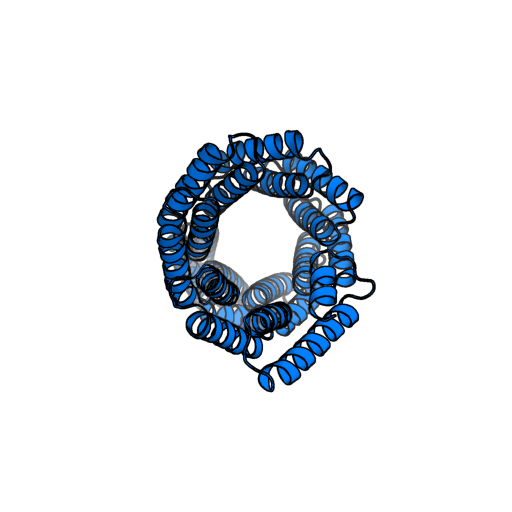
ATOM 2699 N N . GLU A 1 347 ? -22.993 8.265 19.665 1.00 95.62 347 GLU A N 1
ATOM 2700 C CA . GLU A 1 347 ? -24.239 7.575 20.032 1.00 95.62 347 GLU A CA 1
ATOM 2701 C C . GLU A 1 347 ? -25.298 7.569 18.907 1.00 95.62 347 GLU A C 1
ATOM 2703 O O . GLU A 1 347 ? -26.498 7.416 19.136 1.00 95.62 347 GLU A O 1
ATOM 2708 N N . GLN A 1 348 ? -24.863 7.697 17.649 1.00 96.50 348 GLN A N 1
ATOM 2709 C CA . GLN A 1 348 ? -25.723 7.635 16.464 1.00 96.50 348 GLN A CA 1
ATOM 2710 C C . GLN A 1 348 ? -25.903 6.180 16.010 1.00 96.50 348 GLN A C 1
ATOM 2712 O O . GLN A 1 348 ? -25.505 5.796 14.911 1.00 96.50 348 GLN A O 1
ATOM 2717 N N . TYR A 1 349 ? -26.487 5.351 16.881 1.00 95.69 349 TYR A N 1
ATOM 2718 C CA . TYR A 1 349 ? -26.535 3.894 16.707 1.00 95.69 349 TYR A CA 1
ATOM 2719 C C . TYR A 1 349 ? -27.177 3.405 15.396 1.00 95.69 349 TYR A C 1
ATOM 2721 O O . TYR A 1 349 ? -26.601 2.501 14.793 1.00 95.69 349 TYR A O 1
ATOM 2729 N N . PRO A 1 350 ? -28.302 3.966 14.900 1.00 96.19 350 PRO A N 1
ATOM 2730 C CA . PRO A 1 350 ? -28.894 3.500 13.643 1.00 96.19 350 PRO A CA 1
ATOM 2731 C C . PRO A 1 350 ? -27.972 3.729 12.442 1.00 96.19 350 PRO A C 1
ATOM 2733 O O . PRO A 1 350 ? -27.727 2.817 11.661 1.00 96.19 350 PRO A O 1
ATOM 2736 N N . GLU A 1 351 ? -27.387 4.926 12.336 1.00 96.75 351 GLU A N 1
ATOM 2737 C CA . GLU A 1 351 ? -26.447 5.238 11.257 1.00 96.75 351 GLU A CA 1
ATOM 2738 C C . GLU A 1 351 ? -25.166 4.406 11.382 1.00 96.75 351 GLU A C 1
ATOM 2740 O O . GLU A 1 351 ? -24.626 3.957 10.374 1.00 96.75 351 GLU A O 1
ATOM 2745 N N . ALA A 1 352 ? -24.682 4.176 12.608 1.00 97.50 352 ALA A N 1
ATOM 2746 C CA . ALA A 1 352 ? -23.528 3.320 12.852 1.00 97.50 352 ALA A CA 1
ATOM 2747 C C . ALA A 1 352 ? -23.784 1.874 12.400 1.00 97.50 352 ALA A C 1
ATOM 2749 O O . ALA A 1 352 ? -22.929 1.294 11.731 1.00 97.50 352 ALA A O 1
ATOM 2750 N N . MET A 1 353 ? -24.964 1.327 12.711 1.00 97.62 353 MET A N 1
ATOM 2751 C CA . MET A 1 353 ? -25.384 -0.013 12.297 1.00 97.62 353 MET A CA 1
ATOM 2752 C C . MET A 1 353 ? -25.357 -0.145 10.773 1.00 97.62 353 MET A C 1
ATOM 2754 O O . MET A 1 353 ? -24.711 -1.054 10.258 1.00 97.62 353 MET A O 1
ATOM 2758 N N . ASP A 1 354 ? -25.970 0.802 10.055 1.00 97.94 354 ASP A N 1
ATOM 2759 C CA . ASP A 1 354 ? -26.009 0.793 8.588 1.00 97.94 354 ASP A CA 1
ATOM 2760 C C . ASP A 1 354 ? -24.598 0.795 7.975 1.00 97.94 354 ASP A C 1
ATOM 2762 O O . ASP A 1 354 ? -24.340 0.120 6.978 1.00 97.94 354 ASP A O 1
ATOM 2766 N N . LYS A 1 355 ? -23.659 1.563 8.552 1.00 98.25 355 LYS A N 1
ATOM 2767 C CA . LYS A 1 355 ? -22.272 1.611 8.056 1.00 98.25 355 LYS A CA 1
ATOM 2768 C C . LYS A 1 355 ? -21.494 0.341 8.365 1.00 98.25 355 LYS A C 1
ATOM 2770 O O . LYS A 1 355 ? -20.774 -0.128 7.491 1.00 98.25 355 LYS A O 1
ATOM 2775 N N . LEU A 1 356 ? -21.635 -0.212 9.567 1.00 98.06 356 LEU A N 1
ATOM 2776 C CA . LEU A 1 356 ? -20.935 -1.437 9.947 1.00 98.06 356 LEU A CA 1
ATOM 2777 C C . LEU A 1 356 ? -21.465 -2.658 9.182 1.00 98.06 356 LEU A C 1
ATOM 2779 O O . LEU A 1 356 ? -20.665 -3.476 8.748 1.00 98.06 356 LEU A O 1
ATOM 2783 N N . GLN A 1 357 ? -22.774 -2.755 8.934 1.00 97.88 357 GLN A N 1
ATOM 2784 C CA . GLN A 1 357 ? -23.337 -3.831 8.107 1.00 97.88 357 GLN A CA 1
ATOM 2785 C C . GLN A 1 357 ? -22.838 -3.760 6.662 1.00 97.88 357 GLN A C 1
ATOM 2787 O O . GLN A 1 357 ? -22.382 -4.765 6.129 1.00 97.88 357 GLN A O 1
ATOM 2792 N N . ALA A 1 358 ? -22.828 -2.568 6.057 1.00 97.69 358 ALA A N 1
ATOM 2793 C CA . ALA A 1 358 ? -22.271 -2.393 4.716 1.00 97.69 358 ALA A CA 1
ATOM 2794 C C . ALA A 1 358 ? -20.765 -2.722 4.660 1.00 97.69 358 ALA A C 1
ATOM 2796 O O . ALA A 1 358 ? -20.298 -3.305 3.686 1.00 97.69 358 ALA A O 1
ATOM 2797 N N . ALA A 1 359 ? -19.999 -2.385 5.706 1.00 97.81 359 ALA A N 1
ATOM 2798 C CA . ALA A 1 359 ? -18.591 -2.771 5.799 1.00 97.81 359 ALA A CA 1
ATOM 2799 C C . ALA A 1 359 ? -18.411 -4.298 5.873 1.00 97.81 359 ALA A C 1
ATOM 2801 O O . ALA A 1 359 ? -17.501 -4.818 5.235 1.00 97.81 359 ALA A O 1
ATOM 2802 N N . LEU A 1 360 ? -19.290 -4.996 6.606 1.00 97.44 360 LEU A N 1
ATOM 2803 C CA . LEU A 1 360 ? -19.275 -6.455 6.759 1.00 97.44 360 LEU A CA 1
ATOM 2804 C C . LEU A 1 360 ? -19.630 -7.183 5.455 1.00 97.44 360 LEU A C 1
ATOM 2806 O O . LEU A 1 360 ? -19.065 -8.219 5.122 1.00 97.44 360 LEU A O 1
ATOM 2810 N N . GLU A 1 361 ? -20.596 -6.655 4.703 1.00 96.94 361 GLU A N 1
ATOM 2811 C CA . GLU A 1 361 ? -20.939 -7.195 3.384 1.00 96.94 361 GLU A CA 1
ATOM 2812 C C . GLU A 1 361 ? -19.739 -7.108 2.437 1.00 96.94 361 GLU A C 1
ATOM 2814 O O . GLU A 1 361 ? -19.401 -8.092 1.778 1.00 96.94 361 GLU A O 1
ATOM 2819 N N . ILE A 1 362 ? -19.051 -5.963 2.438 1.00 92.12 362 ILE A N 1
ATOM 2820 C CA . ILE A 1 362 ? -17.870 -5.743 1.606 1.00 92.12 362 ILE A CA 1
ATOM 2821 C C . ILE A 1 362 ? -16.699 -6.622 2.048 1.00 92.12 362 ILE A C 1
ATOM 2823 O O . ILE A 1 362 ? -16.099 -7.252 1.183 1.00 92.12 362 ILE A O 1
ATOM 2827 N N . SER A 1 363 ? -16.379 -6.719 3.348 1.00 93.56 363 SER A N 1
ATOM 2828 C CA . SER A 1 363 ? -15.279 -7.574 3.843 1.00 93.56 363 SER A CA 1
ATOM 2829 C C . SER A 1 363 ? -15.462 -9.032 3.428 1.00 93.56 363 SER A C 1
ATOM 2831 O O . SER A 1 363 ? -14.507 -9.675 2.987 1.00 93.56 363 SER A O 1
ATOM 2833 N N . ARG A 1 364 ? -16.701 -9.533 3.494 1.00 92.81 364 ARG A N 1
ATOM 2834 C CA . ARG A 1 364 ? -17.063 -10.890 3.069 1.00 92.81 364 ARG A CA 1
ATOM 2835 C C . ARG A 1 364 ? -17.017 -11.074 1.555 1.00 92.81 364 ARG A C 1
ATOM 2837 O O . ARG A 1 364 ? -16.625 -12.145 1.101 1.00 92.81 364 ARG A O 1
ATOM 2844 N N . GLU A 1 365 ? -17.385 -10.057 0.774 1.00 90.75 365 GLU A N 1
ATOM 2845 C CA . GLU A 1 365 ? -17.268 -10.086 -0.691 1.00 90.75 365 GLU A CA 1
ATOM 2846 C C . GLU A 1 365 ? -15.803 -10.186 -1.136 1.00 90.75 365 GLU A C 1
ATOM 2848 O O . GLU A 1 365 ? -15.471 -10.997 -2.001 1.00 90.75 365 GLU A O 1
ATOM 2853 N N . ILE A 1 366 ? -14.924 -9.387 -0.526 1.00 85.00 366 ILE A N 1
ATOM 2854 C CA . ILE A 1 366 ? -13.502 -9.327 -0.891 1.00 85.00 366 ILE A CA 1
ATOM 2855 C C . ILE A 1 366 ? -12.643 -10.389 -0.186 1.00 85.00 366 ILE A C 1
ATOM 2857 O O . ILE A 1 366 ? -11.495 -10.592 -0.575 1.00 85.00 366 ILE A O 1
ATOM 2861 N N . GLY A 1 367 ? -13.178 -11.075 0.829 1.00 85.19 367 GLY A N 1
ATOM 2862 C CA . GLY A 1 367 ? -12.488 -12.140 1.565 1.00 85.19 367 GLY A CA 1
ATOM 2863 C C . GLY A 1 367 ? -11.363 -11.654 2.488 1.00 85.19 367 GLY A C 1
ATOM 2864 O O . GLY A 1 367 ? -10.418 -12.399 2.742 1.00 85.19 367 GLY A O 1
ATOM 2865 N N . ILE A 1 368 ? -11.441 -10.412 2.973 1.00 84.69 368 ILE A N 1
ATOM 2866 C CA . ILE A 1 368 ? -10.452 -9.805 3.880 1.00 84.69 368 ILE A CA 1
ATOM 2867 C C . ILE A 1 368 ? -10.881 -10.092 5.330 1.00 84.69 368 ILE A C 1
ATOM 2869 O O . ILE A 1 368 ? -11.726 -9.394 5.894 1.00 84.69 368 ILE A O 1
ATOM 2873 N N . LEU A 1 369 ? -10.340 -11.174 5.903 1.00 87.94 369 LEU A N 1
ATOM 2874 C CA . LEU A 1 369 ? -10.753 -11.728 7.204 1.00 87.94 369 LEU A CA 1
ATOM 2875 C C . LEU A 1 369 ? -10.393 -10.840 8.407 1.00 87.94 369 LEU A C 1
ATOM 2877 O O . LEU A 1 369 ? -11.122 -10.809 9.394 1.00 87.94 369 LEU A O 1
ATOM 2881 N N . ASP A 1 370 ? -9.288 -10.104 8.338 1.00 87.50 370 ASP A N 1
ATOM 2882 C CA . ASP A 1 370 ? -8.878 -9.129 9.353 1.00 87.50 370 ASP A CA 1
ATOM 2883 C C . ASP A 1 370 ? -9.883 -7.972 9.459 1.00 87.50 370 ASP A C 1
ATOM 2885 O O . ASP A 1 370 ? -10.355 -7.665 10.557 1.00 87.50 370 ASP A O 1
ATOM 2889 N N . LEU A 1 371 ? -10.298 -7.396 8.324 1.00 90.38 371 LEU A N 1
ATOM 2890 C CA . LEU A 1 371 ? -11.371 -6.395 8.297 1.00 90.38 371 LEU A CA 1
ATOM 2891 C C . LEU A 1 371 ? -12.703 -6.981 8.791 1.00 90.38 371 LEU A C 1
ATOM 2893 O O . LEU A 1 371 ? -13.439 -6.299 9.505 1.00 90.38 371 LEU A O 1
ATOM 2897 N N . ASP A 1 372 ? -13.007 -8.233 8.434 1.00 94.06 372 ASP A N 1
ATOM 2898 C CA . ASP A 1 372 ? -14.222 -8.931 8.868 1.00 94.06 372 ASP A CA 1
ATOM 2899 C C . ASP A 1 372 ? -14.300 -9.021 10.401 1.00 94.06 372 ASP A C 1
ATOM 2901 O O . ASP A 1 372 ? -15.273 -8.569 11.013 1.00 94.06 372 ASP A O 1
ATOM 2905 N N . ALA A 1 373 ? -13.222 -9.493 11.038 1.00 95.31 373 ALA A N 1
ATOM 2906 C CA . ALA A 1 373 ? -13.115 -9.578 12.492 1.00 95.31 373 ALA A CA 1
ATOM 2907 C C . ALA A 1 373 ? -13.228 -8.200 13.168 1.00 95.31 373 ALA A C 1
ATOM 2909 O O . ALA A 1 373 ? -13.933 -8.050 14.172 1.00 95.31 373 ALA A O 1
ATOM 2910 N N . GLU A 1 374 ? -12.585 -7.165 12.614 1.00 95.81 374 GLU A N 1
ATOM 2911 C CA . GLU A 1 374 ? -12.686 -5.802 13.145 1.00 95.81 374 GLU A CA 1
ATOM 2912 C C . GLU A 1 374 ? -14.120 -5.259 13.106 1.00 95.81 374 GLU A C 1
ATOM 2914 O O . GLU A 1 374 ? -14.585 -4.639 14.071 1.00 95.81 374 GLU A O 1
ATOM 2919 N N . VAL A 1 375 ? -14.827 -5.458 11.989 1.00 97.00 375 VAL A N 1
ATOM 2920 C CA . VAL A 1 375 ? -16.207 -4.989 11.820 1.00 97.00 375 VAL A CA 1
ATOM 2921 C C . VAL A 1 375 ? -17.151 -5.753 12.748 1.00 97.00 375 VAL A C 1
ATOM 2923 O O . VAL A 1 375 ? -17.989 -5.124 13.398 1.00 97.00 375 VAL A O 1
ATOM 2926 N N . LEU A 1 376 ? -16.982 -7.071 12.884 1.00 97.75 376 LEU A N 1
ATOM 2927 C CA . LEU A 1 376 ? -17.748 -7.898 13.819 1.00 97.75 376 LEU A CA 1
ATOM 2928 C C . LEU A 1 376 ? -17.543 -7.459 15.274 1.00 97.75 376 LEU A C 1
ATOM 2930 O O . LEU A 1 376 ? -18.522 -7.282 15.999 1.00 97.75 376 LEU A O 1
ATOM 2934 N N . ASN A 1 377 ? -16.306 -7.175 15.695 1.00 96.81 377 ASN A N 1
ATOM 2935 C CA . ASN A 1 377 ? -16.036 -6.641 17.034 1.00 96.81 377 ASN A CA 1
ATOM 2936 C C . ASN A 1 377 ? -16.736 -5.282 17.258 1.00 96.81 377 ASN A C 1
ATOM 2938 O O . ASN A 1 377 ? -17.306 -5.017 18.320 1.00 96.81 377 ASN A O 1
ATOM 2942 N N . LYS A 1 378 ? -16.757 -4.408 16.243 1.00 97.06 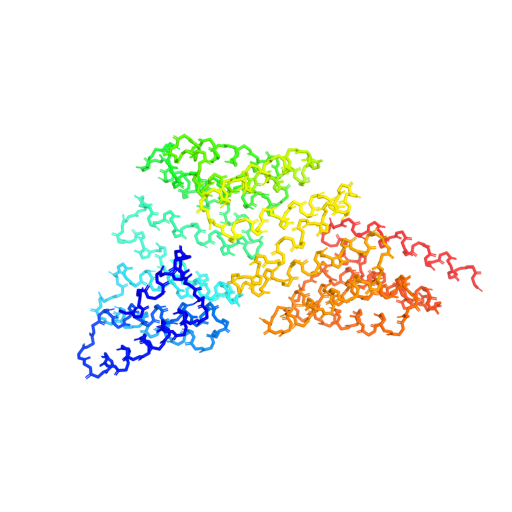378 LYS A N 1
ATOM 2943 C CA . LYS A 1 378 ? -17.473 -3.119 16.309 1.00 97.06 378 LYS A CA 1
ATOM 2944 C C . LYS A 1 378 ? -18.994 -3.305 16.370 1.00 97.06 378 LYS A C 1
ATOM 2946 O O . LYS A 1 378 ? -19.650 -2.598 17.136 1.00 97.06 378 LYS A O 1
ATOM 2951 N N . LEU A 1 379 ? -19.555 -4.260 15.624 1.00 97.94 379 LEU A N 1
ATOM 2952 C CA . LEU A 1 379 ? -20.972 -4.636 15.706 1.00 97.94 379 LEU A CA 1
ATOM 2953 C C . LEU A 1 379 ? -21.322 -5.214 17.080 1.00 97.94 379 LEU A C 1
ATOM 2955 O O . LEU A 1 379 ? -22.346 -4.841 17.650 1.00 97.94 379 LEU A O 1
ATOM 2959 N N . ALA A 1 380 ? -20.454 -6.047 17.656 1.00 97.19 380 ALA A N 1
ATOM 2960 C CA . ALA A 1 380 ? -20.634 -6.579 19.002 1.00 97.19 380 ALA A CA 1
ATOM 2961 C C . ALA A 1 380 ? -20.741 -5.454 20.041 1.00 97.19 380 ALA A C 1
ATOM 2963 O O . ALA A 1 380 ? -21.700 -5.411 20.815 1.00 97.19 380 ALA A O 1
ATOM 2964 N N . LYS A 1 381 ? -19.821 -4.482 19.995 1.00 96.38 381 LYS A N 1
ATOM 2965 C CA . LYS A 1 381 ? -19.866 -3.278 20.842 1.00 96.38 381 LYS A CA 1
ATOM 2966 C C . LYS A 1 381 ? -21.137 -2.458 20.612 1.00 96.38 381 LYS A C 1
ATOM 2968 O O . LYS A 1 381 ? -21.722 -1.962 21.569 1.00 96.38 381 LYS A O 1
ATOM 2973 N N . LEU A 1 382 ? -21.598 -2.325 19.368 1.00 96.56 382 LEU A N 1
ATOM 2974 C CA . LEU A 1 382 ? -22.852 -1.633 19.057 1.00 96.56 382 LEU A CA 1
ATOM 2975 C C . LEU A 1 382 ? -24.054 -2.336 19.708 1.00 96.56 382 LEU A C 1
ATOM 2977 O O . LEU A 1 382 ? -24.842 -1.694 20.403 1.00 96.56 382 LEU A O 1
ATOM 2981 N N . HIS A 1 383 ? -24.179 -3.653 19.533 1.00 96.56 383 HIS A N 1
ATOM 2982 C CA . HIS A 1 383 ? -25.262 -4.441 20.126 1.00 96.56 383 HIS A CA 1
ATOM 2983 C C . HIS A 1 383 ? -25.207 -4.456 21.658 1.00 96.56 383 HIS A C 1
ATOM 2985 O O . HIS A 1 383 ? -26.258 -4.414 22.301 1.00 96.56 383 HIS A O 1
ATOM 2991 N N . GLN A 1 384 ? -24.008 -4.428 22.250 1.00 95.12 384 GLN A N 1
ATOM 2992 C CA . GLN A 1 384 ? -23.821 -4.234 23.689 1.00 95.12 384 GLN A CA 1
ATOM 2993 C C . GLN A 1 384 ? -24.463 -2.920 24.159 1.00 95.12 384 GLN A C 1
ATOM 2995 O O . GLN A 1 384 ? -25.251 -2.937 25.105 1.00 95.12 384 GLN A O 1
ATOM 3000 N N . GLN A 1 385 ? -24.198 -1.799 23.470 1.00 94.38 385 GLN A N 1
ATOM 3001 C CA . GLN A 1 385 ? -24.788 -0.491 23.802 1.00 94.38 385 GLN A CA 1
ATOM 3002 C C . GLN A 1 385 ? -26.315 -0.470 23.637 1.00 94.38 385 GLN A C 1
ATOM 3004 O O . GLN A 1 385 ? -27.015 0.168 24.421 1.00 94.38 385 GLN A O 1
ATOM 3009 N N . LEU A 1 386 ? -26.852 -1.210 22.662 1.00 94.62 386 LEU A N 1
ATOM 3010 C CA . LEU A 1 386 ? -28.299 -1.383 22.481 1.00 94.62 386 LEU A CA 1
ATOM 3011 C C . LEU A 1 386 ? -28.936 -2.348 23.500 1.00 94.62 386 LEU A C 1
ATOM 3013 O O . LEU A 1 386 ? -30.158 -2.476 23.554 1.00 94.62 386 LEU A O 1
ATOM 3017 N N . GLY A 1 387 ? -28.131 -3.033 24.317 1.00 93.50 387 GLY A N 1
ATOM 3018 C CA . GLY A 1 387 ? -28.588 -4.031 25.282 1.00 93.50 387 GLY A CA 1
ATOM 3019 C C . GLY A 1 387 ? -28.976 -5.380 24.666 1.00 93.50 387 GLY A C 1
ATOM 3020 O O . GLY A 1 387 ? -29.527 -6.223 25.382 1.00 93.50 387 GLY A O 1
ATOM 3021 N N . GLU A 1 388 ? -28.665 -5.598 23.387 1.00 95.62 388 GLU A N 1
ATOM 3022 C CA . GLU A 1 388 ? -28.911 -6.817 22.608 1.00 95.62 388 GLU A CA 1
ATOM 3023 C C . GLU A 1 388 ? -27.786 -7.845 22.835 1.00 95.62 388 GLU A C 1
ATOM 3025 O O . GLU A 1 388 ? -27.048 -8.208 21.920 1.00 95.62 388 GLU A O 1
ATOM 3030 N N . LEU A 1 389 ? -27.638 -8.305 24.084 1.00 94.56 389 LEU A N 1
ATOM 3031 C CA . LEU A 1 389 ? -26.478 -9.097 24.526 1.00 94.56 389 LEU A CA 1
ATOM 3032 C C . LEU A 1 389 ? -26.277 -10.410 23.752 1.00 94.56 389 LEU A C 1
ATOM 3034 O O . LEU A 1 389 ? -25.138 -10.815 23.544 1.00 94.56 389 LEU A O 1
ATOM 3038 N N . ASP A 1 390 ? -27.352 -11.067 23.305 1.00 95.56 390 ASP A N 1
ATOM 3039 C CA . ASP A 1 390 ? -27.247 -12.311 22.528 1.00 95.56 390 ASP A CA 1
ATOM 3040 C C . ASP A 1 390 ? -26.564 -12.080 21.175 1.00 95.56 390 ASP A C 1
ATOM 3042 O O . ASP A 1 390 ? -25.606 -12.772 20.844 1.00 95.56 390 ASP A O 1
ATOM 3046 N N . ARG A 1 391 ? -26.983 -11.041 20.442 1.00 95.81 391 ARG A N 1
ATOM 3047 C CA . ARG A 1 391 ? -26.355 -10.649 19.170 1.00 95.81 391 ARG A CA 1
ATOM 3048 C C . ARG A 1 391 ? -24.937 -10.136 19.367 1.00 95.81 391 ARG A C 1
ATOM 3050 O O . ARG A 1 391 ? -24.061 -10.417 18.556 1.00 95.81 391 ARG A O 1
ATOM 3057 N N . ALA A 1 392 ? -24.702 -9.394 20.451 1.00 96.56 392 ALA A N 1
ATOM 3058 C CA . ALA A 1 392 ? -23.363 -8.935 20.796 1.00 96.56 392 ALA A CA 1
ATOM 3059 C C . ALA A 1 392 ? -22.405 -10.122 20.984 1.00 96.56 392 ALA A C 1
ATOM 3061 O O . ALA A 1 392 ? -21.305 -10.110 20.440 1.00 96.56 392 ALA A O 1
ATOM 3062 N N . LEU A 1 393 ? -22.844 -11.169 21.693 1.00 97.00 393 LEU A N 1
ATOM 3063 C CA . LEU A 1 393 ? -22.075 -12.399 21.878 1.00 97.00 393 LEU A CA 1
ATOM 3064 C C . LEU A 1 393 ? -21.883 -13.174 20.571 1.00 97.00 393 LEU A C 1
ATOM 3066 O O . LEU A 1 393 ? -20.797 -13.704 20.359 1.00 97.00 393 LEU A O 1
ATOM 3070 N N . GLU A 1 394 ? -22.892 -13.254 19.701 1.00 97.25 394 GLU A N 1
ATOM 3071 C CA . GLU A 1 394 ? -22.760 -13.897 18.382 1.00 97.25 394 GLU A CA 1
ATOM 3072 C C . GLU A 1 394 ? -21.639 -13.246 17.561 1.00 97.25 394 GLU A C 1
ATOM 3074 O O . GLU A 1 394 ? -20.679 -13.925 17.196 1.00 97.25 394 GLU A O 1
ATOM 3079 N N . HIS A 1 395 ? -21.695 -11.924 17.369 1.00 97.31 395 HIS A N 1
ATOM 3080 C CA . HIS A 1 395 ? -20.666 -11.194 16.625 1.00 97.31 395 HIS A CA 1
ATOM 3081 C C . HIS A 1 395 ? -19.291 -11.240 17.302 1.00 97.31 395 HIS A C 1
ATOM 3083 O O . HIS A 1 395 ? -18.276 -11.356 16.624 1.00 97.31 395 HIS A O 1
ATOM 3089 N N . CYS A 1 396 ? -19.243 -11.168 18.635 1.00 97.12 396 CYS A N 1
ATOM 3090 C CA . CYS A 1 396 ? -17.992 -11.220 19.387 1.00 97.12 396 CYS A CA 1
ATOM 3091 C C . CYS A 1 396 ? -17.303 -12.589 19.279 1.00 97.12 396 CYS A C 1
ATOM 3093 O O . CYS A 1 396 ? -16.087 -12.645 19.122 1.00 97.12 396 CYS A O 1
ATOM 3095 N N . ASN A 1 397 ? -18.065 -13.688 19.318 1.00 97.12 397 ASN A N 1
ATOM 3096 C CA . ASN A 1 397 ? -17.512 -15.030 19.125 1.00 97.12 397 ASN A CA 1
ATOM 3097 C C . ASN A 1 397 ? -16.997 -15.225 17.696 1.00 97.12 397 ASN A C 1
ATOM 3099 O O . ASN A 1 397 ? -15.894 -15.727 17.531 1.00 97.12 397 ASN A O 1
ATOM 3103 N N . GLU A 1 398 ? -17.754 -14.787 16.686 1.00 97.50 398 GLU A N 1
ATOM 3104 C CA . GLU A 1 398 ? -17.317 -14.873 15.286 1.00 97.50 398 GLU A CA 1
ATOM 3105 C C . GLU A 1 398 ? -16.024 -14.066 15.061 1.00 97.50 398 GLU A C 1
ATOM 3107 O O . GLU A 1 398 ? -15.066 -14.578 14.487 1.00 97.50 398 GLU A O 1
ATOM 3112 N N . ALA A 1 399 ? -15.948 -12.841 15.600 1.00 97.00 399 ALA A N 1
ATOM 3113 C CA . ALA A 1 399 ? -14.732 -12.028 15.560 1.00 97.00 399 ALA A CA 1
ATOM 3114 C C . ALA A 1 399 ? -13.547 -12.704 16.265 1.00 97.00 399 ALA A C 1
ATOM 3116 O O . ALA A 1 399 ? -12.430 -12.681 15.749 1.00 97.00 399 ALA A O 1
ATOM 3117 N N . LEU A 1 400 ? -13.782 -13.301 17.440 1.00 97.31 400 LEU A N 1
ATOM 3118 C CA . LEU A 1 400 ? -12.759 -13.987 18.227 1.00 97.31 400 LEU A CA 1
ATOM 3119 C C . LEU A 1 400 ? -12.211 -15.215 17.495 1.00 97.31 400 LEU A C 1
ATOM 3121 O O . LEU A 1 400 ? -10.998 -15.416 17.494 1.00 97.31 400 LEU A O 1
ATOM 3125 N N . ASP A 1 401 ? -13.080 -16.015 16.877 1.00 96.75 401 ASP A N 1
ATOM 3126 C CA . ASP A 1 401 ? -12.688 -17.213 16.133 1.00 96.75 401 ASP A CA 1
ATOM 3127 C C . ASP A 1 401 ? -11.764 -16.838 14.966 1.00 96.75 401 ASP A C 1
ATOM 3129 O O . ASP A 1 401 ? -10.657 -17.373 14.859 1.00 96.75 401 ASP A O 1
ATOM 3133 N N . ILE A 1 402 ? -12.161 -15.841 14.165 1.00 94.06 402 ILE A N 1
ATOM 3134 C CA . ILE A 1 402 ? -11.349 -15.326 13.055 1.00 94.06 402 ILE A CA 1
ATOM 3135 C C . ILE A 1 402 ? -10.030 -14.740 13.577 1.00 94.06 402 ILE A C 1
ATOM 3137 O O . ILE A 1 402 ? -8.955 -15.077 13.084 1.00 94.06 402 ILE A O 1
ATOM 3141 N N . ALA A 1 403 ? -10.076 -13.883 14.600 1.00 93.25 403 ALA A N 1
ATOM 3142 C CA . ALA A 1 403 ? -8.879 -13.242 15.140 1.00 93.25 403 ALA A CA 1
ATOM 3143 C C . ALA A 1 403 ? -7.882 -14.254 15.736 1.00 93.25 403 ALA A C 1
ATOM 3145 O O . ALA A 1 403 ? -6.668 -14.070 15.617 1.00 93.25 403 ALA A O 1
ATOM 3146 N N . THR A 1 404 ? -8.386 -15.332 16.343 1.00 93.81 404 THR A N 1
ATOM 3147 C CA . THR A 1 404 ? -7.575 -16.436 16.875 1.00 93.81 404 THR A CA 1
ATOM 3148 C C . THR A 1 404 ? -6.930 -17.238 15.749 1.00 93.81 404 THR A C 1
ATOM 3150 O O . THR A 1 404 ? -5.746 -17.557 15.841 1.00 93.81 404 THR A O 1
ATOM 3153 N N . GLU A 1 405 ? -7.671 -17.532 14.677 1.00 92.62 405 GLU A N 1
ATOM 3154 C CA . GLU A 1 405 ? -7.137 -18.216 13.492 1.00 92.62 405 GLU A CA 1
ATOM 3155 C C . GLU A 1 405 ? -6.028 -17.398 12.814 1.00 92.62 405 GLU A C 1
ATOM 3157 O O . GLU A 1 405 ? -4.993 -17.947 12.436 1.00 92.62 405 GLU A O 1
ATOM 3162 N N . LEU A 1 406 ? -6.207 -16.077 12.726 1.00 85.62 406 LEU A N 1
ATOM 3163 C CA . LEU A 1 406 ? -5.218 -15.159 12.159 1.00 85.62 406 LEU A CA 1
ATOM 3164 C C . LEU A 1 406 ? -4.044 -14.853 13.106 1.00 85.62 406 LEU A C 1
ATOM 3166 O O . LEU A 1 406 ? -3.023 -14.329 12.660 1.00 85.62 406 LEU A O 1
ATOM 3170 N N . GLY A 1 407 ? -4.172 -15.145 14.404 1.00 88.00 407 GLY A N 1
ATOM 3171 C CA . GLY A 1 407 ? -3.159 -14.832 15.414 1.00 88.00 407 GLY A CA 1
ATOM 3172 C C . GLY A 1 407 ? -2.933 -13.329 15.618 1.00 88.00 407 GLY A C 1
ATOM 3173 O O . GLY A 1 407 ? -1.807 -12.910 15.892 1.00 88.00 407 GLY A O 1
ATOM 3174 N N . ILE A 1 408 ? -3.978 -12.511 15.457 1.00 86.38 408 ILE A N 1
ATOM 3175 C CA . ILE A 1 408 ? -3.889 -11.046 15.558 1.00 86.38 408 ILE A CA 1
ATOM 3176 C C . ILE A 1 408 ? -4.245 -10.539 16.970 1.00 86.38 408 ILE A C 1
ATOM 3178 O O . ILE A 1 408 ? -5.053 -11.164 17.659 1.00 86.38 408 ILE A O 1
ATOM 3182 N N . PRO A 1 409 ? -3.722 -9.370 17.404 1.00 88.94 409 PRO A N 1
ATOM 3183 C CA . PRO A 1 409 ? -3.968 -8.826 18.750 1.00 88.94 409 PRO A CA 1
ATOM 3184 C C . PRO A 1 409 ? -5.448 -8.603 19.098 1.00 88.94 409 PRO A C 1
ATOM 3186 O O . PRO A 1 409 ? -5.816 -8.587 20.269 1.00 88.94 409 PRO A O 1
ATOM 3189 N N . LEU A 1 410 ? -6.308 -8.461 18.084 1.00 92.94 410 LEU A N 1
ATOM 3190 C CA . LEU A 1 410 ? -7.756 -8.312 18.243 1.00 92.94 410 LEU A CA 1
ATOM 3191 C C . LEU A 1 410 ? -8.402 -9.480 19.014 1.00 92.94 410 LEU A C 1
ATOM 3193 O O . LEU A 1 410 ? -9.459 -9.293 19.614 1.00 92.94 410 LEU A O 1
ATOM 3197 N N . ALA A 1 411 ? -7.776 -10.663 19.028 1.00 93.31 411 ALA A N 1
ATOM 3198 C CA . ALA A 1 411 ? -8.280 -11.824 19.759 1.00 93.31 411 ALA A CA 1
ATOM 3199 C C . ALA A 1 411 ? -8.381 -11.557 21.271 1.00 93.31 411 ALA A C 1
ATOM 3201 O O . ALA A 1 411 ? -9.372 -11.937 21.891 1.00 93.31 411 ALA A O 1
ATOM 3202 N N . GLU A 1 412 ? -7.408 -10.850 21.857 1.00 93.19 412 GLU A N 1
ATOM 3203 C CA . GLU A 1 412 ? -7.444 -10.478 23.279 1.00 93.19 412 GLU A CA 1
ATOM 3204 C C . GLU A 1 412 ? -8.600 -9.512 23.563 1.00 93.19 412 GLU A C 1
ATOM 3206 O O . GLU A 1 412 ? -9.384 -9.736 24.479 1.00 93.19 412 GLU A O 1
ATOM 3211 N N . GLU A 1 413 ? -8.783 -8.494 22.715 1.00 93.81 413 GLU A N 1
ATOM 3212 C CA . GLU A 1 413 ? -9.882 -7.534 22.871 1.00 93.81 413 GLU A CA 1
ATOM 3213 C C . GLU A 1 413 ? -11.260 -8.204 22.736 1.00 93.81 413 GLU A C 1
ATOM 3215 O O . GLU A 1 413 ? -12.186 -7.888 23.486 1.00 93.81 413 GLU A O 1
ATOM 3220 N N . CYS A 1 414 ? -11.412 -9.141 21.795 1.00 94.25 414 CYS A N 1
ATOM 3221 C CA . CYS A 1 414 ? -12.658 -9.889 21.639 1.00 94.25 414 CYS A CA 1
ATOM 3222 C C . CYS A 1 414 ? -12.907 -10.816 22.836 1.00 94.25 414 CYS A C 1
ATOM 3224 O O . CYS A 1 414 ? -14.046 -10.949 23.279 1.00 94.25 414 CYS A O 1
ATOM 3226 N N . GLN A 1 415 ? -11.860 -11.432 23.388 1.00 95.69 415 GLN A N 1
ATOM 3227 C CA . GLN A 1 415 ? -11.972 -12.267 24.581 1.00 95.69 415 GLN A CA 1
ATOM 3228 C C . GLN A 1 415 ? -12.408 -11.444 25.803 1.00 95.69 415 GLN A C 1
ATOM 3230 O O . GLN A 1 415 ? -13.350 -11.840 26.493 1.00 95.69 415 GLN A O 1
ATOM 3235 N N . ASP A 1 416 ? -11.804 -10.275 26.022 1.00 95.62 416 ASP A N 1
ATOM 3236 C CA . ASP A 1 416 ? -12.182 -9.359 27.103 1.00 95.62 416 ASP A CA 1
ATOM 3237 C C . ASP A 1 416 ? -13.644 -8.901 26.963 1.00 95.62 416 ASP A C 1
ATOM 3239 O O . ASP A 1 416 ? -14.423 -8.949 27.921 1.00 95.62 416 ASP A O 1
ATOM 3243 N N . LEU A 1 417 ? -14.054 -8.511 25.747 1.00 95.00 417 LEU A N 1
ATOM 3244 C CA . LEU A 1 417 ? -15.432 -8.105 25.464 1.00 95.00 417 LEU A CA 1
ATOM 3245 C C . LEU A 1 417 ? -16.422 -9.252 25.711 1.00 95.00 417 LEU A C 1
ATOM 3247 O O . LEU A 1 417 ? -17.500 -9.039 26.268 1.00 95.00 417 LEU A O 1
ATOM 3251 N N . LYS A 1 418 ? -16.070 -10.479 25.324 1.00 96.44 418 LYS A N 1
ATOM 3252 C CA . LYS A 1 418 ? -16.895 -11.668 25.557 1.00 96.44 418 LYS A CA 1
ATOM 3253 C C . LYS A 1 4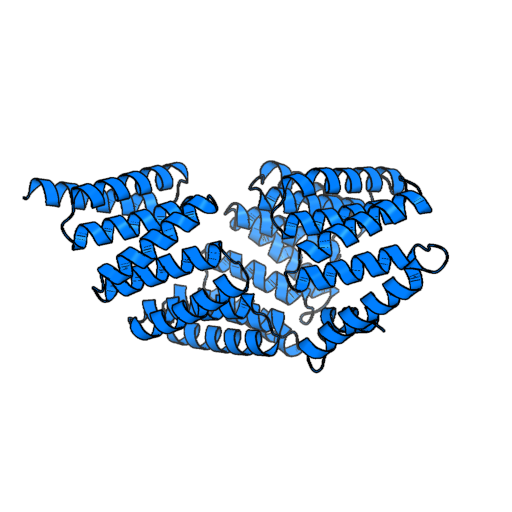18 ? -17.114 -11.920 27.045 1.00 96.44 418 LYS A C 1
ATOM 3255 O O . LYS A 1 418 ? -18.245 -12.190 27.452 1.00 96.44 418 LYS A O 1
ATOM 3260 N N . GLU A 1 419 ? -16.061 -11.835 27.854 1.00 95.50 419 GLU A N 1
ATOM 3261 C CA . GLU A 1 419 ? -16.153 -12.000 29.309 1.00 95.50 419 GLU A CA 1
ATOM 3262 C C . GLU A 1 419 ? -17.033 -10.916 29.943 1.00 95.50 419 GLU A C 1
ATOM 3264 O O . GLU A 1 419 ? -17.894 -11.221 30.777 1.00 95.50 419 GLU A O 1
ATOM 3269 N N . GLU A 1 420 ? -16.899 -9.668 29.488 1.00 95.19 420 GLU A N 1
ATOM 3270 C CA . GLU A 1 420 ? -17.759 -8.566 29.919 1.00 95.19 420 GLU A CA 1
ATOM 3271 C C . GLU A 1 420 ? -19.236 -8.833 29.582 1.00 95.19 420 GLU A C 1
ATOM 3273 O O . GLU A 1 420 ? -20.110 -8.711 30.445 1.00 95.19 420 GLU A O 1
ATOM 3278 N N . LEU A 1 421 ? -19.528 -9.241 28.344 1.00 95.00 421 LEU A N 1
ATOM 3279 C CA . LEU A 1 421 ? -20.884 -9.528 27.871 1.00 95.00 421 LEU A CA 1
ATOM 3280 C C . LEU A 1 421 ? -21.549 -10.678 28.642 1.00 95.00 421 LEU A C 1
ATOM 3282 O O . LEU A 1 421 ? -22.739 -10.598 28.960 1.00 95.00 421 LEU A O 1
ATOM 3286 N N . LEU A 1 422 ? -20.795 -11.734 28.965 1.00 94.38 422 LEU A N 1
ATOM 3287 C CA . LEU A 1 422 ? -21.286 -12.854 29.774 1.00 94.38 422 LEU A CA 1
ATOM 3288 C C . LEU A 1 422 ? -21.637 -12.401 31.196 1.00 94.38 422 LEU A C 1
ATOM 3290 O O . LEU A 1 422 ? -22.737 -12.683 31.668 1.00 94.38 422 LEU A O 1
ATOM 3294 N N . SER A 1 423 ? -20.762 -11.620 31.834 1.00 93.25 423 SER A N 1
ATOM 3295 C CA . SER A 1 423 ? -21.010 -11.046 33.163 1.00 93.25 423 SER A CA 1
ATOM 3296 C C . SER A 1 423 ? -22.256 -10.146 33.182 1.00 93.25 423 SER A C 1
ATOM 3298 O O . SER A 1 423 ? -23.113 -10.264 34.062 1.00 93.25 423 SER A O 1
ATOM 3300 N N . GLN A 1 424 ? -22.430 -9.297 32.161 1.00 92.00 424 GLN A N 1
ATOM 3301 C CA . GLN A 1 424 ? -23.624 -8.454 32.011 1.00 92.00 424 GLN A CA 1
ATOM 3302 C C . GLN A 1 424 ? -24.912 -9.271 31.844 1.00 92.00 424 GLN A C 1
ATOM 3304 O O . GLN A 1 424 ? -25.977 -8.838 32.289 1.00 92.00 424 GLN A O 1
ATOM 3309 N N . LYS A 1 425 ? -24.831 -10.438 31.198 1.00 89.12 425 LYS A N 1
ATOM 3310 C CA . LYS A 1 425 ? -25.971 -11.333 30.983 1.00 89.12 425 LYS A CA 1
ATOM 3311 C C . LYS A 1 425 ? -26.344 -12.110 32.246 1.00 89.12 425 LYS A C 1
ATOM 3313 O O . LYS A 1 425 ? -27.528 -12.287 32.494 1.00 89.12 425 LYS A O 1
ATOM 3318 N N . GLU A 1 426 ? -25.364 -12.534 33.043 1.00 86.69 426 GLU A N 1
ATOM 3319 C CA . GLU A 1 426 ? -25.582 -13.217 34.330 1.00 86.69 426 GLU A CA 1
ATOM 3320 C C . GLU A 1 426 ? -26.114 -12.280 35.429 1.00 86.69 426 GLU A C 1
ATOM 3322 O O . GLU A 1 426 ? -26.769 -12.732 36.367 1.00 86.69 426 GLU A O 1
ATOM 3327 N N . GLY A 1 427 ? -25.846 -10.974 35.316 1.00 76.50 427 GLY A N 1
ATOM 3328 C CA . GLY A 1 427 ? -26.348 -9.945 36.231 1.00 76.50 427 GLY A CA 1
ATOM 3329 C C . GLY A 1 427 ? -27.761 -9.415 35.934 1.00 76.50 427 GLY A C 1
ATOM 3330 O O . GLY A 1 427 ? -28.251 -8.586 36.706 1.00 76.50 427 GLY A O 1
ATOM 3331 N N . ARG A 1 428 ? -28.400 -9.845 34.836 1.00 59.19 428 ARG A N 1
ATOM 3332 C CA . ARG A 1 428 ? -29.794 -9.527 34.461 1.00 59.19 428 ARG A CA 1
ATOM 3333 C C . ARG A 1 428 ? -30.731 -10.664 34.852 1.00 59.19 428 ARG A C 1
ATOM 3335 O O . ARG A 1 428 ? -31.870 -10.341 35.261 1.00 59.19 428 ARG A O 1
#

Sequence (428 aa):
MGREYARRLESGQFADYKTERSLAVKYLQEALALQRNSDIDVNLANNLNDLANLYHDMGLYSEAQPLLLEALELRKRLLGAEHPDVAASLNSLAAFYYDVGNYAKAEPLYLEALELGKLLLGDNHPDVASSLNKLAKLYKAQGRYAEAEPLLLQGLEMRKRLLGSENPDVASSLNELAELYQAQGRYAEAKPLVEEALEISLLLLGDRHPNVAESLNNLAGIYYFLGDYHSAIECLSQGLAVARDVGDRSREARHLGNLGVVYNSLGKYHDAIESHNKYLKIAREIGDRQGEGHALGNLGTAYKSLGHYQKAIDYYRQHLAIAREIGDLSGEGSTLSSLGETLLKLEQYPEAMDKLQAALEISREIGILDLDAEVLNKLAKLHQQLGELDRALEHCNEALDIATELGIPLAEECQDLKEELLSQKEGR

Secondary structure (DSSP, 8-state):
-HHHHHHHHHTT--S-HHHHHHHHHHHHHHHHHHHTTS---HHHHHHHHHHHHHHHTTT-HHHHHHHHHHHHHHHHHHH-SSSHHHHHHHHHHHHHHHHTT-HHHHHHHHHHHHHHHHHHH-SS-HHHHHHHHHHHHHHHHTT-HHHHHHHHHHHHHHHHHHH-SS-HHHHHHHHHHHHHHHHTT-HHHHHHHHHHHHHHHHHHH-TT-HHHHHHHHHHHHHHHHTT-HHHHHHHHHHHHHHHHHHT-HHHHHHHHHHHHHHHHHTT-HHHHHHHHHHHHHHHHHHT-HHHHHHHHHHHHHHHHHTT-HHHHHHHHHHHHHHHHHHT-HHHHHHHHHHHHHHHHHTT-HHHHHHHHHHHHHHHHHHT-HHHHHHHHHHHHHHHHHTT-HHHHHHHHHHHHHHHHHHT-THHHHHHHHHHHHHHHHHT-